Protein 6PCZ (pdb70)

Structure (mmCIF, N/CA/C/O backbone):
data_6PCZ
#
_entry.id   6PCZ
#
_cell.length_a   78.710
_cell.length_b   94.580
_cell.length_c   105.190
_cell.angle_alpha   90.00
_cell.angle_beta   90.00
_cell.angle_gamma   90.00
#
_symmetry.space_group_name_H-M   'P 21 21 21'
#
loop_
_entity.id
_entity.type
_entity.pdbx_description
1 polymer 'Cellulose biosynthesis protein BcsG'
2 non-polymer 'ZINC ION'
3 non-polymer 'MAGNESIUM ION'
4 water water
#
loop_
_atom_site.group_PDB
_atom_site.id
_atom_site.type_symbol
_atom_site.label_atom_id
_atom_site.label_alt_id
_atom_site.label_comp_id
_atom_site.label_asym_id
_atom_site.label_entity_id
_atom_site.label_seq_id
_atom_site.pdbx_PDB_ins_code
_atom_site.Cartn_x
_atom_site.Cartn_y
_atom_site.Cartn_z
_atom_site.occupancy
_atom_site.B_iso_or_equiv
_atom_site.auth_seq_id
_atom_site.auth_comp_id
_atom_site.auth_asym_id
_atom_site.auth_atom_id
_atom_site.pdbx_PDB_model_num
ATOM 1 N N . GLN A 1 55 ? 16.994 25.730 83.917 1.00 39.93 197 GLN A N 1
ATOM 2 C CA . GLN A 1 55 ? 16.234 26.978 83.846 1.00 34.65 197 GLN A CA 1
ATOM 3 C C . GLN A 1 55 ? 14.914 26.875 84.596 1.00 36.05 197 GLN A C 1
ATOM 4 O O . GLN A 1 55 ? 13.847 27.084 84.023 1.00 38.75 197 GLN A O 1
ATOM 10 N N . THR A 1 56 ? 14.992 26.544 85.886 1.00 38.39 198 THR A N 1
ATOM 11 C CA . THR A 1 56 ? 13.806 26.490 86.732 1.00 36.68 198 THR A CA 1
ATOM 12 C C . THR A 1 56 ? 13.613 27.743 87.577 1.00 35.22 198 THR A C 1
ATOM 13 O O . THR A 1 56 ? 12.468 28.122 87.851 1.00 38.90 198 THR A O 1
ATOM 17 N N . ALA A 1 57 ? 14.699 28.402 87.970 1.00 35.79 199 ALA A N 1
ATOM 18 C CA . ALA A 1 57 ? 14.608 29.572 88.825 1.00 33.66 199 ALA A CA 1
ATOM 19 C C . ALA A 1 57 ? 13.907 30.724 88.100 1.00 36.66 199 ALA A C 1
ATOM 20 O O . ALA A 1 57 ? 13.927 30.802 86.866 1.00 35.13 199 ALA A O 1
ATOM 22 N N . PRO A 1 58 ? 13.267 31.622 88.848 1.00 36.08 200 PRO A N 1
ATOM 23 C CA . PRO A 1 58 ? 12.586 32.752 88.222 1.00 36.42 200 PRO A CA 1
ATOM 24 C C . PRO A 1 58 ? 13.564 33.629 87.457 1.00 33.15 200 PRO A C 1
ATOM 25 O O . PRO A 1 58 ? 14.721 33.807 87.878 1.00 32.76 200 PRO A O 1
ATOM 29 N N . PRO A 1 59 ? 13.115 34.235 86.318 1.00 35.38 201 PRO A N 1
ATOM 30 C CA . PRO A 1 59 ? 14.004 35.005 85.435 1.00 33.52 201 PRO A CA 1
ATOM 31 C C . PRO A 1 59 ? 14.392 36.399 85.929 1.00 32.20 201 PRO A C 1
ATOM 32 O O . PRO A 1 59 ? 14.256 37.396 85.215 1.00 32.92 201 PRO A O 1
ATOM 36 N N . THR A 1 60 ? 14.907 36.469 87.151 1.00 30.50 202 THR A N 1
ATOM 37 C CA . THR A 1 60 ? 15.451 37.709 87.671 1.00 30.42 202 THR A CA 1
ATOM 38 C C . THR A 1 60 ? 16.844 37.956 87.097 1.00 27.30 202 THR A C 1
ATOM 39 O O . THR A 1 60 ? 17.490 37.049 86.561 1.00 26.13 202 THR A O 1
ATOM 43 N N . THR A 1 61 ? 17.307 39.203 87.220 1.00 25.32 203 THR A N 1
ATOM 44 C CA . THR A 1 61 ? 18.650 39.559 86.763 1.00 26.25 203 THR A CA 1
ATOM 45 C C . THR A 1 61 ? 19.721 38.696 87.426 1.00 27.25 203 THR A C 1
ATOM 46 O O . THR A 1 61 ? 20.652 38.225 86.760 1.00 23.47 203 THR A O 1
ATOM 50 N N . ALA A 1 62 ? 19.610 38.467 88.736 1.00 24.67 204 ALA A N 1
ATOM 51 C CA . ALA A 1 62 ? 20.610 37.643 89.406 1.00 25.16 204 ALA A CA 1
ATOM 52 C C . ALA A 1 62 ? 20.568 36.200 88.915 1.00 23.23 204 ALA A C 1
ATOM 53 O O . ALA A 1 62 ? 21.619 35.567 88.751 1.00 23.86 204 ALA A O 1
ATOM 55 N N . ASN A 1 63 ? 19.370 35.649 88.703 1.00 22.46 205 ASN A N 1
ATOM 56 C CA . ASN A 1 63 ? 19.267 34.268 88.239 1.00 24.56 205 ASN A CA 1
ATOM 57 C C . ASN A 1 63 ? 19.724 34.122 86.789 1.00 23.21 205 ASN A C 1
ATOM 58 O O . ASN A 1 63 ? 20.304 33.088 86.430 1.00 19.26 205 ASN A O 1
ATOM 63 N N . LEU A 1 64 ? 19.464 35.128 85.945 1.00 22.24 206 LEU A N 1
ATOM 64 C CA . LEU A 1 64 ? 19.924 35.054 84.557 1.00 21.18 206 LEU A CA 1
ATOM 65 C C . LEU A 1 64 ? 21.433 35.209 84.471 1.00 20.83 206 LEU A C 1
ATOM 66 O O . LEU A 1 64 ? 22.088 34.508 83.691 1.00 17.84 206 LEU A O 1
ATOM 71 N N . ASN A 1 65 ? 22.014 36.121 85.256 1.00 17.61 207 ASN A N 1
ATOM 72 C CA . ASN A 1 65 ? 23.467 36.213 85.304 1.00 17.05 207 ASN A CA 1
ATOM 73 C C . ASN A 1 65 ? 24.068 34.915 85.824 1.00 18.60 207 ASN A C 1
ATOM 74 O O . ASN A 1 65 ? 25.113 34.471 85.342 1.00 18.55 207 ASN A O 1
ATOM 79 N N . ALA A 1 66 ? 23.430 34.297 86.821 1.00 17.69 208 ALA A N 1
ATOM 80 C CA . ALA A 1 66 ? 23.940 33.026 87.321 1.00 18.66 208 ALA A CA 1
ATOM 81 C C . ALA A 1 66 ? 23.854 31.955 86.249 1.00 20.27 208 ALA A C 1
ATOM 82 O O . ALA A 1 66 ? 24.782 31.150 86.090 1.00 17.19 208 ALA A O 1
ATOM 84 N N . TRP A 1 67 ? 22.753 31.940 85.496 1.00 18.33 209 TRP A N 1
ATOM 85 C CA . TRP A 1 67 ? 22.604 30.963 84.421 1.00 17.81 209 TRP A CA 1
ATOM 86 C C . TRP A 1 67 ? 23.683 31.153 83.363 1.00 18.54 209 TRP A C 1
ATOM 87 O O . TRP A 1 67 ? 24.292 30.179 82.899 1.00 16.76 209 TRP A O 1
ATOM 98 N N . LEU A 1 68 ? 23.925 32.400 82.964 1.00 16.03 210 LEU A N 1
ATOM 99 C CA . LEU A 1 68 ? 24.936 32.673 81.942 1.00 15.70 210 LEU A CA 1
ATOM 100 C C . LEU A 1 68 ? 26.326 32.278 82.429 1.00 16.44 210 LEU A C 1
ATOM 101 O O . LEU A 1 68 ? 27.108 31.669 81.688 1.00 15.95 210 LEU A O 1
ATOM 106 N N . ASN A 1 69 ? 26.650 32.582 83.688 1.00 16.62 211 ASN A N 1
ATOM 107 C CA . ASN A 1 69 ? 27.970 32.214 84.189 1.00 17.24 211 ASN A CA 1
ATOM 108 C C . ASN A 1 69 ? 28.127 30.702 84.287 1.00 16.38 211 ASN A C 1
ATOM 109 O O . ASN A 1 69 ? 29.205 30.175 83.990 1.00 16.81 211 ASN A O 1
ATOM 114 N N . ASN A 1 70 ? 27.057 29.995 84.643 1.00 17.02 212 ASN A N 1
ATOM 115 C CA . ASN A 1 70 ? 27.074 28.537 84.627 1.00 17.67 212 ASN A CA 1
ATOM 116 C C . ASN A 1 70 ? 27.262 28.015 83.208 1.00 17.39 212 ASN A C 1
ATOM 117 O O . ASN A 1 70 ? 27.953 27.012 82.997 1.00 17.81 212 ASN A O 1
ATOM 122 N N . PHE A 1 71 ? 26.633 28.673 82.226 1.00 15.61 213 PHE A N 1
ATOM 123 C CA . PHE A 1 71 ? 26.820 28.286 80.828 1.00 16.79 213 PHE A CA 1
ATOM 124 C C . PHE A 1 71 ? 28.287 28.382 80.428 1.00 16.26 213 PHE A C 1
ATOM 125 O O . PHE A 1 71 ? 28.836 27.438 79.846 1.00 15.67 213 PHE A O 1
ATOM 133 N N . TYR A 1 72 ? 28.945 29.502 80.751 1.00 15.72 214 TYR A N 1
ATOM 134 C CA . TYR A 1 72 ? 30.370 29.632 80.448 1.00 15.25 214 TYR A CA 1
ATOM 135 C C . TYR A 1 72 ? 31.176 28.529 81.120 1.00 17.56 214 TYR A C 1
ATOM 136 O O . TYR A 1 72 ? 32.103 27.974 80.520 1.00 16.85 214 TYR A O 1
ATOM 145 N N . ASN A 1 73 ? 30.858 28.219 82.382 1.00 17.38 215 ASN A N 1
ATOM 146 C CA . ASN A 1 73 ? 31.645 27.224 83.101 1.00 19.44 215 ASN A CA 1
ATOM 147 C C . ASN A 1 73 ? 31.448 25.842 82.501 1.00 16.54 215 ASN A C 1
ATOM 148 O O . ASN A 1 73 ? 32.406 25.063 82.385 1.00 20.13 215 ASN A O 1
ATOM 153 N N . ALA A 1 74 ? 30.218 25.516 82.110 1.00 15.66 216 ALA A N 1
ATOM 154 C CA . ALA A 1 74 ? 29.980 24.227 81.480 1.00 16.73 216 ALA A CA 1
ATOM 155 C C . ALA A 1 74 ? 30.637 24.156 80.103 1.00 16.86 216 ALA A C 1
ATOM 156 O O . ALA A 1 74 ? 31.213 23.124 79.735 1.00 18.36 216 ALA A O 1
ATOM 158 N N . GLU A 1 75 ? 30.562 25.247 79.332 1.00 17.07 217 GLU A N 1
ATOM 159 C CA . GLU A 1 75 ? 31.165 25.272 78.000 1.00 16.18 217 GLU A CA 1
ATOM 160 C C . GLU A 1 75 ? 32.681 25.118 78.061 1.00 17.52 217 GLU A C 1
ATOM 161 O O . GLU A 1 75 ? 33.281 24.517 77.160 1.00 16.07 217 GLU A O 1
ATOM 167 N N . ALA A 1 76 ? 33.320 25.648 79.108 1.00 16.68 218 ALA A N 1
ATOM 168 C CA . ALA A 1 76 ? 34.776 25.571 79.221 1.00 18.17 218 ALA A CA 1
ATOM 169 C C . ALA A 1 76 ? 35.280 24.140 79.350 1.00 20.30 218 ALA A C 1
ATOM 170 O O . ALA A 1 76 ? 36.455 23.876 79.072 1.00 23.78 218 ALA A O 1
ATOM 172 N N . LYS A 1 77 ? 34.425 23.214 79.742 1.00 16.61 219 LYS A N 1
ATOM 173 C CA . LYS A 1 77 ? 34.803 21.816 79.862 1.00 20.27 219 LYS A CA 1
ATOM 174 C C . LYS A 1 77 ? 34.579 21.027 78.583 1.00 21.26 219 LYS A C 1
ATOM 175 O O . LYS A 1 77 ? 34.869 19.826 78.554 1.00 23.94 219 LYS A O 1
ATOM 181 N N . ARG A 1 78 ? 34.052 21.657 77.535 1.00 19.53 220 ARG A N 1
ATOM 182 C CA . ARG A 1 78 ? 33.703 20.941 76.318 1.00 18.56 220 ARG A CA 1
ATOM 183 C C . ARG A 1 78 ? 34.815 21.081 75.287 1.00 18.66 220 ARG A C 1
ATOM 184 O O . ARG A 1 78 ? 35.312 22.185 75.040 1.00 18.87 220 ARG A O 1
ATOM 192 N N . LYS A 1 79 ? 35.195 19.961 74.683 1.00 18.67 221 LYS A N 1
ATOM 193 C CA . LYS A 1 79 ? 36.206 19.965 73.639 1.00 20.46 221 LYS A CA 1
ATOM 194 C C . LYS A 1 79 ? 35.801 18.948 72.590 1.00 18.81 221 LYS A C 1
ATOM 195 O O . LYS A 1 79 ? 35.161 17.940 72.893 1.00 22.50 221 LYS A O 1
ATOM 201 N N . SER A 1 80 ? 36.169 19.234 71.355 1.00 19.18 222 SER A N 1
ATOM 202 C CA . SER A 1 80 ? 36.013 18.311 70.249 1.00 19.33 222 SER A CA 1
ATOM 203 C C . SER A 1 80 ? 37.385 17.673 70.087 1.00 21.55 222 SER A C 1
ATOM 204 O O . SER A 1 80 ? 38.344 18.357 69.707 1.00 21.39 222 SER A O 1
ATOM 207 N N . THR A 1 81 ? 37.486 16.376 70.405 1.00 20.34 223 THR A N 1
ATOM 208 C CA . THR A 1 81 ? 38.768 15.687 70.549 1.00 22.26 223 THR A CA 1
ATOM 209 C C . THR A 1 81 ? 39.238 15.093 69.224 1.00 21.47 223 THR A C 1
ATOM 210 O O . THR A 1 81 ? 38.545 14.265 68.625 1.00 22.89 223 THR A O 1
ATOM 214 N N . PHE A 1 82 ? 40.440 15.477 68.799 1.00 19.22 224 PHE A N 1
ATOM 215 C CA . PHE A 1 82 ? 41.038 14.945 67.583 1.00 20.53 224 PHE A CA 1
ATOM 216 C C . PHE A 1 82 ? 42.027 13.831 67.912 1.00 24.02 224 PHE A C 1
ATOM 217 O O . PHE A 1 82 ? 42.672 13.852 68.967 1.00 24.60 224 PHE A O 1
ATOM 225 N N . PRO A 1 83 ? 42.165 12.857 67.016 1.00 22.48 225 PRO A N 1
ATOM 226 C CA . PRO A 1 83 ? 43.133 11.776 67.238 1.00 25.40 225 PRO A CA 1
ATOM 227 C C . PRO A 1 83 ? 44.561 12.269 67.059 1.00 25.49 225 PRO A C 1
ATOM 228 O O . PRO A 1 83 ? 44.824 13.301 66.440 1.00 26.89 225 PRO A O 1
ATOM 232 N N . SER A 1 84 ? 45.504 11.490 67.608 1.00 29.26 226 SER A N 1
ATOM 233 C CA . SER A 1 84 ? 46.915 11.861 67.513 1.00 29.70 226 SER A CA 1
ATOM 234 C C . SER A 1 84 ? 47.465 11.678 66.101 1.00 28.19 226 SER A C 1
ATOM 235 O O . SER A 1 84 ? 48.405 12.378 65.707 1.00 33.34 226 SER A O 1
ATOM 238 N N . SER A 1 85 ? 46.882 10.768 65.324 1.00 28.98 227 SER A N 1
ATOM 239 C CA . SER A 1 85 ? 47.259 10.581 63.932 1.00 27.31 227 SER A CA 1
ATOM 240 C C . SER A 1 85 ? 46.067 9.997 63.191 1.00 24.92 227 SER A C 1
ATOM 241 O O . SER A 1 85 ? 45.157 9.429 63.794 1.00 24.61 227 SER A O 1
ATOM 244 N N . LEU A 1 86 ? 46.069 10.159 61.873 1.00 24.90 228 LEU A N 1
ATOM 245 C CA . LEU A 1 86 ? 45.060 9.498 61.065 1.00 24.13 228 LEU A CA 1
ATOM 246 C C . LEU A 1 86 ? 45.369 8.003 60.978 1.00 27.20 228 LEU A C 1
ATOM 247 O O . LEU A 1 86 ? 46.533 7.598 61.055 1.00 26.58 228 LEU A O 1
ATOM 252 N N . PRO A 1 87 ? 44.349 7.164 60.817 1.00 25.52 229 PRO A N 1
ATOM 253 C CA . PRO A 1 87 ? 44.592 5.723 60.663 1.00 26.23 229 PRO A CA 1
ATOM 254 C C . PRO A 1 87 ? 45.301 5.415 59.355 1.00 27.01 229 PRO A C 1
ATOM 255 O O . PRO A 1 87 ? 45.245 6.174 58.383 1.00 26.27 229 PRO A O 1
ATOM 259 N N . ALA A 1 88 ? 45.957 4.248 59.337 1.00 26.88 230 ALA A N 1
ATOM 260 C CA . ALA A 1 88 ? 46.785 3.865 58.195 1.00 29.27 230 ALA A CA 1
ATOM 261 C C . ALA A 1 88 ? 45.996 3.808 56.894 1.00 27.74 230 ALA A C 1
ATOM 262 O O . ALA A 1 88 ? 46.554 4.068 55.821 1.00 30.43 230 ALA A O 1
ATOM 264 N N . ASP A 1 89 ? 44.706 3.480 56.958 1.00 28.44 231 ASP A N 1
ATOM 265 C CA . ASP A 1 89 ? 43.875 3.354 55.769 1.00 27.62 231 ASP A CA 1
ATOM 266 C C . ASP A 1 89 ? 42.995 4.578 55.529 1.00 26.28 231 ASP A C 1
ATOM 267 O O . ASP A 1 89 ? 41.994 4.482 54.810 1.00 27.18 231 ASP A O 1
ATOM 272 N N . ALA A 1 90 ? 43.344 5.718 56.116 1.00 26.97 232 ALA A N 1
ATOM 273 C CA . ALA A 1 90 ? 42.558 6.929 55.910 1.00 22.21 232 A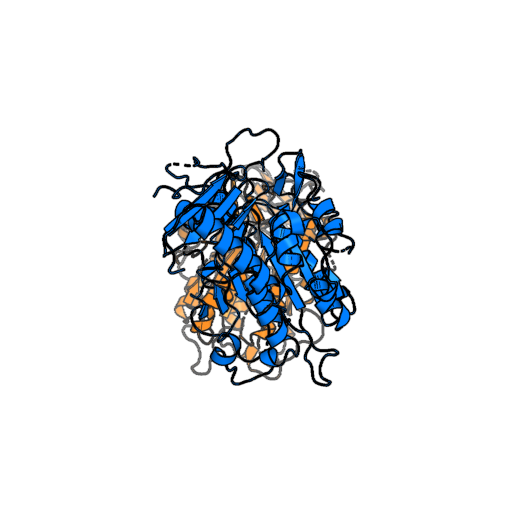LA A CA 1
ATOM 274 C C . ALA A 1 90 ? 42.531 7.306 54.434 1.00 24.45 232 ALA A C 1
ATOM 275 O O . ALA A 1 90 ? 43.516 7.131 53.711 1.00 26.21 232 ALA A O 1
ATOM 277 N N . GLN A 1 91 ? 41.388 7.810 53.987 1.00 21.74 233 GLN A N 1
ATOM 278 C CA . GLN A 1 91 ? 41.216 8.286 52.617 1.00 21.64 233 GLN A CA 1
ATOM 279 C C . GLN A 1 91 ? 41.281 9.803 52.598 1.00 21.47 233 GLN A C 1
ATOM 280 O O . GLN A 1 91 ? 40.518 10.455 53.331 1.00 20.52 233 GLN A O 1
ATOM 286 N N . PRO A 1 92 ? 42.153 10.396 51.787 1.00 18.56 234 PRO A N 1
ATOM 287 C CA . PRO A 1 92 ? 42.278 11.860 51.775 1.00 19.48 234 PRO A CA 1
ATOM 288 C C . PRO A 1 92 ? 41.059 12.545 51.173 1.00 19.62 234 PRO A C 1
ATOM 289 O O . PRO A 1 92 ? 40.362 11.998 50.315 1.00 19.70 234 PRO A O 1
ATOM 293 N N . PHE A 1 93 ? 40.811 13.767 51.638 1.00 18.65 235 PHE A N 1
ATOM 294 C CA . PHE A 1 93 ? 39.758 14.620 51.088 1.00 16.90 235 PHE A CA 1
ATOM 295 C C . PHE A 1 93 ? 40.100 16.077 51.392 1.00 17.25 235 PHE A C 1
ATOM 296 O O . PHE A 1 93 ? 40.972 16.370 52.217 1.00 16.61 235 PHE A O 1
ATOM 304 N N . GLU A 1 94 ? 39.399 16.994 50.712 1.00 17.08 236 GLU A N 1
ATOM 305 C CA . GLU A 1 94 ? 39.533 18.433 50.952 1.00 16.07 236 GLU A CA 1
ATOM 306 C C . GLU A 1 94 ? 38.369 18.922 51.812 1.00 15.35 236 GLU A C 1
ATOM 307 O O . GLU A 1 94 ? 37.216 18.567 51.556 1.00 16.52 236 GLU A O 1
ATOM 313 N N . LEU A 1 95 ? 38.663 19.751 52.813 1.00 14.05 237 LEU A N 1
ATOM 314 C CA . LEU A 1 95 ? 37.626 20.458 53.572 1.00 12.77 237 LEU A CA 1
ATOM 315 C C . LEU A 1 95 ? 37.608 21.910 53.119 1.00 12.61 237 LEU A C 1
ATOM 316 O O . LEU A 1 95 ? 38.655 22.558 53.076 1.00 12.43 237 LEU A O 1
ATOM 321 N N . LEU A 1 96 ? 36.423 22.431 52.799 1.00 12.14 238 LEU A N 1
ATOM 322 C CA . LEU A 1 96 ? 36.276 23.831 52.418 1.00 10.85 238 LEU A CA 1
ATOM 323 C C . LEU A 1 96 ? 35.181 24.445 53.276 1.00 11.32 238 LEU A C 1
ATOM 324 O O . LEU A 1 96 ? 34.027 24.006 53.205 1.00 11.70 238 LEU A O 1
ATOM 329 N N . VAL A 1 97 ? 35.538 25.442 54.084 1.00 11.17 239 VAL A N 1
ATOM 330 C CA . VAL A 1 97 ? 34.586 26.132 54.948 1.00 10.15 239 VAL A CA 1
ATOM 331 C C . VAL A 1 97 ? 34.314 27.490 54.323 1.00 11.85 239 VAL A C 1
ATOM 332 O O . VAL A 1 97 ? 35.236 28.299 54.160 1.00 13.67 239 VAL A O 1
ATOM 336 N N . ILE A 1 98 ? 33.058 27.730 53.937 1.00 11.36 240 ILE A N 1
ATOM 337 C CA . ILE A 1 98 ? 32.634 28.959 53.271 1.00 12.50 240 ILE A CA 1
ATOM 338 C C . ILE A 1 98 ? 31.894 29.811 54.295 1.00 14.13 240 ILE A C 1
ATOM 339 O O . ILE A 1 98 ? 30.756 29.508 54.668 1.00 13.98 240 ILE A O 1
ATOM 344 N N . ASN A 1 99 ? 32.539 30.886 54.731 1.00 13.21 241 ASN A N 1
ATOM 345 C CA . ASN A 1 99 ? 32.049 31.759 55.793 1.00 12.07 241 ASN A CA 1
ATOM 346 C C . ASN A 1 99 ? 31.534 33.036 55.122 1.00 13.63 241 ASN A C 1
ATOM 347 O O . ASN A 1 99 ? 32.301 33.751 54.469 1.00 14.90 241 ASN A O 1
ATOM 352 N N . ILE A 1 100 ? 30.229 33.303 55.247 1.00 13.98 242 ILE A N 1
ATOM 353 C CA . ILE A 1 100 ? 29.530 34.294 54.421 1.00 14.72 242 ILE A CA 1
ATOM 354 C C . ILE A 1 100 ? 28.974 35.416 55.293 1.00 14.86 242 ILE A C 1
ATOM 355 O O . ILE A 1 100 ? 28.198 35.161 56.214 1.00 15.26 242 ILE A O 1
ATOM 360 N N . CYS A 1 101 ? 29.303 36.659 54.963 1.00 14.92 243 CYS A N 1
ATOM 361 C CA . CYS A 1 101 ? 28.727 37.791 55.683 1.00 17.86 243 CYS A CA 1
ATOM 362 C C . CYS A 1 101 ? 27.245 38.028 55.332 1.00 20.65 243 CYS A C 1
ATOM 363 O O . CYS A 1 101 ? 26.816 37.865 54.189 1.00 19.41 243 CYS A O 1
ATOM 366 N N . SER A 1 102 ? 26.451 38.400 56.340 1.00 18.15 244 SER A N 1
ATOM 367 C CA . SER A 1 102 ? 25.106 38.954 56.144 1.00 19.07 244 SER A CA 1
ATOM 368 C C . SER A 1 102 ? 24.151 37.976 55.449 1.00 18.31 244 SER A C 1
ATOM 369 O O . SER A 1 102 ? 23.591 38.270 54.383 1.00 19.87 244 SER A O 1
ATOM 372 N N . LEU A 1 103 ? 23.932 36.825 56.089 1.00 14.93 245 LEU A N 1
ATOM 373 C CA . LEU A 1 103 ? 22.970 35.839 55.595 1.00 15.64 245 LEU A CA 1
ATOM 374 C C . LEU A 1 103 ? 22.360 35.066 56.767 1.00 16.92 245 LEU A C 1
ATOM 375 O O . LEU A 1 103 ? 23.048 34.279 57.415 1.00 20.38 245 LEU A O 1
ATOM 380 N N . SER A 1 104 ? 21.076 35.283 57.062 1.00 13.37 246 SER A N 1
ATOM 381 C CA . SER A 1 104 ? 20.342 34.493 58.054 1.00 13.67 246 SER A CA 1
ATOM 382 C C . SER A 1 104 ? 19.090 33.904 57.407 1.00 12.94 246 SER A C 1
ATOM 383 O O . SER A 1 104 ? 18.720 34.279 56.294 1.00 12.98 246 SER A O 1
ATOM 386 N N . TRP A 1 105 ? 18.434 32.965 58.111 1.00 12.54 247 TRP A N 1
ATOM 387 C CA . TRP A 1 105 ? 17.156 32.449 57.612 1.00 13.19 247 TRP A CA 1
ATOM 388 C C . TRP A 1 105 ? 16.183 33.588 57.369 1.00 14.06 247 TRP A C 1
ATOM 389 O O . TRP A 1 105 ? 15.483 33.608 56.346 1.00 14.48 247 TRP A O 1
ATOM 400 N N . SER A 1 106 ? 16.142 34.551 58.297 1.00 13.58 248 SER A N 1
ATOM 401 C CA . SER A 1 106 ? 15.235 35.684 58.171 1.00 15.54 248 SER A CA 1
ATOM 402 C C . SER A 1 106 ? 15.502 36.483 56.903 1.00 17.29 248 SER A C 1
ATOM 403 O O . SER A 1 106 ? 14.556 36.901 56.222 1.00 18.13 248 SER A O 1
ATOM 406 N N . ASP A 1 107 ? 16.776 36.706 56.565 1.00 14.08 249 ASP A N 1
ATOM 407 C CA . ASP A 1 107 ? 17.108 37.429 55.347 1.00 14.89 249 ASP A CA 1
ATOM 408 C C . ASP A 1 107 ? 16.642 36.672 54.108 1.00 15.36 249 ASP A C 1
ATOM 409 O O . ASP A 1 107 ? 16.144 37.282 53.155 1.00 16.62 249 ASP A O 1
ATOM 414 N N . ILE A 1 108 ? 16.858 35.354 54.076 1.00 14.13 250 ILE A N 1
ATOM 415 C CA . ILE A 1 108 ? 16.473 34.561 52.907 1.00 15.74 250 ILE A CA 1
ATOM 416 C C . ILE A 1 108 ? 14.972 34.633 52.694 1.00 17.41 250 ILE A C 1
ATOM 417 O O . ILE A 1 108 ? 14.502 34.776 51.557 1.00 20.52 250 ILE A O 1
ATOM 422 N N . GLU A 1 109 ? 14.196 34.562 53.775 1.00 17.10 251 GLU A N 1
ATOM 423 C CA . GLU A 1 109 ? 12.745 34.702 53.637 1.00 19.39 251 GLU A CA 1
ATOM 424 C C . GLU A 1 109 ? 12.375 36.105 53.161 1.00 24.10 251 GLU A C 1
ATOM 425 O O . GLU A 1 109 ? 11.537 36.265 52.266 1.00 24.58 251 GLU A O 1
ATOM 431 N N . ALA A 1 110 ? 13.012 37.138 53.726 1.00 20.59 252 ALA A N 1
ATOM 432 C CA . ALA A 1 110 ? 12.735 38.514 53.305 1.00 23.14 252 ALA A CA 1
ATOM 433 C C . ALA A 1 110 ? 13.021 38.734 51.822 1.00 26.72 252 ALA A C 1
ATOM 434 O O . ALA A 1 110 ? 12.303 39.492 51.150 1.00 26.53 252 ALA A O 1
ATOM 436 N N . ALA A 1 111 ? 14.054 38.081 51.292 1.00 22.65 253 ALA A N 1
ATOM 437 C CA . ALA A 1 111 ? 14.403 38.192 49.881 1.00 21.38 253 ALA A CA 1
ATOM 438 C C . ALA A 1 111 ? 13.582 37.267 48.990 1.00 21.98 253 ALA A C 1
ATOM 439 O O . ALA A 1 111 ? 13.759 37.310 47.767 1.00 25.36 253 ALA A O 1
ATOM 441 N N . GLY A 1 112 ? 12.710 36.437 49.562 1.00 20.78 254 GLY A N 1
ATOM 442 C CA . GLY A 1 112 ? 11.931 35.489 48.774 1.00 22.24 254 GLY A CA 1
ATOM 443 C C . GLY A 1 112 ? 12.732 34.384 48.111 1.00 22.72 254 GLY A C 1
ATOM 444 O O . GLY A 1 112 ? 12.346 33.902 47.037 1.00 22.53 254 GLY A O 1
ATOM 445 N N . LEU A 1 113 ? 13.826 33.943 48.735 1.00 18.29 255 LEU A N 1
ATOM 446 C CA . LEU A 1 113 ? 14.749 32.997 48.117 1.00 17.40 255 LEU A CA 1
ATOM 447 C C . LEU A 1 113 ? 14.815 31.664 48.851 1.00 17.17 255 LEU A C 1
ATOM 448 O O . LEU A 1 113 ? 15.753 30.894 48.640 1.00 16.95 255 LEU A O 1
ATOM 461 N N . SER A 1 115 ? 13.337 28.977 48.255 1.00 20.05 257 SER A N 1
ATOM 462 C CA . SER A 1 115 ? 13.278 27.850 47.335 1.00 20.33 257 SER A CA 1
ATOM 463 C C . SER A 1 115 ? 14.399 27.849 46.315 1.00 21.90 257 SER A C 1
ATOM 464 O O . SER A 1 115 ? 14.341 27.071 45.355 1.00 23.31 257 SER A O 1
ATOM 467 N N . HIS A 1 116 ? 15.404 28.699 46.476 1.00 19.19 258 HIS A N 1
ATOM 468 C CA . HIS A 1 116 ? 16.522 28.645 45.551 1.00 21.69 258 HIS A CA 1
ATOM 469 C C . HIS A 1 116 ? 17.125 27.243 45.580 1.00 20.81 258 HIS A C 1
ATOM 470 O O . HIS A 1 116 ? 17.211 26.625 46.649 1.00 22.00 258 HIS A O 1
ATOM 477 N N . PRO A 1 117 ? 17.523 26.696 44.429 1.00 21.33 259 PRO A N 1
ATOM 478 C CA . PRO A 1 117 ? 18.030 25.315 44.420 1.00 21.95 259 PRO A CA 1
ATOM 479 C C . PRO A 1 117 ? 19.205 25.070 45.355 1.00 22.51 259 PRO A C 1
ATOM 480 O O . PRO A 1 117 ? 19.378 23.931 45.809 1.00 24.37 259 PRO A O 1
ATOM 484 N N . LEU A 1 118 ? 20.003 26.098 45.658 1.00 20.53 260 LEU A N 1
ATOM 485 C CA . LEU A 1 118 ? 21.125 25.927 46.582 1.00 20.84 260 LEU A CA 1
ATOM 486 C C . LEU A 1 118 ? 20.697 25.257 47.886 1.00 24.28 260 LEU A C 1
ATOM 487 O O . LEU A 1 118 ? 21.410 24.395 48.412 1.00 23.70 260 LEU A O 1
ATOM 492 N N . TRP A 1 119 ? 19.527 25.624 48.420 1.00 23.48 261 TRP A N 1
ATOM 493 C CA . TRP A 1 119 ? 19.168 25.148 49.756 1.00 24.52 261 TRP A CA 1
ATOM 494 C C . TRP A 1 119 ? 18.807 23.673 49.799 1.00 27.90 261 TRP A C 1
ATOM 495 O O . TRP A 1 119 ? 18.919 23.056 50.864 1.00 32.00 261 TRP A O 1
ATOM 506 N N . SER A 1 120 ? 18.408 23.080 48.681 1.00 25.58 262 SER A N 1
ATOM 507 C CA . SER A 1 120 ? 18.206 21.641 48.652 1.00 27.57 262 SER A CA 1
ATOM 508 C C . SER A 1 120 ? 19.453 20.888 48.202 1.00 26.03 262 SER A C 1
ATOM 509 O O . SER A 1 120 ? 19.427 19.655 48.158 1.00 28.95 262 SER A O 1
ATOM 512 N N . HIS A 1 121 ? 20.541 21.610 47.899 1.00 25.74 263 HIS A N 1
ATOM 513 C CA . HIS A 1 121 ? 21.803 21.051 47.423 1.00 25.71 263 HIS A CA 1
ATOM 514 C C . HIS A 1 121 ? 22.772 20.752 48.559 1.00 24.70 263 HIS A C 1
ATOM 515 O O . HIS A 1 121 ? 23.996 20.910 48.403 1.00 27.36 263 HIS A O 1
ATOM 522 N N . PHE A 1 122 ? 22.263 20.377 49.715 1.00 16.83 264 PHE A N 1
ATOM 523 C CA . PHE A 1 122 ? 23.096 19.968 50.833 1.00 16.27 264 PHE A CA 1
ATOM 524 C C . PHE A 1 122 ? 22.716 18.556 51.252 1.00 18.46 264 PHE A C 1
ATOM 525 O O . PHE A 1 122 ? 21.610 18.079 50.975 1.00 20.50 264 PHE A O 1
ATOM 533 N N . ASP A 1 123 ? 23.657 17.880 51.909 1.00 15.59 265 ASP A N 1
ATOM 534 C CA . ASP A 1 123 ? 23.373 16.582 52.515 1.00 15.73 265 ASP A CA 1
ATOM 535 C C . ASP A 1 123 ? 22.883 16.690 53.955 1.00 15.53 265 ASP A C 1
ATOM 536 O O . ASP A 1 123 ? 22.083 15.850 54.402 1.00 16.75 265 ASP A O 1
ATOM 541 N N . ILE A 1 124 ? 23.360 17.700 54.697 1.00 13.66 266 ILE A N 1
ATOM 542 C CA . ILE A 1 124 ? 22.977 17.955 56.082 1.00 15.16 266 ILE A CA 1
ATOM 543 C C . ILE A 1 124 ? 22.688 19.445 56.212 1.00 15.58 266 ILE A C 1
ATOM 544 O O . ILE A 1 124 ? 23.420 20.281 55.669 1.00 13.38 266 ILE A O 1
ATOM 549 N N . GLU A 1 125 ? 21.605 19.781 56.915 1.00 14.93 267 GLU A N 1
ATOM 550 C CA . GLU A 1 125 ? 21.224 21.173 57.131 1.00 14.77 267 GLU A CA 1
ATOM 551 C C . GLU A 1 125 ? 20.900 21.354 58.603 1.00 14.67 267 GLU A C 1
ATOM 552 O O . GLU A 1 125 ? 20.073 20.618 59.149 1.00 17.40 267 GLU A O 1
ATOM 558 N N . PHE A 1 126 ? 21.559 22.319 59.251 1.00 15.12 268 PHE A N 1
ATOM 559 C CA . PHE A 1 126 ? 21.205 22.722 60.606 1.00 15.68 268 PHE A CA 1
ATOM 560 C C . PHE A 1 126 ? 20.144 23.806 60.517 1.00 14.19 268 PHE A C 1
ATOM 561 O O . PHE A 1 126 ? 20.368 24.843 59.882 1.00 16.52 268 PHE A O 1
ATOM 569 N N . LYS A 1 127 ? 19.003 23.585 61.177 1.00 13.60 269 LYS A N 1
ATOM 570 C CA . LYS A 1 127 ? 17.904 24.540 61.156 1.00 17.12 269 LYS A CA 1
ATOM 571 C C . LYS A 1 127 ? 17.848 25.434 62.382 1.00 15.82 269 LYS A C 1
ATOM 572 O O . LYS A 1 127 ? 17.085 26.407 62.375 1.00 17.80 269 LYS A O 1
ATOM 578 N N . ASN A 1 128 ? 18.612 25.134 63.431 1.00 12.99 270 ASN A N 1
ATOM 579 C CA . ASN A 1 128 ? 18.660 25.987 64.613 1.00 13.47 270 ASN A CA 1
ATOM 580 C C . ASN A 1 128 ? 20.102 26.163 65.061 1.00 13.38 270 ASN A C 1
ATOM 581 O O . ASN A 1 128 ? 20.470 25.880 66.201 1.00 14.16 270 ASN A O 1
ATOM 586 N N . PHE A 1 129 ? 20.926 26.625 64.131 1.00 11.85 271 PHE A N 1
ATOM 587 C CA . PHE A 1 129 ? 22.323 26.942 64.397 1.00 12.42 271 PHE A CA 1
ATOM 588 C C . PHE A 1 129 ? 22.423 28.406 64.796 1.00 12.01 271 PHE A C 1
ATOM 589 O O . PHE A 1 129 ? 21.881 29.278 64.110 1.00 13.44 271 PHE A O 1
ATOM 597 N N . ASN A 1 130 ? 23.139 28.667 65.885 1.00 11.25 272 ASN A N 1
ATOM 598 C CA . ASN A 1 130 ? 23.302 30.012 66.426 1.00 12.49 272 ASN A CA 1
ATOM 599 C C . ASN A 1 130 ? 24.719 30.515 66.164 1.00 11.86 272 ASN A C 1
ATOM 600 O O . ASN A 1 130 ? 25.691 29.864 66.561 1.00 11.60 272 ASN A O 1
ATOM 605 N N . SER A 1 131 ? 24.830 31.686 65.534 1.00 11.43 273 SER A N 1
ATOM 606 C CA . SER A 1 131 ? 26.132 32.284 65.231 1.00 11.05 273 SER A CA 1
ATOM 607 C C . SER A 1 131 ? 26.808 32.885 66.454 1.00 12.98 273 SER A C 1
ATOM 608 O O . SER A 1 131 ? 28.009 33.160 66.404 1.00 12.59 273 SER A O 1
ATOM 611 N N . ALA A 1 132 ? 26.070 33.114 67.536 1.00 11.17 274 ALA A N 1
ATOM 612 C CA . ALA A 1 132 ? 26.608 33.569 68.817 1.00 12.83 274 ALA A CA 1
ATOM 613 C C . ALA A 1 132 ? 27.113 35.014 68.807 1.00 12.25 274 ALA A C 1
ATOM 614 O O . ALA A 1 132 ? 27.686 35.460 69.817 1.00 13.33 274 ALA A O 1
ATOM 616 N N . THR A 1 133 ? 26.866 35.774 67.740 1.00 12.42 275 THR A N 1
ATOM 617 C CA . THR A 1 133 ? 27.313 37.159 67.605 1.00 13.52 275 THR A CA 1
ATOM 618 C C . THR A 1 133 ? 26.705 37.733 66.339 1.00 14.14 275 THR A C 1
ATOM 619 O O . THR A 1 133 ? 26.258 36.996 65.452 1.00 13.35 275 THR A O 1
ATOM 623 N N . SER A 1 134 ? 26.700 39.062 66.247 1.00 13.42 276 SER A N 1
ATOM 624 C CA . SER A 1 134 ? 26.227 39.697 65.020 1.00 13.44 276 SER A CA 1
ATOM 625 C C . SER A 1 134 ? 27.280 40.562 64.344 1.00 14.79 276 SER A C 1
ATOM 626 O O . SER A 1 134 ? 26.934 41.346 63.460 1.00 16.01 276 SER A O 1
ATOM 629 N N . TYR A 1 135 ? 28.557 40.404 64.704 1.00 14.95 277 TYR A N 1
ATOM 630 C CA . TYR A 1 135 ? 29.651 41.083 64.025 1.00 16.52 277 TYR A CA 1
ATOM 631 C C . TYR A 1 135 ? 30.632 40.092 63.397 1.00 16.60 277 TYR A C 1
ATOM 632 O O . TYR A 1 135 ? 30.812 38.965 63.881 1.00 15.51 277 TYR A O 1
ATOM 641 N N . SER A 1 136 ? 31.293 40.542 62.322 1.00 15.20 278 SER A N 1
ATOM 642 C CA . SER A 1 136 ? 32.071 39.650 61.456 1.00 16.09 278 SER A CA 1
ATOM 643 C C . SER A 1 136 ? 33.319 39.111 62.147 1.00 15.78 278 SER A C 1
ATOM 644 O O . SER A 1 136 ? 33.628 37.915 62.047 1.00 16.16 278 SER A O 1
ATOM 647 N N . GLY A 1 137 ? 34.094 39.985 62.778 1.00 15.04 279 GLY A N 1
ATOM 648 C CA . GLY A 1 137 ? 35.324 39.584 63.422 1.00 15.99 279 GLY A CA 1
ATOM 649 C C . GLY A 1 137 ? 35.095 38.520 64.479 1.00 14.84 279 GLY A C 1
ATOM 650 O O . GLY A 1 137 ? 35.693 37.435 64.441 1.00 15.46 279 GLY A O 1
ATOM 651 N N . PRO A 1 138 ? 34.231 38.818 65.453 1.00 15.92 280 PRO A N 1
ATOM 652 C CA . PRO A 1 138 ? 33.897 37.791 66.453 1.00 15.20 280 PRO A CA 1
ATOM 653 C C . PRO A 1 138 ? 33.352 36.511 65.842 1.00 12.98 280 PRO A C 1
ATOM 654 O O . PRO A 1 138 ? 33.675 35.417 66.322 1.00 13.83 280 PRO A O 1
ATOM 658 N N . ALA A 1 139 ? 32.537 36.605 64.785 1.00 13.59 281 ALA A N 1
ATOM 659 C CA . ALA A 1 139 ? 31.997 35.388 64.184 1.00 12.69 281 ALA A CA 1
ATOM 660 C C . ALA A 1 139 ? 33.108 34.518 63.609 1.00 12.51 281 ALA A C 1
ATOM 661 O O . ALA A 1 139 ? 33.078 33.287 63.750 1.00 13.32 281 ALA A O 1
ATOM 663 N N . ALA A 1 140 ? 34.088 35.141 62.943 1.00 13.21 282 ALA A N 1
ATOM 664 C CA . ALA A 1 140 ? 35.206 34.378 62.400 1.00 13.48 282 ALA A CA 1
ATOM 665 C C . ALA A 1 140 ? 36.067 33.784 63.507 1.00 12.62 282 ALA A C 1
ATOM 666 O O . ALA A 1 140 ? 36.498 32.629 63.396 1.00 13.48 282 ALA A O 1
ATOM 668 N N . ILE A 1 141 ? 36.340 34.544 64.582 1.00 13.60 283 ILE A N 1
ATOM 669 C CA . ILE A 1 141 ? 37.095 33.975 65.702 1.00 13.92 283 ILE A CA 1
ATOM 670 C C . ILE A 1 141 ? 36.379 32.756 66.270 1.00 12.78 283 ILE A C 1
ATOM 671 O O . ILE A 1 141 ? 37.006 31.721 66.531 1.00 13.34 283 ILE A O 1
ATOM 676 N N . ARG A 1 142 ? 35.052 32.846 66.456 1.00 12.02 284 ARG A N 1
ATOM 677 C CA . ARG A 1 142 ? 34.328 31.726 67.044 1.00 11.54 284 ARG A CA 1
ATOM 678 C C . ARG A 1 142 ? 34.403 30.494 66.155 1.00 12.24 284 ARG A C 1
ATOM 679 O O . ARG A 1 142 ? 34.570 29.379 66.653 1.00 12.00 284 ARG A O 1
ATOM 687 N N . LEU A 1 143 ? 34.290 30.678 64.835 1.00 12.08 285 LEU A N 1
ATOM 688 C CA . LEU A 1 143 ? 34.404 29.542 63.921 1.00 11.11 285 LEU A CA 1
ATOM 689 C C . LEU A 1 143 ? 35.813 28.949 63.939 1.00 13.30 285 LEU A C 1
ATOM 690 O O . LEU A 1 143 ? 35.984 27.721 63.949 1.00 12.11 285 LEU A O 1
ATOM 695 N N . LEU A 1 144 ? 36.828 29.809 63.958 1.00 12.12 286 LEU A N 1
ATOM 696 C CA . LEU A 1 144 ? 38.200 29.317 63.992 1.00 13.26 286 LEU A CA 1
ATOM 697 C C . LEU A 1 144 ? 38.502 28.617 65.314 1.00 12.89 286 LEU A C 1
ATOM 698 O O . LEU A 1 144 ? 39.358 27.722 65.363 1.00 13.50 286 LEU A O 1
ATOM 703 N N . ARG A 1 145 ? 37.796 28.984 66.388 1.00 11.63 287 ARG A N 1
ATOM 704 C CA . ARG A 1 145 ? 37.911 28.330 67.689 1.00 12.62 287 ARG A CA 1
ATOM 705 C C . ARG A 1 145 ? 36.820 27.276 67.898 1.00 13.13 287 ARG A C 1
ATOM 706 O O . ARG A 1 145 ? 36.416 26.997 69.039 1.00 12.87 287 ARG A O 1
ATOM 714 N N . ALA A 1 146 ? 36.369 26.645 66.815 1.00 12.15 288 ALA A N 1
ATOM 715 C CA . ALA A 1 146 ? 35.200 25.771 66.894 1.00 12.59 288 ALA A CA 1
ATOM 716 C C . ALA A 1 146 ? 35.406 24.534 67.754 1.00 11.93 288 ALA A C 1
ATOM 717 O O . ALA A 1 146 ? 34.417 23.910 68.158 1.00 14.15 288 ALA A O 1
ATOM 719 N N . SER A 1 147 ? 36.646 24.140 68.034 1.00 12.06 289 SER A N 1
ATOM 720 C CA . SER A 1 147 ? 36.883 22.865 68.698 1.00 12.93 289 SER A CA 1
ATOM 721 C C . SER A 1 147 ? 36.791 22.935 70.215 1.00 15.62 289 SER A C 1
ATOM 722 O O . SER A 1 147 ? 36.993 21.910 70.884 1.00 16.53 289 SER A O 1
ATOM 725 N N . CYS A 1 148 ? 36.480 24.096 70.776 1.00 14.29 290 CYS A N 1
ATOM 726 C CA . CYS A 1 148 ? 36.221 24.189 72.204 1.00 17.31 290 CYS A CA 1
ATOM 727 C C . CYS A 1 148 ? 34.899 24.895 72.427 1.00 15.52 290 CYS A C 1
ATOM 728 O O . CYS A 1 148 ? 34.385 25.579 71.544 1.00 15.53 290 CYS A O 1
ATOM 731 N N . GLY A 1 149 ? 34.356 24.703 73.631 1.00 16.33 291 GLY A N 1
ATOM 732 C CA . GLY A 1 149 ? 33.076 25.290 73.974 1.00 14.69 291 GLY A CA 1
ATOM 733 C C . GLY A 1 149 ? 33.062 26.801 73.843 1.00 16.38 291 GLY A C 1
ATOM 734 O O . GLY A 1 149 ? 34.085 27.476 73.825 1.00 15.43 291 GLY A O 1
ATOM 735 N N . GLN A 1 150 ? 31.845 27.330 73.766 1.00 15.19 292 GLN A N 1
ATOM 736 C CA . GLN A 1 150 ? 31.624 28.756 73.569 1.00 14.74 292 GLN A CA 1
ATOM 737 C C . GLN A 1 150 ? 32.130 29.587 74.748 1.00 14.51 292 GLN A C 1
ATOM 738 O O . GLN A 1 150 ? 31.805 29.304 75.905 1.00 14.69 292 GLN A O 1
ATOM 744 N N . THR A 1 151 ? 32.885 30.642 74.453 1.00 15.05 293 THR A N 1
ATOM 745 C CA . THR A 1 151 ? 33.323 31.574 75.491 1.00 14.96 293 THR A CA 1
ATOM 746 C C . THR A 1 151 ? 32.565 32.894 75.400 1.00 14.92 293 THR A C 1
ATOM 747 O O . THR A 1 151 ? 31.884 33.198 74.410 1.00 15.37 293 THR A O 1
ATOM 751 N N . SER A 1 152 ? 32.731 33.704 76.448 1.00 16.46 294 SER A N 1
ATOM 752 C CA . SER A 1 152 ? 32.252 35.073 76.420 1.00 16.11 294 SER A CA 1
ATOM 753 C C . SER A 1 152 ? 32.941 35.859 75.311 1.00 17.04 294 SER A C 1
ATOM 754 O O . SER A 1 152 ? 33.996 35.477 74.791 1.00 16.26 294 SER A O 1
ATOM 757 N N . HIS A 1 153 ? 32.328 36.989 74.961 1.00 17.26 295 HIS A N 1
ATOM 758 C CA . HIS A 1 153 ? 32.917 37.890 73.981 1.00 16.38 295 HIS A CA 1
ATOM 759 C C . HIS A 1 153 ? 34.309 38.343 74.406 1.00 17.54 295 HIS A C 1
ATOM 760 O O . HIS A 1 153 ? 35.244 38.347 73.599 1.00 18.05 295 HIS A O 1
ATOM 767 N N . THR A 1 154 ? 34.463 38.726 75.680 1.00 19.80 296 THR A N 1
ATOM 768 C CA . THR A 1 154 ? 35.759 39.201 76.161 1.00 20.36 296 THR A CA 1
ATOM 769 C C . THR A 1 154 ? 36.846 38.154 75.955 1.00 18.20 296 THR A C 1
ATOM 770 O O . THR A 1 154 ? 37.973 38.480 75.556 1.00 19.75 296 THR A O 1
ATOM 774 N N . ASN A 1 155 ? 36.515 36.886 76.185 1.00 17.58 297 ASN A N 1
ATOM 775 C CA . ASN A 1 155 ? 37.490 35.814 76.066 1.00 17.25 297 ASN A CA 1
ATOM 776 C C . ASN A 1 155 ? 37.830 35.442 74.625 1.00 17.54 297 ASN A C 1
ATOM 777 O O . ASN A 1 155 ? 38.781 34.679 74.420 1.00 17.53 297 ASN A O 1
ATOM 782 N N . LEU A 1 156 ? 37.113 35.976 73.627 1.00 18.27 298 LEU A N 1
ATOM 783 C CA . LEU A 1 156 ? 37.567 35.815 72.246 1.00 18.03 298 LEU A CA 1
ATOM 784 C C . LEU A 1 156 ? 38.883 36.530 71.996 1.00 19.09 298 LEU A C 1
ATOM 785 O O . LEU A 1 156 ? 39.603 36.183 71.052 1.00 18.35 298 LEU A O 1
ATOM 790 N N . TYR A 1 157 ? 39.195 37.536 72.809 1.00 18.16 299 TYR A N 1
ATOM 791 C CA . TYR A 1 157 ? 40.373 38.366 72.616 1.00 19.14 299 TYR A CA 1
ATOM 792 C C . TYR A 1 157 ? 41.468 38.037 73.617 1.00 22.28 299 TYR A C 1
ATOM 793 O O . TYR A 1 157 ? 42.460 38.768 73.710 1.00 24.33 299 TYR A O 1
ATOM 802 N N . GLN A 1 158 ? 41.305 36.952 74.355 1.00 20.63 300 GLN A N 1
ATOM 803 C CA . GLN A 1 158 ? 42.317 36.350 75.200 1.00 21.88 300 GLN A CA 1
ATOM 804 C C . GLN A 1 158 ? 42.738 35.019 74.598 1.00 24.95 300 GLN A C 1
ATOM 805 O O . GLN A 1 158 ? 41.991 34.415 73.822 1.00 20.03 300 GLN A O 1
ATOM 811 N N . PRO A 1 159 ? 43.927 34.525 74.932 1.00 25.43 301 PRO A N 1
ATOM 812 C CA . PRO A 1 159 ? 44.398 33.279 74.320 1.00 25.30 301 PRO A CA 1
ATOM 813 C C . PRO A 1 159 ? 43.502 32.106 74.686 1.00 22.89 301 PRO A C 1
ATOM 814 O O . PRO A 1 159 ? 42.845 32.092 75.728 1.00 24.24 301 PRO A O 1
ATOM 818 N N . ALA A 1 160 ? 43.440 31.139 73.777 1.00 24.75 302 ALA A N 1
ATOM 819 C CA . ALA A 1 160 ? 42.744 29.886 73.997 1.00 21.81 302 ALA A CA 1
ATOM 820 C C . ALA A 1 160 ? 43.754 28.756 73.871 1.00 20.66 302 ALA A C 1
ATOM 821 O O . ALA A 1 160 ? 44.836 28.937 73.306 1.00 23.89 302 ALA A O 1
ATOM 823 N N . ASN A 1 161 ? 43.392 27.589 74.404 1.00 20.74 303 ASN A N 1
ATOM 824 C CA . ASN A 1 161 ? 44.258 26.425 74.281 1.00 23.11 303 ASN A CA 1
ATOM 825 C C . ASN A 1 161 ? 44.485 26.102 72.810 1.00 22.95 303 ASN A C 1
ATOM 826 O O . ASN A 1 161 ? 43.614 26.314 71.964 1.00 19.53 303 ASN A O 1
ATOM 831 N N . ASN A 1 162 ? 45.684 25.604 72.501 1.00 22.00 304 ASN A N 1
ATOM 832 C CA . ASN A 1 162 ? 46.028 25.330 71.111 1.00 22.28 304 ASN A CA 1
ATOM 833 C C . ASN A 1 162 ? 45.062 24.347 70.455 1.00 20.54 304 ASN A C 1
ATOM 834 O O . ASN A 1 162 ? 44.814 24.443 69.246 1.00 20.63 304 ASN A O 1
ATOM 839 N N . ASP A 1 163 ? 44.487 23.420 71.223 1.00 18.96 305 ASP A N 1
ATOM 840 C CA . ASP A 1 163 ? 43.552 22.452 70.654 1.00 18.63 305 ASP A CA 1
ATOM 841 C C . ASP A 1 163 ? 42.137 23.015 70.419 1.00 16.59 305 ASP A C 1
ATOM 842 O O . ASP A 1 163 ? 41.260 22.262 69.986 1.00 16.20 305 ASP A O 1
ATOM 847 N N . CYS A 1 164 ? 41.913 24.311 70.644 1.00 15.17 306 CYS A N 1
ATOM 848 C CA . CYS A 1 164 ? 40.619 24.893 70.305 1.00 16.07 306 CYS A CA 1
ATOM 849 C C . CYS A 1 164 ? 40.530 25.273 68.843 1.00 16.68 306 CYS A C 1
ATOM 850 O O . CYS A 1 164 ? 39.423 25.488 68.332 1.00 13.80 306 CYS A O 1
ATOM 853 N N . TYR A 1 165 ? 41.661 25.358 68.158 1.00 14.72 307 TYR A N 1
ATOM 854 C CA . TYR A 1 165 ? 41.720 25.930 66.820 1.00 14.17 307 TYR A CA 1
ATOM 855 C C . TYR A 1 165 ? 41.519 24.823 65.790 1.00 15.12 307 TYR A C 1
ATOM 856 O O . TYR A 1 165 ? 42.429 24.018 65.538 1.00 15.51 307 TYR A O 1
ATOM 865 N N . LEU A 1 166 ? 40.320 24.795 65.197 1.00 14.01 308 LEU A N 1
ATOM 866 C CA . LEU A 1 166 ? 39.927 23.751 64.256 1.00 14.69 308 LEU A CA 1
ATOM 867 C C . LEU A 1 166 ? 40.965 23.520 63.157 1.00 13.30 308 LEU A C 1
ATOM 868 O O . LEU A 1 166 ? 41.309 22.374 62.840 1.00 13.54 308 LEU A O 1
ATOM 873 N N . PHE A 1 167 ? 41.435 24.593 62.530 1.00 13.13 309 PHE A N 1
ATOM 874 C CA . PHE A 1 167 ? 42.337 24.417 61.391 1.00 15.01 309 PHE A CA 1
ATOM 875 C C . PHE A 1 167 ? 43.728 23.971 61.826 1.00 16.49 309 PHE A C 1
ATOM 876 O O . PHE A 1 167 ? 44.398 23.254 61.075 1.00 17.34 309 PHE A O 1
ATOM 884 N N . ASP A 1 168 ? 44.172 24.366 63.023 1.00 15.94 310 ASP A N 1
ATOM 885 C CA . ASP A 1 168 ? 45.425 23.825 63.555 1.00 17.74 310 ASP A CA 1
ATOM 886 C C . ASP A 1 168 ? 45.279 22.352 63.888 1.00 17.75 310 ASP A C 1
ATOM 887 O O . ASP A 1 168 ? 46.212 21.558 63.698 1.00 17.05 310 ASP A O 1
ATOM 892 N N . ASN A 1 169 ? 44.119 21.955 64.403 1.00 15.18 311 ASN A N 1
ATOM 893 C CA . ASN A 1 169 ? 43.896 20.544 64.678 1.00 15.90 311 ASN A CA 1
ATOM 894 C C . ASN A 1 169 ? 43.994 19.723 63.392 1.00 14.58 311 ASN A C 1
ATOM 895 O O . ASN A 1 169 ? 44.540 18.611 63.392 1.00 15.48 311 ASN A O 1
ATOM 900 N N . LEU A 1 170 ? 43.481 20.267 62.283 1.00 13.78 312 LEU A N 1
ATOM 901 C CA . LEU A 1 170 ? 43.549 19.564 61.006 1.00 13.62 312 LEU A CA 1
ATOM 902 C C . LEU A 1 170 ? 44.961 19.592 60.436 1.00 14.25 312 LEU A C 1
ATOM 903 O O . LEU A 1 170 ? 45.428 18.582 59.905 1.00 15.92 312 LEU A O 1
ATOM 908 N N . SER A 1 171 ? 45.656 20.728 60.537 1.00 14.88 313 SER A N 1
ATOM 909 C CA . SER A 1 171 ? 47.009 20.786 59.986 1.00 16.48 313 SER A CA 1
ATOM 910 C C . SER A 1 171 ? 47.920 19.776 60.675 1.00 18.87 313 SER A C 1
ATOM 911 O O . SER A 1 171 ? 48.737 19.117 60.020 1.00 20.20 313 SER A O 1
ATOM 914 N N . LYS A 1 172 ? 47.762 19.603 61.989 1.00 17.62 314 LYS A N 1
ATOM 915 C CA . LYS A 1 172 ? 48.592 18.656 62.724 1.00 19.84 314 LYS A CA 1
ATOM 916 C C . LYS A 1 172 ? 48.389 17.214 62.264 1.00 20.09 314 LYS A C 1
ATOM 917 O O . LYS A 1 172 ? 49.271 16.375 62.478 1.00 23.25 314 LYS A O 1
ATOM 923 N N . LEU A 1 173 ? 47.266 16.912 61.619 1.00 17.19 315 LEU A N 1
ATOM 924 C CA . LEU A 1 173 ? 47.000 15.599 61.055 1.00 17.72 315 LEU A CA 1
ATOM 925 C C . LEU A 1 173 ? 47.417 15.476 59.595 1.00 17.03 315 LEU A C 1
ATOM 926 O O . LEU A 1 173 ? 47.150 14.446 58.973 1.00 20.14 315 LEU A O 1
ATOM 931 N N . GLY A 1 174 ? 48.051 16.493 59.028 1.00 15.20 316 GLY A N 1
ATOM 932 C CA . GLY A 1 174 ? 48.571 16.393 57.683 1.00 16.45 316 GLY A CA 1
ATOM 933 C C . GLY A 1 174 ? 47.768 17.093 56.617 1.00 17.41 316 GLY A C 1
ATOM 934 O O . GLY A 1 174 ? 48.104 16.956 55.433 1.00 17.10 316 GLY A O 1
ATOM 935 N N . PHE A 1 175 ? 46.719 17.830 56.984 1.00 15.27 317 PHE A N 1
ATOM 936 C CA . PHE A 1 175 ? 45.976 18.632 56.015 1.00 15.54 317 PHE A CA 1
ATOM 937 C C . PHE A 1 175 ? 46.755 19.922 55.751 1.00 16.61 317 PHE A C 1
ATOM 938 O O . PHE A 1 175 ? 47.169 20.602 56.694 1.00 20.67 317 PHE A O 1
ATOM 946 N N . THR A 1 176 ? 46.956 20.268 54.480 1.00 15.78 318 THR A N 1
ATOM 947 C CA . THR A 1 176 ? 47.507 21.580 54.162 1.00 15.47 318 THR A CA 1
ATOM 948 C C . THR A 1 176 ? 46.450 22.650 54.422 1.00 17.37 318 THR A C 1
ATOM 949 O O . THR A 1 176 ? 45.312 22.534 53.965 1.00 17.98 318 THR A O 1
ATOM 953 N N . GLN A 1 177 ? 46.826 23.699 55.135 1.00 15.34 319 GLN A N 1
ATOM 954 C CA . GLN A 1 177 ? 45.916 24.785 55.475 1.00 17.27 319 GLN A CA 1
ATOM 955 C C . GLN A 1 177 ? 45.985 25.865 54.406 1.00 18.55 319 GLN A C 1
ATOM 956 O O . GLN A 1 177 ? 47.078 26.260 53.977 1.00 18.25 319 GLN A O 1
ATOM 962 N N . HIS A 1 178 ? 44.811 26.373 53.998 1.00 15.67 320 HIS A N 1
ATOM 963 C CA . HIS A 1 178 ? 44.717 27.499 53.073 1.00 14.19 320 HIS A CA 1
ATOM 964 C C . HIS A 1 178 ? 43.800 28.567 53.653 1.00 14.83 320 HIS A C 1
ATOM 965 O O . HIS A 1 178 ? 42.772 28.252 54.264 1.00 15.01 320 HIS A O 1
ATOM 972 N N . LEU A 1 179 ? 44.159 29.832 53.439 1.00 14.80 321 LEU A N 1
ATOM 973 C CA . LEU A 1 179 ? 43.309 30.971 53.770 1.00 15.22 321 LEU A CA 1
ATOM 974 C C . LEU A 1 179 ? 42.942 31.677 52.474 1.00 17.36 321 LEU A C 1
ATOM 975 O O . LEU A 1 179 ? 43.823 31.996 51.672 1.00 16.53 321 LEU A O 1
ATOM 996 N N . GLY A 1 182 ? 37.353 36.749 49.661 1.00 14.00 324 GLY A N 1
ATOM 997 C CA . GLY A 1 182 ? 36.831 37.508 48.544 1.00 16.56 324 GLY A CA 1
ATOM 998 C C . GLY A 1 182 ? 37.012 39.007 48.675 1.00 16.61 324 GLY A C 1
ATOM 999 O O . GLY A 1 182 ? 36.290 39.776 48.034 1.00 15.83 324 GLY A O 1
ATOM 1000 N N . HIS A 1 183 ? 37.977 39.430 49.478 1.00 15.75 325 HIS A N 1
ATOM 1001 C CA . HIS A 1 183 ? 38.237 40.835 49.779 1.00 15.22 325 HIS A CA 1
ATOM 1002 C C . HIS A 1 183 ? 39.590 40.883 50.481 1.00 18.20 325 HIS A C 1
ATOM 1003 O O . HIS A 1 183 ? 40.226 39.847 50.689 1.00 16.16 325 HIS A O 1
ATOM 1010 N N . ASN A 1 184 ? 40.021 42.083 50.873 1.00 17.73 326 ASN A N 1
ATOM 1011 C CA . ASN A 1 184 ? 41.350 42.214 51.463 1.00 19.43 326 ASN A CA 1
ATOM 1012 C C . ASN A 1 184 ? 41.358 42.195 52.989 1.00 20.73 326 ASN A C 1
ATOM 1013 O O . ASN A 1 184 ? 42.443 42.171 53.585 1.00 19.64 326 ASN A O 1
ATOM 1018 N N . GLY A 1 185 ? 40.185 42.208 53.625 1.00 16.99 327 GLY A N 1
ATOM 1019 C CA . GLY A 1 185 ? 40.071 42.067 55.070 1.00 19.12 327 GLY A CA 1
ATOM 1020 C C . GLY A 1 185 ? 40.551 43.239 55.882 1.00 19.91 327 GLY A C 1
ATOM 1021 O O . GLY A 1 185 ? 40.714 43.106 57.100 1.00 19.81 327 GLY A O 1
ATOM 1022 N N . GLN A 1 186 ? 40.798 44.379 55.243 1.00 21.72 328 GLN A N 1
ATOM 1023 C CA . GLN A 1 186 ? 41.267 45.546 55.979 1.00 22.06 328 GLN A CA 1
ATOM 1024 C C . GLN A 1 186 ? 40.143 46.208 56.762 1.00 22.59 328 GLN A C 1
ATOM 1025 O O . GLN A 1 186 ? 40.345 46.612 57.916 1.00 23.50 328 GLN A O 1
ATOM 1031 N N . PHE A 1 187 ? 38.950 46.299 56.176 1.00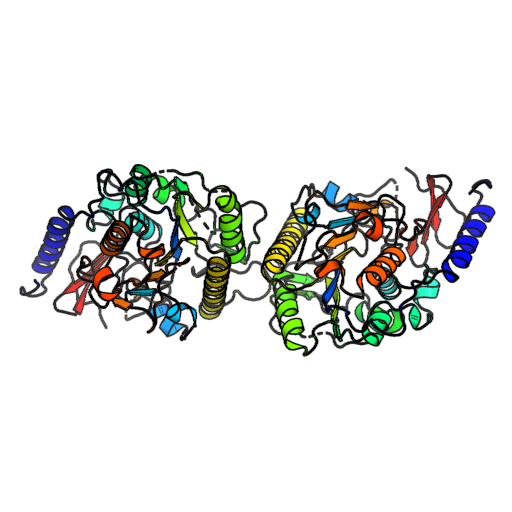 21.80 329 PHE A N 1
ATOM 1032 C CA . PHE A 1 187 ? 37.848 46.981 56.844 1.00 24.97 329 PHE A CA 1
ATOM 1033 C C . PHE A 1 187 ? 37.532 46.327 58.185 1.00 25.90 329 PHE A C 1
ATOM 1034 O O . PHE A 1 187 ? 37.450 45.100 58.293 1.00 23.23 329 PHE A O 1
ATOM 1042 N N . GLY A 1 188 ? 37.365 47.155 59.215 1.00 26.39 330 GLY A N 1
ATOM 1043 C CA . GLY A 1 188 ? 37.075 46.656 60.546 1.00 25.40 330 GLY A CA 1
ATOM 1044 C C . GLY A 1 188 ? 38.184 45.870 61.208 1.00 24.45 330 GLY A C 1
ATOM 1045 O O . GLY A 1 188 ? 37.947 45.262 62.257 1.00 25.68 330 GLY A O 1
ATOM 1046 N N . GLY A 1 189 ? 39.390 45.865 60.642 1.00 23.08 331 GLY A N 1
ATOM 1047 C CA . GLY A 1 189 ? 40.474 45.072 61.195 1.00 23.23 331 GLY A CA 1
ATOM 1048 C C . GLY A 1 189 ? 40.222 43.584 61.128 1.00 22.34 331 GLY A C 1
ATOM 1049 O O . GLY A 1 189 ? 40.730 42.833 61.969 1.00 21.84 331 GLY A O 1
ATOM 1050 N N . PHE A 1 190 ? 39.455 43.137 60.133 1.00 19.75 332 PHE A N 1
ATOM 1051 C CA . PHE A 1 190 ? 38.999 41.748 60.098 1.00 19.64 332 PHE A CA 1
ATOM 1052 C C . PHE A 1 190 ? 40.162 40.768 59.990 1.00 19.41 332 PHE A C 1
ATOM 1053 O O . PHE A 1 190 ? 40.277 39.834 60.795 1.00 18.67 332 PHE A O 1
ATOM 1061 N N . LEU A 1 191 ? 41.032 40.956 58.994 1.00 16.37 333 LEU A N 1
ATOM 1062 C CA . LEU A 1 191 ? 42.153 40.039 58.817 1.00 18.72 333 LEU A CA 1
ATOM 1063 C C . LEU A 1 191 ? 43.060 40.045 60.037 1.00 20.05 333 LEU A C 1
ATOM 1064 O O . LEU A 1 191 ? 43.549 38.995 60.462 1.00 20.36 333 LEU A O 1
ATOM 1069 N N . LYS A 1 192 ? 43.262 41.218 60.637 1.00 20.42 334 LYS A N 1
ATOM 1070 C CA . LYS A 1 192 ? 44.094 41.297 61.833 1.00 23.07 334 LYS A CA 1
ATOM 1071 C C . LYS A 1 192 ? 43.521 40.451 62.965 1.00 21.84 334 LYS A C 1
ATOM 1072 O O . LYS A 1 192 ? 44.267 39.771 63.680 1.00 21.19 334 LYS A O 1
ATOM 1078 N N . GLU A 1 193 ? 42.193 40.467 63.139 1.00 20.34 335 GLU A N 1
ATOM 1079 C CA . GLU A 1 193 ? 41.570 39.643 64.176 1.00 22.55 335 GLU A CA 1
ATOM 1080 C C . GLU A 1 193 ? 41.659 38.159 63.835 1.00 21.15 335 GLU A C 1
ATOM 1081 O O . GLU A 1 193 ? 41.877 37.328 64.727 1.00 21.94 335 GLU A O 1
ATOM 1087 N N . VAL A 1 194 ? 41.486 37.809 62.554 1.00 20.35 336 VAL A N 1
ATOM 1088 C CA . VAL A 1 194 ? 41.618 36.424 62.099 1.00 19.82 336 VAL A CA 1
ATOM 1089 C C . VAL A 1 194 ? 43.003 35.883 62.431 1.00 21.04 336 VAL A C 1
ATOM 1090 O O . VAL A 1 194 ? 43.161 34.723 62.838 1.00 20.83 336 VAL A O 1
ATOM 1094 N N . ARG A 1 195 ? 44.025 36.721 62.278 1.00 20.55 337 ARG A N 1
ATOM 1095 C CA . ARG A 1 195 ? 45.389 36.295 62.553 1.00 22.75 337 ARG A CA 1
ATOM 1096 C C . ARG A 1 195 ? 45.676 36.252 64.050 1.00 21.18 337 ARG A C 1
ATOM 1097 O O . ARG A 1 195 ? 46.201 35.253 64.555 1.00 23.42 337 ARG A O 1
ATOM 1105 N N . GLU A 1 196 ? 45.335 37.323 64.774 1.00 20.08 338 GLU A N 1
ATOM 1106 C CA . GLU A 1 196 ? 45.766 37.453 66.167 1.00 21.67 338 GLU A CA 1
ATOM 1107 C C . GLU A 1 196 ? 44.915 36.623 67.118 1.00 22.50 338 GLU A C 1
ATOM 1108 O O . GLU A 1 196 ? 45.442 36.011 68.054 1.00 25.29 338 GLU A O 1
ATOM 1114 N N . ASN A 1 197 ? 43.604 36.588 66.904 1.00 20.89 339 ASN A N 1
ATOM 1115 C CA . ASN A 1 197 ? 42.706 35.865 67.791 1.00 19.28 339 ASN A CA 1
ATOM 1116 C C . ASN A 1 197 ? 42.181 34.570 67.200 1.00 18.68 339 ASN A C 1
ATOM 1117 O O . ASN A 1 197 ? 41.860 33.651 67.950 1.00 17.65 339 ASN A O 1
ATOM 1122 N N . GLY A 1 198 ? 42.070 34.484 65.878 1.00 18.43 340 GLY A N 1
ATOM 1123 C CA . GLY A 1 198 ? 41.677 33.241 65.243 1.00 16.74 340 GLY A CA 1
ATOM 1124 C C . GLY A 1 198 ? 42.814 32.282 64.975 1.00 18.87 340 GLY A C 1
ATOM 1125 O O . GLY A 1 198 ? 42.573 31.162 64.518 1.00 20.09 340 GLY A O 1
ATOM 1126 N N . GLY A 1 199 ? 44.052 32.706 65.243 1.00 19.56 341 GLY A N 1
ATOM 1127 C CA . GLY A 1 199 ? 45.208 31.850 65.074 1.00 21.19 341 GLY A CA 1
ATOM 1128 C C . GLY A 1 199 ? 45.564 31.513 63.647 1.00 21.89 341 GLY A C 1
ATOM 1129 O O . GLY A 1 199 ? 46.396 30.632 63.425 1.00 22.45 341 GLY A O 1
ATOM 1138 N N . GLN A 1 201 ? 47.457 31.990 60.540 1.00 22.84 343 GLN A N 1
ATOM 1139 C CA . GLN A 1 201 ? 48.677 32.667 60.110 1.00 26.01 343 GLN A CA 1
ATOM 1140 C C . GLN A 1 201 ? 49.016 32.400 58.653 1.00 26.52 343 GLN A C 1
ATOM 1141 O O . GLN A 1 201 ? 50.024 32.912 58.163 1.00 27.13 343 GLN A O 1
ATOM 1147 N N . SER A 1 202 ? 48.291 31.627 57.892 1.00 22.06 344 SER A N 1
ATOM 1148 C CA . SER A 1 202 ? 48.532 31.304 56.496 1.00 24.00 344 SER A CA 1
ATOM 1149 C C . SER A 1 202 ? 48.527 32.572 55.653 1.00 24.01 344 SER A C 1
ATOM 1150 O O . SER A 1 202 ? 47.799 33.524 55.931 1.00 23.74 344 SER A O 1
ATOM 1153 N N . GLU A 1 203 ? 49.369 32.524 54.700 1.00 24.54 345 GLU A N 1
ATOM 1154 C CA . GLU A 1 203 ? 49.329 33.607 53.734 1.00 26.42 345 GLU A CA 1
ATOM 1155 C C . GLU A 1 203 ? 48.001 33.596 52.993 1.00 22.35 345 GLU A C 1
ATOM 1156 O O . GLU A 1 203 ? 47.437 32.540 52.731 1.00 21.38 345 GLU A O 1
ATOM 1162 N N . LEU A 1 204 ? 47.504 34.779 52.650 1.00 22.99 346 LEU A N 1
ATOM 1163 C CA . LEU A 1 204 ? 46.304 34.878 51.829 1.00 21.41 346 LEU A CA 1
ATOM 1164 C C . LEU A 1 204 ? 46.564 34.278 50.451 1.00 22.05 346 LEU A C 1
ATOM 1165 O O . LEU A 1 204 ? 47.551 34.625 49.792 1.00 22.74 346 LEU A O 1
ATOM 1178 N N . ASP A 1 206 ? 46.594 33.840 46.608 1.00 20.51 348 ASP A N 1
ATOM 1179 C CA . ASP A 1 206 ? 46.799 34.935 45.665 1.00 22.56 348 ASP A CA 1
ATOM 1180 C C . ASP A 1 206 ? 45.477 35.423 45.090 1.00 20.03 348 ASP A C 1
ATOM 1181 O O . ASP A 1 206 ? 44.650 34.622 44.645 1.00 20.37 348 ASP A O 1
ATOM 1186 N N . GLN A 1 207 ? 45.301 36.747 45.080 1.00 20.09 349 GLN A N 1
ATOM 1187 C CA . GLN A 1 207 ? 44.117 37.379 44.520 1.00 21.71 349 GLN A CA 1
ATOM 1188 C C . GLN A 1 207 ? 44.405 38.138 43.234 1.00 21.94 349 GLN A C 1
ATOM 1189 O O . GLN A 1 207 ? 43.475 38.689 42.635 1.00 23.72 349 GLN A O 1
ATOM 1195 N N . THR A 1 208 ? 45.658 38.157 42.784 1.00 23.13 350 THR A N 1
ATOM 1196 C CA . THR A 1 208 ? 46.025 38.873 41.569 1.00 23.28 350 THR A CA 1
ATOM 1197 C C . THR A 1 208 ? 45.219 38.378 40.378 1.00 22.97 350 THR A C 1
ATOM 1198 O O . THR A 1 208 ? 45.034 37.174 40.186 1.00 23.92 350 THR A O 1
ATOM 1202 N N . ASN A 1 209 ? 44.741 39.324 39.572 1.00 24.97 351 ASN A N 1
ATOM 1203 C CA . ASN A 1 209 ? 44.015 39.084 38.326 1.00 25.79 351 ASN A CA 1
ATOM 1204 C C . ASN A 1 209 ? 42.619 38.501 38.515 1.00 24.74 351 ASN A C 1
ATOM 1205 O O . ASN A 1 209 ? 41.988 38.098 37.531 1.00 29.26 351 ASN A O 1
ATOM 1210 N N . LEU A 1 210 ? 42.109 38.459 39.735 1.00 23.50 352 LEU A N 1
ATOM 1211 C CA . LEU A 1 210 ? 40.738 37.998 39.881 1.00 21.77 352 LEU A CA 1
ATOM 1212 C C . LEU A 1 210 ? 39.776 39.110 39.474 1.00 20.19 352 LEU A C 1
ATOM 1213 O O . LEU A 1 210 ? 39.995 40.275 39.826 1.00 20.91 352 LEU A O 1
ATOM 1218 N N . PRO A 1 211 ? 38.708 38.780 38.746 1.00 17.61 353 PRO A N 1
ATOM 1219 C CA . PRO A 1 211 ? 37.675 39.784 38.455 1.00 20.06 353 PRO A CA 1
ATOM 1220 C C . PRO A 1 211 ? 37.065 40.348 39.729 1.00 19.27 353 PRO A C 1
ATOM 1221 O O . PRO A 1 211 ? 36.915 39.653 40.738 1.00 17.40 353 PRO A O 1
ATOM 1225 N N . VAL A 1 212 ? 36.704 41.626 39.658 1.00 18.65 354 VAL A N 1
ATOM 1226 C CA . VAL A 1 212 ? 36.150 42.381 40.779 1.00 17.53 354 VAL A CA 1
ATOM 1227 C C . VAL A 1 212 ? 34.697 42.691 40.444 1.00 18.53 354 VAL A C 1
ATOM 1228 O O . VAL A 1 212 ? 34.420 43.365 39.441 1.00 18.07 354 VAL A O 1
ATOM 1232 N N . ILE A 1 213 ? 33.767 42.216 41.273 1.00 19.17 355 ILE A N 1
ATOM 1233 C CA . ILE A 1 213 ? 32.343 42.415 40.996 1.00 19.31 355 ILE A CA 1
ATOM 1234 C C . ILE A 1 213 ? 31.847 43.753 41.516 1.00 20.06 355 ILE A C 1
ATOM 1235 O O . ILE A 1 213 ? 31.002 44.389 40.882 1.00 21.12 355 ILE A O 1
ATOM 1240 N N . LEU A 1 214 ? 32.324 44.163 42.689 1.00 18.43 356 LEU A N 1
ATOM 1241 C CA . LEU A 1 214 ? 31.878 45.383 43.347 1.00 18.82 356 LEU A CA 1
ATOM 1242 C C . LEU A 1 214 ? 33.056 45.939 44.127 1.00 18.04 356 LEU A C 1
ATOM 1243 O O . LEU A 1 214 ? 34.095 45.292 44.263 1.00 16.31 356 LEU A O 1
ATOM 1248 N N . LEU A 1 215 ? 32.885 47.150 44.644 1.00 17.14 357 LEU A N 1
ATOM 1249 C CA . LEU A 1 215 ? 33.808 47.690 45.625 1.00 18.16 357 LEU A CA 1
ATOM 1250 C C . LEU A 1 215 ? 33.156 47.635 46.997 1.00 19.32 357 LEU A C 1
ATOM 1251 O O . LEU A 1 215 ? 31.942 47.785 47.136 1.00 17.70 357 LEU A O 1
ATOM 1256 N N . GLY A 1 216 ? 33.977 47.407 48.016 1.00 17.81 358 GLY A N 1
ATOM 1257 C CA . GLY A 1 216 ? 33.489 47.462 49.374 1.00 18.70 358 GLY A CA 1
ATOM 1258 C C . GLY A 1 216 ? 33.300 48.891 49.842 1.00 20.55 358 GLY A C 1
ATOM 1259 O O . GLY A 1 216 ? 33.661 49.856 49.168 1.00 20.74 358 GLY A O 1
ATOM 1260 N N . PHE A 1 217 ? 32.743 49.021 51.046 1.00 21.95 359 PHE A N 1
ATOM 1261 C CA . PHE A 1 217 ? 32.489 50.349 51.587 1.00 25.25 359 PHE A CA 1
ATOM 1262 C C . PHE A 1 217 ? 33.753 51.206 51.605 1.00 26.29 359 PHE A C 1
ATOM 1263 O O . PHE A 1 217 ? 33.703 52.403 51.300 1.00 26.70 359 PHE A O 1
ATOM 1271 N N . ASP A 1 218 ? 34.897 50.608 51.933 1.00 22.93 360 ASP A N 1
ATOM 1272 C CA . ASP A 1 218 ? 36.153 51.351 51.989 1.00 24.33 360 ASP A CA 1
ATOM 1273 C C . ASP A 1 218 ? 36.816 51.529 50.627 1.00 25.15 360 ASP A C 1
ATOM 1274 O O . ASP A 1 218 ? 37.937 52.047 50.569 1.00 24.52 360 ASP A O 1
ATOM 1279 N N . GLY A 1 219 ? 36.171 51.090 49.547 1.00 24.05 361 GLY A N 1
ATOM 1280 C CA . GLY A 1 219 ? 36.696 51.247 48.206 1.00 25.66 361 GLY A CA 1
ATOM 1281 C C . GLY A 1 219 ? 37.611 50.142 47.717 1.00 24.74 361 GLY A C 1
ATOM 1282 O O . GLY A 1 219 ? 38.095 50.220 46.578 1.00 26.29 361 GLY A O 1
ATOM 1283 N N . SER A 1 220 ? 37.852 49.117 48.528 1.00 21.32 362 SER A N 1
ATOM 1284 C CA . SER A 1 220 ? 38.678 47.977 48.155 1.00 23.46 362 SER A CA 1
ATOM 1285 C C . SER A 1 220 ? 37.852 46.948 47.373 1.00 19.61 362 SER A C 1
ATOM 1286 O O . SER A 1 220 ? 36.622 47.011 47.360 1.00 21.47 362 SER A O 1
ATOM 1289 N N . PRO A 1 221 ? 38.499 45.998 46.694 1.00 18.85 363 PRO A N 1
ATOM 1290 C CA . PRO A 1 221 ? 37.753 45.107 45.800 1.00 17.42 363 PRO A CA 1
ATOM 1291 C C . PRO A 1 221 ? 36.965 44.033 46.533 1.00 16.16 363 PRO A C 1
ATOM 1292 O O . PRO A 1 221 ? 37.385 43.512 47.571 1.00 18.86 363 PRO A O 1
ATOM 1296 N N . VAL A 1 222 ? 35.806 43.715 45.957 1.00 15.63 364 VAL A N 1
ATOM 1297 C CA . VAL A 1 222 ? 35.026 42.521 46.290 1.00 16.24 364 VAL A CA 1
ATOM 1298 C C . VAL A 1 222 ? 35.165 41.589 45.092 1.00 16.39 364 VAL A C 1
ATOM 1299 O O . VAL A 1 222 ? 34.689 41.902 43.993 1.00 16.54 364 VAL A O 1
ATOM 1303 N N . TYR A 1 223 ? 35.836 40.454 45.285 1.00 16.23 365 TYR A N 1
ATOM 1304 C CA . TYR A 1 223 ? 36.172 39.593 44.157 1.00 15.32 365 TYR A CA 1
ATOM 1305 C C . TYR A 1 223 ? 35.005 38.694 43.769 1.00 16.68 365 TYR A C 1
ATOM 1306 O O . TYR A 1 223 ? 34.174 38.326 44.600 1.00 18.46 365 TYR A O 1
ATOM 1315 N N . ASP A 1 224 ? 34.935 38.353 42.480 1.00 15.81 366 ASP A N 1
ATOM 1316 C CA . ASP A 1 224 ? 33.864 37.486 42.004 1.00 17.86 366 ASP A CA 1
ATOM 1317 C C . ASP A 1 224 ? 34.007 36.087 42.595 1.00 18.10 366 ASP A C 1
ATOM 1318 O O . ASP A 1 224 ? 35.041 35.435 42.416 1.00 17.98 366 ASP A O 1
ATOM 1323 N N . ASP A 1 225 ? 32.951 35.607 43.258 1.00 17.48 367 ASP A N 1
ATOM 1324 C CA . ASP A 1 225 ? 33.021 34.312 43.932 1.00 17.05 367 ASP A CA 1
ATOM 1325 C C . ASP A 1 225 ? 33.271 33.156 42.967 1.00 16.64 367 ASP A C 1
ATOM 1326 O O . ASP A 1 225 ? 33.978 32.200 43.314 1.00 15.34 367 ASP A O 1
ATOM 1331 N N . THR A 1 226 ? 32.698 33.209 41.759 1.00 17.81 368 THR A N 1
ATOM 1332 C CA . THR A 1 226 ? 32.958 32.144 40.794 1.00 17.59 368 THR A CA 1
ATOM 1333 C C . THR A 1 226 ? 34.450 32.039 40.499 1.00 17.10 368 THR A C 1
ATOM 1334 O O . THR A 1 226 ? 35.012 30.937 40.492 1.00 16.53 368 THR A O 1
ATOM 1338 N N . ALA A 1 227 ? 35.112 33.178 40.296 1.00 15.80 369 ALA A N 1
ATOM 1339 C CA . ALA A 1 227 ? 36.537 33.156 39.993 1.00 16.97 369 ALA A CA 1
ATOM 1340 C C . ALA A 1 227 ? 37.354 32.707 41.197 1.00 16.64 369 ALA A C 1
ATOM 1341 O O . ALA A 1 227 ? 38.318 31.949 41.044 1.00 15.99 369 ALA A O 1
ATOM 1343 N N . VAL A 1 228 ? 36.982 33.155 42.400 1.00 16.78 370 VAL A N 1
ATOM 1344 C CA . VAL A 1 228 ? 37.678 32.724 43.613 1.00 14.97 370 VAL A CA 1
ATOM 1345 C C . VAL A 1 228 ? 37.590 31.213 43.775 1.00 16.12 370 VAL A C 1
ATOM 1346 O O . VAL A 1 228 ? 38.593 30.540 44.040 1.00 15.04 370 VAL A O 1
ATOM 1350 N N . LEU A 1 229 ? 36.387 30.652 43.611 1.00 14.28 371 LEU A N 1
ATOM 1351 C CA . LEU A 1 229 ? 36.199 29.219 43.819 1.00 14.82 371 LEU A CA 1
ATOM 1352 C C . LEU A 1 229 ? 36.887 28.388 42.740 1.00 17.20 371 LEU A C 1
ATOM 1353 O O . LEU A 1 229 ? 37.413 27.305 43.032 1.00 15.72 371 LEU A O 1
ATOM 1358 N N . ASN A 1 230 ? 36.903 28.873 41.490 1.00 16.33 372 ASN A N 1
ATOM 1359 C CA . ASN A 1 230 ? 37.621 28.159 40.437 1.00 17.83 372 ASN A CA 1
ATOM 1360 C C . ASN A 1 230 ? 39.122 28.187 40.686 1.00 18.00 372 ASN A C 1
ATOM 1361 O O . ASN A 1 230 ? 39.817 27.194 40.431 1.00 17.09 372 ASN A O 1
ATOM 1366 N N . ARG A 1 231 ? 39.640 29.298 41.209 1.00 16.53 373 ARG A N 1
ATOM 1367 C CA . ARG A 1 231 ? 41.048 29.332 41.592 1.00 16.90 373 ARG A CA 1
ATOM 1368 C C . ARG A 1 231 ? 41.332 28.357 42.730 1.00 17.10 373 ARG A C 1
ATOM 1369 O O . ARG A 1 231 ? 42.392 27.714 42.753 1.00 16.69 373 ARG A O 1
ATOM 1377 N N . TRP A 1 232 ? 40.389 28.209 43.673 1.00 15.59 374 TRP A N 1
ATOM 1378 C CA . TRP A 1 232 ? 40.562 27.234 44.749 1.00 15.46 374 TRP A CA 1
ATOM 1379 C C . TRP A 1 232 ? 40.749 25.823 44.200 1.00 14.16 374 TRP A C 1
ATOM 1380 O O . TRP A 1 232 ? 41.590 25.057 44.699 1.00 15.03 374 TRP A O 1
ATOM 1391 N N . LEU A 1 233 ? 39.964 25.450 43.185 1.00 14.47 375 LEU A N 1
ATOM 1392 C CA . LEU A 1 233 ? 40.121 24.138 42.573 1.00 16.35 375 LEU A CA 1
ATOM 1393 C C . LEU A 1 233 ? 41.546 23.942 42.079 1.00 16.24 375 LEU A C 1
ATOM 1394 O O . LEU A 1 233 ? 42.127 22.859 42.247 1.00 17.77 375 LEU A O 1
ATOM 1399 N N . ASP A 1 234 ? 42.116 24.977 41.458 1.00 15.96 376 ASP A N 1
ATOM 1400 C CA . ASP A 1 234 ? 43.452 24.876 40.873 1.00 19.59 376 ASP A CA 1
ATOM 1401 C C . ASP A 1 234 ? 44.529 24.865 41.950 1.00 17.14 376 ASP A C 1
ATOM 1402 O O . ASP A 1 234 ? 45.474 24.068 41.879 1.00 19.17 376 ASP A O 1
ATOM 1407 N N . VAL A 1 235 ? 44.411 25.744 42.949 1.00 16.65 377 VAL A N 1
ATOM 1408 C CA . VAL A 1 235 ? 45.419 25.825 44.006 1.00 16.11 377 VAL A CA 1
ATOM 1409 C C . VAL A 1 235 ? 45.469 24.530 44.810 1.00 18.28 377 VAL A C 1
ATOM 1410 O O . VAL A 1 235 ? 46.549 24.035 45.158 1.00 17.38 377 VAL A O 1
ATOM 1414 N N . THR A 1 236 ? 44.312 23.939 45.097 1.00 15.09 378 THR A N 1
ATOM 1415 C CA . THR A 1 236 ? 44.331 22.676 45.820 1.00 16.11 378 THR A CA 1
ATOM 1416 C C . THR A 1 236 ? 44.857 21.540 44.956 1.00 17.71 378 THR A C 1
ATOM 1417 O O . THR A 1 236 ? 45.530 20.647 45.472 1.00 15.19 378 THR A O 1
ATOM 1421 N N . GLU A 1 237 ? 44.598 21.559 43.646 1.00 17.91 379 GLU A N 1
ATOM 1422 C CA . GLU A 1 237 ? 45.190 20.539 42.787 1.00 19.71 379 GLU A CA 1
ATOM 1423 C C . GLU A 1 237 ? 46.714 20.630 42.800 1.00 19.27 379 GLU A C 1
ATOM 1424 O O . GLU A 1 237 ? 47.401 19.602 42.787 1.00 20.38 379 GLU A O 1
ATOM 1430 N N . LYS A 1 238 ? 47.254 21.841 42.878 1.00 16.67 380 LYS A N 1
ATOM 1431 C CA . LYS A 1 238 ? 48.683 22.081 42.730 1.00 18.33 380 LYS A CA 1
ATOM 1432 C C . LYS A 1 238 ? 49.442 22.122 44.051 1.00 19.15 380 LYS A C 1
ATOM 1433 O O . LYS A 1 238 ? 50.649 22.383 44.036 1.00 20.79 380 LYS A O 1
ATOM 1439 N N . ASP A 1 239 ? 48.789 21.877 45.187 1.00 16.80 381 ASP A N 1
ATOM 1440 C CA . ASP A 1 239 ? 49.442 22.078 46.483 1.00 17.60 381 ASP A CA 1
ATOM 1441 C C . ASP A 1 239 ? 50.259 20.880 46.961 1.00 19.37 381 ASP A C 1
ATOM 1442 O O . ASP A 1 239 ? 50.770 20.918 48.090 1.00 18.59 381 ASP A O 1
ATOM 1447 N N . LYS A 1 240 ? 50.410 19.841 46.142 1.00 17.45 382 LYS A N 1
ATOM 1448 C CA . LYS A 1 240 ? 51.211 18.654 46.436 1.00 17.75 382 LYS A CA 1
ATOM 1449 C C . LYS A 1 240 ? 50.618 17.774 47.530 1.00 20.26 382 LYS A C 1
ATOM 1450 O O . LYS A 1 240 ? 51.236 16.772 47.913 1.00 23.48 382 LYS A O 1
ATOM 1456 N N . ASN A 1 241 ? 49.426 18.083 48.029 1.00 16.98 383 ASN A N 1
ATOM 1457 C CA . ASN A 1 241 ? 48.807 17.290 49.080 1.00 17.63 383 ASN A CA 1
ATOM 1458 C C . ASN A 1 241 ? 47.449 16.786 48.620 1.00 17.63 383 ASN A C 1
ATOM 1459 O O . ASN A 1 241 ? 46.698 17.512 47.964 1.00 16.36 383 ASN A O 1
ATOM 1464 N N . SER A 1 242 ? 47.132 15.553 48.977 1.00 18.45 384 SER A N 1
ATOM 1465 C CA . SER A 1 242 ? 45.823 14.983 48.705 1.00 18.34 384 SER A CA 1
ATOM 1466 C C . SER A 1 242 ? 44.757 15.461 49.686 1.00 20.09 384 SER A C 1
ATOM 1467 O O . SER A 1 242 ? 43.565 15.243 49.436 1.00 20.12 384 SER A O 1
ATOM 1470 N N . ARG A 1 243 ? 45.145 16.090 50.790 1.00 16.92 385 ARG A N 1
ATOM 1471 C CA . ARG A 1 243 ? 44.190 16.591 51.769 1.00 17.39 385 ARG A CA 1
ATOM 1472 C C . ARG A 1 243 ? 44.518 18.033 52.124 1.00 17.09 385 ARG A C 1
ATOM 1473 O O . ARG A 1 243 ? 45.686 18.429 52.188 1.00 17.08 385 ARG A O 1
ATOM 1481 N N . SER A 1 244 ? 43.478 18.832 52.345 1.00 15.81 386 SER A N 1
ATOM 1482 C CA . SER A 1 244 ? 43.669 20.236 52.673 1.00 14.42 386 SER A CA 1
ATOM 1483 C C . SER A 1 244 ? 42.441 20.736 53.412 1.00 14.68 386 SER A C 1
ATOM 1484 O O . SER A 1 244 ? 41.385 20.103 53.389 1.00 14.67 386 SER A O 1
ATOM 1487 N N . ALA A 1 245 ? 42.599 21.887 54.056 1.00 12.22 387 ALA A N 1
ATOM 1488 C CA . ALA A 1 245 ? 41.516 22.518 54.805 1.00 12.21 387 ALA A CA 1
ATOM 1489 C C . ALA A 1 245 ? 41.597 24.009 54.544 1.00 13.39 387 ALA A C 1
ATOM 1490 O O . ALA A 1 245 ? 42.622 24.638 54.835 1.00 13.49 387 ALA A O 1
ATOM 1492 N N . THR A 1 246 ? 40.525 24.573 53.993 1.00 12.65 388 THR A N 1
ATOM 1493 C CA . THR A 1 246 ? 40.505 25.967 53.585 1.00 11.47 388 THR A CA 1
ATOM 1494 C C . THR A 1 246 ? 39.452 26.734 54.368 1.00 12.00 388 THR A C 1
ATOM 1495 O O . THR A 1 246 ? 38.304 26.276 54.487 1.00 12.91 388 THR A O 1
ATOM 1499 N N . PHE A 1 247 ? 39.840 27.899 54.868 1.00 12.82 389 PHE A N 1
ATOM 1500 C CA . PHE A 1 247 ? 38.919 28.876 55.435 1.00 13.33 389 PHE A CA 1
ATOM 1501 C C . PHE A 1 247 ? 38.723 29.967 54.388 1.00 15.34 389 PHE A C 1
ATOM 1502 O O . PHE A 1 247 ? 39.688 30.626 53.989 1.00 14.51 389 PHE A O 1
ATOM 1510 N N . TYR A 1 248 ? 37.488 30.133 53.911 1.00 12.82 390 TYR A N 1
ATOM 1511 C CA . TYR A 1 248 ? 37.145 31.124 52.893 1.00 12.51 390 TYR A CA 1
ATOM 1512 C C . TYR A 1 248 ? 36.137 32.102 53.483 1.00 11.80 390 TYR A C 1
ATOM 1513 O O . TYR A 1 248 ? 35.042 31.692 53.877 1.00 13.51 390 TYR A O 1
ATOM 1522 N N . ASN A 1 249 ? 36.483 33.383 53.528 1.00 13.14 391 ASN A N 1
ATOM 1523 C CA . ASN A 1 249 ? 35.557 34.412 53.980 1.00 13.52 391 ASN A CA 1
ATOM 1524 C C . ASN A 1 249 ? 35.169 35.314 52.818 1.00 14.61 391 ASN A C 1
ATOM 1525 O O . ASN A 1 249 ? 36.035 35.843 52.110 1.00 14.26 391 ASN A O 1
ATOM 1530 N N . THR A 1 250 ? 33.869 35.480 52.617 1.00 13.63 392 THR A N 1
ATOM 1531 C CA . THR A 1 250 ? 33.356 36.225 51.478 1.00 13.11 392 THR A CA 1
ATOM 1532 C C . THR A 1 250 ? 32.219 37.119 51.950 1.00 12.90 392 THR A C 1
ATOM 1533 O O . THR A 1 250 ? 31.451 36.741 52.842 1.00 14.94 392 THR A O 1
ATOM 1537 N N . LEU A 1 251 ? 32.122 38.322 51.364 1.00 14.62 393 LEU A N 1
ATOM 1538 C CA . LEU A 1 251 ? 31.110 39.263 51.823 1.00 14.87 393 LEU A CA 1
ATOM 1539 C C . LEU A 1 251 ? 30.334 39.930 50.690 1.00 15.82 393 LEU A C 1
ATOM 1540 O O . LEU A 1 251 ? 30.089 41.145 50.762 1.00 16.32 393 LEU A O 1
ATOM 1545 N N . PRO A 1 252 ? 29.858 39.210 49.670 1.00 17.49 394 PRO A N 1
ATOM 1546 C CA . PRO A 1 252 ? 29.182 39.922 48.572 1.00 18.91 394 PRO A CA 1
ATOM 1547 C C . PRO A 1 252 ? 27.844 40.523 48.960 1.00 19.46 394 PRO A C 1
ATOM 1548 O O . PRO A 1 252 ? 27.372 41.429 48.262 1.00 21.29 394 PRO A O 1
ATOM 1552 N N . LEU A 1 253 ? 27.231 40.088 50.056 1.00 18.45 395 LEU A N 1
ATOM 1553 C CA . LEU A 1 253 ? 25.945 40.648 50.458 1.00 17.94 395 LEU A CA 1
ATOM 1554 C C . LEU A 1 253 ? 26.072 41.797 51.441 1.00 19.01 395 LEU A C 1
ATOM 1555 O O . LEU A 1 253 ? 25.045 42.317 51.897 1.00 21.38 395 LEU A O 1
ATOM 1560 N N . HIS A 1 254 ? 27.289 42.231 51.761 1.00 17.86 396 HIS A N 1
ATOM 1561 C CA . HIS A 1 254 ? 27.441 43.335 52.697 1.00 19.41 396 HIS A CA 1
ATOM 1562 C C . HIS A 1 254 ? 26.797 44.602 52.148 1.00 21.49 396 HIS A C 1
ATOM 1563 O O . HIS A 1 254 ? 26.975 44.962 50.984 1.00 19.56 396 HIS A O 1
ATOM 1570 N N . ASP A 1 255 ? 26.058 45.296 53.016 1.00 23.80 397 ASP A N 1
ATOM 1571 C CA . ASP A 1 255 ? 25.243 46.410 52.553 1.00 25.84 397 ASP A CA 1
ATOM 1572 C C . ASP A 1 255 ? 26.066 47.593 52.042 1.00 27.76 397 ASP A C 1
ATOM 1573 O O . ASP A 1 255 ? 25.536 48.424 51.297 1.00 29.19 397 ASP A O 1
ATOM 1578 N N . GLY A 1 256 ? 27.338 47.690 52.404 1.00 24.87 398 GLY A N 1
ATOM 1579 C CA . GLY A 1 256 ? 28.133 48.782 51.884 1.00 24.03 398 GLY A CA 1
ATOM 1580 C C . GLY A 1 256 ? 28.798 48.556 50.542 1.00 23.54 398 GLY A C 1
ATOM 1581 O O . GLY A 1 256 ? 29.467 49.464 50.039 1.00 24.63 398 GLY A O 1
ATOM 1582 N N . ASN A 1 257 ? 28.661 47.372 49.941 1.00 19.94 399 ASN A N 1
ATOM 1583 C CA . ASN A 1 257 ? 29.245 47.137 48.629 1.00 19.91 399 ASN A CA 1
ATOM 1584 C C . ASN A 1 257 ? 28.508 47.966 47.580 1.00 20.82 399 ASN A C 1
ATOM 1585 O O . ASN A 1 257 ? 27.287 48.143 47.653 1.00 21.48 399 ASN A O 1
ATOM 1590 N N . HIS A 1 258 ? 29.253 48.467 46.599 1.00 20.95 400 HIS A N 1
ATOM 1591 C CA . HIS A 1 258 ? 28.673 49.386 45.628 1.00 21.56 400 HIS A CA 1
ATOM 1592 C C . HIS A 1 258 ? 29.424 49.303 44.308 1.00 22.63 400 HIS A C 1
ATOM 1593 O O . HIS A 1 258 ? 30.521 48.743 44.213 1.00 21.29 400 HIS A O 1
ATOM 1600 N N . TYR A 1 259 ? 28.815 49.893 43.273 1.00 23.09 401 TYR A N 1
ATOM 1601 C CA . TYR A 1 259 ? 29.494 50.043 41.997 1.00 21.82 401 TYR A CA 1
ATOM 1602 C C . TYR A 1 259 ? 29.933 51.492 41.856 1.00 22.98 401 TYR A C 1
ATOM 1603 O O . TYR A 1 259 ? 29.097 52.392 42.007 1.00 23.78 401 TYR A O 1
ATOM 1612 N N . PRO A 1 260 ? 31.209 51.755 41.571 1.00 22.26 402 PRO A N 1
ATOM 1613 C CA . PRO A 1 260 ? 31.712 53.138 41.603 1.00 24.54 402 PRO A CA 1
ATOM 1614 C C . PRO A 1 260 ? 30.974 54.034 40.620 1.00 24.97 402 PRO A C 1
ATOM 1615 O O . PRO A 1 260 ? 30.792 53.685 39.450 1.00 26.14 402 PRO A O 1
ATOM 1619 N N . GLY A 1 261 ? 30.528 55.186 41.120 1.00 25.00 403 GLY A N 1
ATOM 1620 C CA . GLY A 1 261 ? 29.857 56.183 40.309 1.00 27.31 403 GLY A CA 1
ATOM 1621 C C . GLY A 1 261 ? 28.363 56.018 40.127 1.00 30.03 403 GLY A C 1
ATOM 1622 O O . GLY A 1 261 ? 27.775 56.773 39.343 1.00 31.84 403 GLY A O 1
ATOM 1623 N N . VAL A 1 262 ? 27.714 55.084 40.819 1.00 29.28 404 VAL A N 1
ATOM 1624 C CA . VAL A 1 262 ? 26.336 54.743 40.485 1.00 28.75 404 VAL A CA 1
ATOM 1625 C C . VAL A 1 262 ? 25.314 55.293 41.485 1.00 36.52 404 VAL A C 1
ATOM 1626 O O . VAL A 1 262 ? 24.269 55.794 41.070 1.00 41.98 404 VAL A O 1
ATOM 1630 N N . SER A 1 263 ? 25.571 55.212 42.792 1.00 38.08 405 SER A N 1
ATOM 1631 C CA . SER A 1 263 ? 24.678 55.754 43.830 1.00 35.32 405 SER A CA 1
ATOM 1632 C C . SER A 1 263 ? 23.340 55.026 43.992 1.00 37.42 405 SER A C 1
ATOM 1633 O O . SER A 1 263 ? 22.567 55.344 44.906 1.00 37.94 405 SER A O 1
ATOM 1636 N N . LYS A 1 264 ? 23.058 54.043 43.135 1.00 37.64 406 LYS A N 1
ATOM 1637 C CA . LYS A 1 264 ? 21.855 53.231 43.292 1.00 36.31 406 LYS A CA 1
ATOM 1638 C C . LYS A 1 264 ? 21.922 52.442 44.593 1.00 35.51 406 LYS A C 1
ATOM 1639 O O . LYS A 1 264 ? 22.986 51.958 44.994 1.00 39.11 406 LYS A O 1
ATOM 1645 N N . THR A 1 265 ? 20.800 52.352 45.294 1.00 35.19 407 THR A N 1
ATOM 1646 C CA . THR A 1 265 ? 20.766 51.510 46.479 1.00 31.64 407 THR A CA 1
ATOM 1647 C C . THR A 1 265 ? 20.916 50.048 46.064 1.00 31.94 407 THR A C 1
ATOM 1648 O O . THR A 1 265 ? 20.395 49.628 45.030 1.00 34.06 407 THR A O 1
ATOM 1652 N N . ALA A 1 266 ? 21.648 49.280 46.869 1.00 32.66 408 ALA A N 1
ATOM 1653 C CA . ALA A 1 266 ? 21.872 47.867 46.582 1.00 31.96 408 ALA A CA 1
ATOM 1654 C C . ALA A 1 266 ? 20.552 47.096 46.548 1.00 29.44 408 ALA A C 1
ATOM 1655 O O . ALA A 1 266 ? 19.614 47.395 47.288 1.00 28.15 408 ALA A O 1
ATOM 1657 N N . ASP A 1 267 ? 20.491 46.084 45.682 1.00 27.71 409 ASP A N 1
ATOM 1658 C CA . ASP A 1 267 ? 19.332 45.199 45.544 1.00 25.90 409 ASP A CA 1
ATOM 1659 C C . ASP A 1 267 ? 19.746 43.875 46.193 1.00 26.99 409 ASP A C 1
ATOM 1660 O O . ASP A 1 267 ? 20.365 43.027 45.546 1.00 24.41 409 ASP A O 1
ATOM 1665 N N . TYR A 1 268 ? 19.425 43.710 47.488 1.00 22.61 410 TYR A N 1
ATOM 1666 C CA . TYR A 1 268 ? 19.843 42.509 48.213 1.00 22.82 410 TYR A CA 1
ATOM 1667 C C . TYR A 1 268 ? 19.371 41.254 47.499 1.00 20.33 410 TYR A C 1
ATOM 1668 O O . TYR A 1 268 ? 20.126 40.287 47.381 1.00 21.62 410 TYR A O 1
ATOM 1677 N N . LYS A 1 269 ? 18.115 41.242 47.043 1.00 21.65 411 LYS A N 1
ATOM 1678 C CA . LYS A 1 269 ? 17.584 40.043 46.397 1.00 20.38 411 LYS A CA 1
ATOM 1679 C C . LYS A 1 269 ? 18.390 39.686 45.156 1.00 20.58 411 LYS A C 1
ATOM 1680 O O . LYS A 1 269 ? 18.758 38.523 44.964 1.00 18.84 411 LYS A O 1
ATOM 1686 N N . ALA A 1 270 ? 18.669 40.673 44.301 1.00 20.84 412 ALA A N 1
ATOM 1687 C CA . ALA A 1 270 ? 19.455 40.398 43.098 1.00 21.30 412 ALA A CA 1
ATOM 1688 C C . ALA A 1 270 ? 20.865 39.945 43.449 1.00 21.47 412 ALA A C 1
ATOM 1689 O O . ALA A 1 270 ? 21.404 39.028 42.814 1.00 22.31 412 ALA A O 1
ATOM 1691 N N . ARG A 1 271 ? 21.483 40.559 44.464 1.00 20.17 413 ARG A N 1
ATOM 1692 C CA . ARG A 1 271 ? 22.833 40.138 44.839 1.00 20.39 413 ARG A CA 1
ATOM 1693 C C . ARG A 1 271 ? 22.833 38.739 45.433 1.00 19.09 413 ARG A C 1
ATOM 1694 O O . ARG A 1 271 ? 23.742 37.942 45.165 1.00 20.82 413 ARG A O 1
ATOM 1702 N N . ALA A 1 272 ? 21.827 38.420 46.251 1.00 18.08 414 ALA A N 1
ATOM 1703 C CA . ALA A 1 272 ? 21.754 37.094 46.847 1.00 19.25 414 ALA A CA 1
ATOM 1704 C C . ALA A 1 272 ? 21.443 36.040 45.792 1.00 19.05 414 ALA A C 1
ATOM 1705 O O . ALA A 1 272 ? 21.995 34.935 45.831 1.00 19.15 414 ALA A O 1
ATOM 1707 N N . GLN A 1 273 ? 20.547 36.365 44.858 1.00 18.20 415 GLN A N 1
ATOM 1708 C CA . GLN A 1 273 ? 20.246 35.454 43.759 1.00 19.29 415 GLN A CA 1
ATOM 1709 C C . GLN A 1 273 ? 21.515 35.117 42.988 1.00 17.93 415 GLN A C 1
ATOM 1710 O O . GLN A 1 273 ? 21.783 33.947 42.696 1.00 18.96 415 GLN A O 1
ATOM 1716 N N . LYS A 1 274 ? 22.324 36.127 42.678 1.00 18.53 416 LYS A N 1
ATOM 1717 C CA . LYS A 1 274 ? 23.540 35.877 41.905 1.00 19.92 416 LYS A CA 1
ATOM 1718 C C . LYS A 1 274 ? 24.520 35.021 42.693 1.00 22.11 416 LYS A C 1
ATOM 1719 O O . LYS A 1 274 ? 25.106 34.073 42.157 1.00 19.34 416 LYS A O 1
ATOM 1725 N N . PHE A 1 275 ? 24.715 35.333 43.977 1.00 19.04 417 PHE A N 1
ATOM 1726 C CA . PHE A 1 275 ? 25.629 34.539 44.791 1.00 19.23 417 PHE A CA 1
ATOM 1727 C C . PHE A 1 275 ? 25.147 33.096 44.918 1.00 17.83 417 PHE A C 1
ATOM 1728 O O . PHE A 1 275 ? 25.938 32.149 44.782 1.00 18.43 417 PHE A O 1
ATOM 1736 N N . PHE A 1 276 ? 23.851 32.894 45.183 1.00 17.44 418 PHE A N 1
ATOM 1737 C CA . PHE A 1 276 ? 23.341 31.532 45.285 1.00 16.67 418 PHE A CA 1
ATOM 1738 C C . PHE A 1 276 ? 23.488 30.790 43.954 1.00 15.29 418 PHE A C 1
ATOM 1739 O O . PHE A 1 276 ? 23.805 29.595 43.936 1.00 16.82 418 PHE A O 1
ATOM 1747 N N . ASP A 1 277 ? 23.243 31.483 42.832 1.00 16.86 419 ASP A N 1
ATOM 1748 C CA . ASP A 1 277 ? 23.426 30.863 41.520 1.00 19.40 419 ASP A CA 1
ATOM 1749 C C . ASP A 1 277 ? 24.872 30.420 41.333 1.00 17.92 419 ASP A C 1
ATOM 1750 O O . ASP A 1 277 ? 25.133 29.332 40.806 1.00 17.39 419 ASP A O 1
ATOM 1755 N N . GLU A 1 278 ? 25.827 31.270 41.721 1.00 17.96 420 GLU A N 1
ATOM 1756 C CA . GLU A 1 278 ? 27.240 30.935 41.544 1.00 18.12 420 GLU A CA 1
ATOM 1757 C C . GLU A 1 278 ? 27.650 29.778 42.446 1.00 18.49 420 GLU A C 1
ATOM 1758 O O . GLU A 1 278 ? 28.357 28.859 42.011 1.00 16.43 420 GLU A O 1
ATOM 1764 N N . LEU A 1 279 ? 27.205 29.791 43.705 1.00 16.10 421 LEU A N 1
ATOM 1765 C CA . LEU A 1 279 ? 27.566 28.702 44.604 1.00 16.90 421 LEU A CA 1
ATOM 1766 C C . LEU A 1 279 ? 26.960 27.381 44.143 1.00 16.72 421 LEU A C 1
ATOM 1767 O O . LEU A 1 279 ? 27.631 26.343 44.149 1.00 16.44 421 LEU A O 1
ATOM 1772 N N . ASP A 1 280 ? 25.697 27.398 43.710 1.00 15.58 422 ASP A N 1
ATOM 1773 C CA . ASP A 1 280 ? 25.071 26.162 43.268 1.00 17.45 422 ASP A CA 1
ATOM 1774 C C . ASP A 1 280 ? 25.753 25.618 42.021 1.00 16.72 422 ASP A C 1
ATOM 1775 O O . ASP A 1 280 ? 25.920 24.404 41.885 1.00 16.85 422 ASP A O 1
ATOM 1780 N N . ALA A 1 281 ? 26.179 26.504 41.120 1.00 16.93 423 ALA A N 1
ATOM 1781 C CA . ALA A 1 281 ? 26.880 26.053 39.919 1.00 18.25 423 ALA A CA 1
ATOM 1782 C C . ALA A 1 281 ? 28.236 25.458 40.270 1.00 17.78 423 ALA A C 1
ATOM 1783 O O . ALA A 1 281 ? 28.648 24.446 39.686 1.00 19.52 423 ALA A O 1
ATOM 1785 N N . PHE A 1 282 ? 28.937 26.072 41.224 1.00 16.32 424 PHE A N 1
ATOM 1786 C CA . PHE A 1 282 ? 30.189 25.500 41.714 1.00 17.23 424 PHE A CA 1
ATOM 1787 C C . PHE A 1 282 ? 29.968 24.102 42.287 1.00 18.51 424 PHE A C 1
ATOM 1788 O O . PHE A 1 282 ? 30.752 23.180 42.022 1.00 16.67 424 PHE A O 1
ATOM 1796 N N . PHE A 1 283 ? 28.904 23.919 43.076 1.00 15.56 425 PHE A N 1
ATOM 1797 C CA . PHE A 1 283 ? 28.608 22.596 43.624 1.00 16.92 425 PHE A CA 1
ATOM 1798 C C . PHE A 1 283 ? 28.385 21.577 42.510 1.00 18.43 425 PHE A C 1
ATOM 1799 O O . PHE A 1 283 ? 28.880 20.443 42.579 1.00 17.42 425 PHE A O 1
ATOM 1807 N N . THR A 1 284 ? 27.608 21.951 41.490 1.00 17.81 426 THR A N 1
ATOM 1808 C CA . THR A 1 284 ? 27.333 21.025 40.401 1.00 20.39 426 THR A CA 1
ATOM 1809 C C . THR A 1 284 ? 28.620 20.621 39.689 1.00 20.58 426 THR A C 1
ATOM 1810 O O . THR A 1 284 ? 28.834 19.434 39.402 1.00 21.17 426 THR A O 1
ATOM 1814 N N . GLU A 1 285 ? 29.504 21.587 39.424 1.00 19.99 427 GLU A N 1
ATOM 1815 C CA . GLU A 1 285 ? 30.775 21.266 38.779 1.00 22.49 427 GLU A CA 1
ATOM 1816 C C . GLU A 1 285 ? 31.657 20.410 39.680 1.00 22.11 427 GLU A C 1
ATOM 1817 O O . GLU A 1 285 ? 32.325 19.478 39.205 1.00 23.20 427 GLU A O 1
ATOM 1823 N N . LEU A 1 286 ? 31.665 20.693 40.983 1.00 19.43 428 LEU A N 1
ATOM 1824 C CA . LEU A 1 286 ? 32.482 19.900 41.898 1.00 19.28 428 LEU A CA 1
ATOM 1825 C C . LEU A 1 286 ? 32.005 18.450 41.946 1.00 19.18 428 LEU A C 1
ATOM 1826 O O . LEU A 1 286 ? 32.820 17.521 42.033 1.00 19.39 428 LEU A O 1
ATOM 1831 N N . GLU A 1 287 ? 30.686 18.233 41.876 1.00 19.19 429 GLU A N 1
ATOM 1832 C CA . GLU A 1 287 ? 30.160 16.871 41.832 1.00 21.65 429 GLU A CA 1
ATOM 1833 C C . GLU A 1 287 ? 30.694 16.113 40.620 1.00 23.97 429 GLU A C 1
ATOM 1834 O O . GLU A 1 287 ? 31.075 14.942 40.730 1.00 25.39 429 GLU A O 1
ATOM 1840 N N . LYS A 1 288 ? 30.739 16.766 39.457 1.00 22.55 430 LYS A N 1
ATOM 1841 C CA . LYS A 1 288 ? 31.199 16.096 38.243 1.00 24.10 430 LYS A CA 1
ATOM 1842 C C . LYS A 1 288 ? 32.710 15.888 38.211 1.00 26.63 430 LYS A C 1
ATOM 1843 O O . LYS A 1 288 ? 33.193 15.081 37.407 1.00 28.21 430 LYS A O 1
ATOM 1849 N N . SER A 1 289 ? 33.464 16.559 39.081 1.00 23.15 431 SER A N 1
ATOM 1850 C CA . SER A 1 289 ? 34.918 16.466 39.069 1.00 25.28 431 SER A CA 1
ATOM 1851 C C . SER A 1 289 ? 35.437 15.162 39.657 1.00 26.41 431 SER A C 1
ATOM 1852 O O . SER A 1 289 ? 36.591 14.799 39.397 1.00 28.18 431 SER A O 1
ATOM 1855 N N . GLY A 1 290 ? 34.630 14.462 40.455 1.00 23.85 432 GLY A N 1
ATOM 1856 C CA . GLY A 1 290 ? 35.082 13.269 41.142 1.00 23.49 432 GLY A CA 1
ATOM 1857 C C . GLY A 1 290 ? 35.938 13.515 42.367 1.00 24.41 432 GLY A C 1
ATOM 1858 O O . GLY A 1 290 ? 36.257 12.557 43.085 1.00 25.58 432 GLY A O 1
ATOM 1859 N N . ARG A 1 291 ? 36.315 14.759 42.643 1.00 21.41 433 ARG A N 1
ATOM 1860 C CA . ARG A 1 291 ? 37.155 15.040 43.797 1.00 20.82 433 ARG A CA 1
ATOM 1861 C C . ARG A 1 291 ? 36.388 14.816 45.096 1.00 19.46 433 ARG A C 1
ATOM 1862 O O . ARG A 1 291 ? 35.175 15.030 45.174 1.00 18.56 433 ARG A O 1
ATOM 1870 N N . LYS A 1 292 ? 37.108 14.364 46.123 1.00 17.93 434 LYS A N 1
ATOM 1871 C CA . LYS A 1 292 ? 36.511 14.088 47.429 1.00 16.73 434 LYS A CA 1
ATOM 1872 C C . LYS A 1 292 ? 36.607 15.348 48.276 1.00 17.31 434 LYS A C 1
ATOM 1873 O O . LYS A 1 292 ? 37.707 15.799 48.616 1.00 17.72 434 LYS A O 1
ATOM 1879 N N . VAL A 1 293 ? 35.455 15.946 48.582 1.00 14.43 435 VAL A N 1
ATOM 1880 C CA . VAL A 1 293 ? 35.411 17.239 49.260 1.00 15.30 435 VAL A CA 1
ATOM 1881 C C . VAL A 1 293 ? 34.259 17.249 50.254 1.00 14.54 435 VAL A C 1
ATOM 1882 O O . VAL A 1 293 ? 33.178 16.715 49.976 1.00 16.05 435 VAL A O 1
ATOM 1894 N N . VAL A 1 295 ? 32.210 20.291 51.994 1.00 11.94 437 VAL A N 1
ATOM 1895 C CA . VAL A 1 295 ? 31.971 21.736 52.043 1.00 12.86 437 VAL A CA 1
ATOM 1896 C C . VAL A 1 295 ? 31.033 22.038 53.201 1.00 12.28 437 VAL A C 1
ATOM 1897 O O . VAL A 1 295 ? 29.982 21.402 53.337 1.00 13.74 437 VAL A O 1
ATOM 1901 N N . VAL A 1 296 ? 31.413 23.001 54.036 1.00 12.05 438 VAL A N 1
ATOM 1902 C CA . VAL A 1 296 ? 30.560 23.508 55.102 1.00 12.71 438 VAL A CA 1
ATOM 1903 C C . VAL A 1 296 ? 30.281 24.975 54.822 1.00 13.15 438 VAL A C 1
ATOM 1904 O O . VAL A 1 296 ? 31.216 25.774 54.714 1.00 13.50 438 VAL A O 1
ATOM 1908 N N . VAL A 1 297 ? 29.005 25.327 54.687 1.00 10.37 439 VAL A N 1
ATOM 1909 C CA . VAL A 1 297 ? 28.590 26.704 54.445 1.00 12.52 439 VAL A CA 1
ATOM 1910 C C . VAL A 1 297 ? 28.092 27.267 55.773 1.00 12.45 439 VAL A C 1
ATOM 1911 O O . VAL A 1 297 ? 27.126 26.744 56.352 1.00 12.76 439 VAL A O 1
ATOM 1915 N N . VAL A 1 298 ? 28.771 28.303 56.272 1.00 12.80 440 VAL A N 1
ATOM 1916 C CA . VAL A 1 298 ? 28.520 28.851 57.611 1.00 13.04 440 VAL A CA 1
ATOM 1917 C C . VAL A 1 298 ? 28.429 30.370 57.531 1.00 12.98 440 VAL A C 1
ATOM 1918 O O . VAL A 1 298 ? 29.465 31.057 57.513 1.00 14.03 440 VAL A O 1
ATOM 1922 N N . PRO A 1 299 ? 27.243 30.952 57.470 1.00 12.41 441 PRO A N 1
ATOM 1923 C CA . PRO A 1 299 ? 27.151 32.414 57.515 1.00 13.57 441 PRO A CA 1
ATOM 1924 C C . PRO A 1 299 ? 27.655 32.940 58.851 1.00 12.85 441 PRO A C 1
ATOM 1925 O O . PRO A 1 299 ? 27.460 32.317 59.898 1.00 13.78 441 PRO A O 1
ATOM 1929 N N . GLU A 1 300 ? 28.278 34.127 58.805 1.00 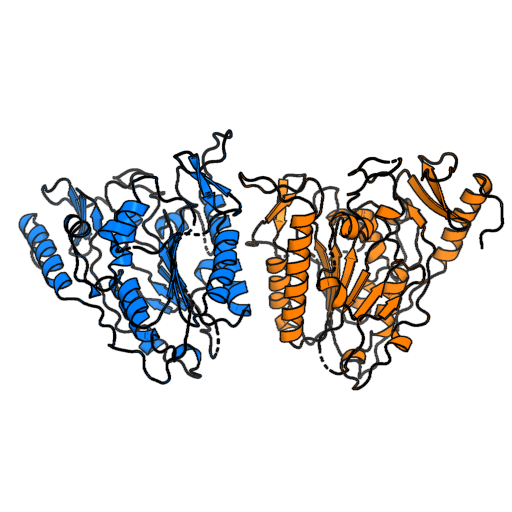12.85 442 GLU A N 1
ATOM 1930 C CA . GLU A 1 300 ? 28.781 34.761 60.026 1.00 13.37 442 GLU A CA 1
ATOM 1931 C C . GLU A 1 300 ? 27.638 35.188 60.938 1.00 10.89 442 GLU A C 1
ATOM 1932 O O . GLU A 1 300 ? 27.733 35.072 62.171 1.00 12.85 442 GLU A O 1
ATOM 1938 N N . HIS A 1 301 ? 26.583 35.741 60.343 1.00 13.16 443 HIS A N 1
ATOM 1939 C CA . HIS A 1 301 ? 25.476 36.406 61.023 1.00 12.92 443 HIS A CA 1
ATOM 1940 C C . HIS A 1 301 ? 24.590 36.969 59.919 1.00 13.53 443 HIS A C 1
ATOM 1941 O O . HIS A 1 301 ? 25.018 37.074 58.757 1.00 13.39 443 HIS A O 1
ATOM 1948 N N . GLY A 1 302 ? 23.376 37.378 60.270 1.00 12.33 444 GLY A N 1
ATOM 1949 C CA . GLY A 1 302 ? 22.469 37.968 59.301 1.00 13.60 444 GLY A CA 1
ATOM 1950 C C . GLY A 1 302 ? 22.784 39.421 58.965 1.00 13.76 444 GLY A C 1
ATOM 1951 O O . GLY A 1 302 ? 23.564 40.099 59.638 1.00 15.89 444 GLY A O 1
ATOM 1952 N N . GLY A 1 303 ? 22.149 39.891 57.883 1.00 15.34 445 GLY A N 1
ATOM 1953 C CA . GLY A 1 303 ? 22.244 41.271 57.462 1.00 16.82 445 GLY A CA 1
ATOM 1954 C C . GLY A 1 303 ? 21.212 42.195 58.077 1.00 16.75 445 GLY A C 1
ATOM 1955 O O . GLY A 1 303 ? 21.214 43.396 57.779 1.00 17.59 445 GLY A O 1
ATOM 1956 N N . ALA A 1 304 ? 20.330 41.663 58.925 1.00 15.62 446 ALA A N 1
ATOM 1957 C CA . ALA A 1 304 ? 19.327 42.452 59.652 1.00 15.44 446 ALA A CA 1
ATOM 1958 C C . ALA A 1 304 ? 18.321 43.110 58.713 1.00 17.35 446 ALA A C 1
ATOM 1959 O O . ALA A 1 304 ? 17.906 44.251 58.921 1.00 16.40 446 ALA A O 1
ATOM 1961 N N . LEU A 1 305 ? 17.903 42.382 57.676 1.00 15.17 447 LEU A N 1
ATOM 1962 C CA . LEU A 1 305 ? 16.949 42.959 56.728 1.00 18.34 447 LEU A CA 1
ATOM 1963 C C . LEU A 1 305 ? 15.615 43.262 57.398 1.00 18.46 447 LEU A C 1
ATOM 1964 O O . LEU A 1 305 ? 14.992 44.299 57.120 1.00 21.45 447 LEU A O 1
ATOM 1969 N N . LYS A 1 306 ? 15.157 42.386 58.277 1.00 18.00 448 LYS A N 1
ATOM 1970 C CA . LYS A 1 306 ? 13.913 42.614 58.999 1.00 19.73 448 LYS A CA 1
ATOM 1971 C C . LYS A 1 306 ? 14.215 42.971 60.443 1.00 21.38 448 LYS A C 1
ATOM 1972 O O . LYS A 1 306 ? 14.850 42.194 61.164 1.00 22.53 448 LYS A O 1
ATOM 1978 N N . GLY A 1 307 ? 13.754 44.147 60.854 1.00 20.04 449 GLY A N 1
ATOM 1979 C CA . GLY A 1 307 ? 13.926 44.612 62.209 1.00 20.28 449 GLY A CA 1
ATOM 1980 C C . GLY A 1 307 ? 12.799 44.152 63.105 1.00 22.09 449 GLY A C 1
ATOM 1981 O O . GLY A 1 307 ? 11.965 43.318 62.745 1.00 22.98 449 GLY A O 1
ATOM 1982 N N . ASP A 1 308 ? 12.788 44.710 64.306 1.00 20.68 450 ASP A N 1
ATOM 1983 C CA . ASP A 1 308 ? 11.780 44.363 65.295 1.00 22.79 450 ASP A CA 1
ATOM 1984 C C . ASP A 1 308 ? 11.516 45.595 66.155 1.00 24.03 450 ASP A C 1
ATOM 1985 O O . ASP A 1 308 ? 12.032 46.682 65.883 1.00 23.83 450 ASP A O 1
ATOM 1990 N N . ARG A 1 309 ? 10.735 45.407 67.223 1.00 26.51 451 ARG A N 1
ATOM 1991 C CA . ARG A 1 309 ? 10.276 46.541 68.020 1.00 31.41 451 ARG A CA 1
ATOM 1992 C C . ARG A 1 309 ? 11.433 47.274 68.682 1.00 29.38 451 ARG A C 1
ATOM 1993 O O . ARG A 1 309 ? 11.396 48.502 68.829 1.00 34.57 451 ARG A O 1
ATOM 2009 N N . GLN A 1 311 ? 14.951 46.902 67.765 1.00 22.14 453 GLN A N 1
ATOM 2010 C CA . GLN A 1 311 ? 16.090 47.191 66.902 1.00 19.53 453 GLN A CA 1
ATOM 2011 C C . GLN A 1 311 ? 15.592 47.234 65.464 1.00 18.73 453 GLN A C 1
ATOM 2012 O O . GLN A 1 311 ? 15.168 46.208 64.919 1.00 18.33 453 GLN A O 1
ATOM 2018 N N . VAL A 1 312 ? 15.634 48.418 64.854 1.00 18.60 454 VAL A N 1
ATOM 2019 C CA . VAL A 1 312 ? 15.115 48.576 63.493 1.00 16.63 454 VAL A CA 1
ATOM 2020 C C . VAL A 1 312 ? 16.014 47.872 62.477 1.00 16.39 454 VAL A C 1
ATOM 2021 O O . VAL A 1 312 ? 17.181 47.547 62.741 1.00 17.79 454 VAL A O 1
ATOM 2025 N N . SER A 1 313 ? 15.450 47.656 61.284 1.00 15.27 455 SER A N 1
ATOM 2026 C CA . SER A 1 313 ? 16.153 47.008 60.178 1.00 16.12 455 SER A CA 1
ATOM 2027 C C . SER A 1 313 ? 17.511 47.649 59.913 1.00 17.31 455 SER A C 1
ATOM 2028 O O . SER A 1 313 ? 17.656 48.878 59.920 1.00 17.32 455 SER A O 1
ATOM 2031 N N . GLY A 1 314 ? 18.509 46.800 59.656 1.00 17.17 456 GLY A N 1
ATOM 2032 C CA . GLY A 1 314 ? 19.848 47.237 59.339 1.00 18.52 456 GLY A CA 1
ATOM 2033 C C . GLY A 1 314 ? 20.803 47.306 60.516 1.00 18.40 456 GLY A C 1
ATOM 2034 O O . GLY A 1 314 ? 22.018 47.189 60.319 1.00 24.13 456 GLY A O 1
ATOM 2035 N N . LEU A 1 315 ? 20.298 47.481 61.725 1.00 17.91 457 LEU A N 1
ATOM 2036 C CA . LEU A 1 315 ? 21.147 47.621 62.901 1.00 19.65 457 LEU A CA 1
ATOM 2037 C C . LEU A 1 315 ? 21.504 46.248 63.459 1.00 18.89 457 LEU A C 1
ATOM 2038 O O . LEU A 1 315 ? 20.656 45.358 63.529 1.00 19.38 457 LEU A O 1
ATOM 2043 N N . ARG A 1 316 ? 22.758 46.096 63.899 1.00 18.32 458 ARG A N 1
ATOM 2044 C CA . ARG A 1 316 ? 23.245 44.817 64.414 1.00 18.36 458 ARG A CA 1
ATOM 2045 C C . ARG A 1 316 ? 23.879 44.916 65.798 1.00 19.95 458 ARG A C 1
ATOM 2046 O O . ARG A 1 316 ? 24.490 43.943 66.246 1.00 19.53 458 ARG A O 1
ATOM 2054 N N . ASP A 1 317 ? 23.728 46.045 66.492 1.00 18.91 459 ASP A N 1
ATOM 2055 C CA . ASP A 1 317 ? 24.352 46.214 67.807 1.00 20.47 459 ASP A CA 1
ATOM 2056 C C . ASP A 1 317 ? 23.911 45.134 68.785 1.00 18.50 459 ASP A C 1
ATOM 2057 O O . ASP A 1 317 ? 24.704 44.691 69.629 1.00 19.99 459 ASP A O 1
ATOM 2062 N N . ILE A 1 318 ? 22.651 44.732 68.719 1.00 17.05 460 ILE A N 1
ATOM 2063 C CA . ILE A 1 318 ? 22.102 43.686 69.578 1.00 16.46 460 ILE A CA 1
ATOM 2064 C C . ILE A 1 318 ? 22.051 42.391 68.777 1.00 16.49 460 ILE A C 1
ATOM 2065 O O . ILE A 1 318 ? 21.495 42.386 67.668 1.00 16.09 460 ILE A O 1
ATOM 2070 N N . PRO A 1 319 ? 22.636 41.295 69.271 1.00 14.11 461 PRO A N 1
ATOM 2071 C CA . PRO A 1 319 ? 22.656 40.036 68.499 1.00 15.16 461 PRO A CA 1
ATOM 2072 C C . PRO A 1 319 ? 21.346 39.281 68.702 1.00 14.52 461 PRO A C 1
ATOM 2073 O O . PRO A 1 319 ? 21.259 38.282 69.406 1.00 14.51 461 PRO A O 1
ATOM 2077 N N . SER A 1 320 ? 20.308 39.779 68.025 1.00 15.18 462 SER A N 1
ATOM 2078 C CA . SER A 1 320 ? 18.959 39.284 68.201 1.00 16.28 462 SER A CA 1
ATOM 2079 C C . SER A 1 320 ? 18.806 37.894 67.596 1.00 16.17 462 SER A C 1
ATOM 2080 O O . SER A 1 320 ? 19.578 37.500 66.716 1.00 14.69 462 SER A O 1
ATOM 2083 N N . PRO A 1 321 ? 17.786 37.147 68.023 1.00 16.54 463 PRO A N 1
ATOM 2084 C CA . PRO A 1 321 ? 17.593 35.798 67.479 1.00 17.18 463 PRO A CA 1
ATOM 2085 C C . PRO A 1 321 ? 17.495 35.755 65.966 1.00 14.19 463 PRO A C 1
ATOM 2086 O O . PRO A 1 321 ? 18.078 34.859 65.342 1.00 21.60 463 PRO A O 1
ATOM 2090 N N . SER A 1 322 ? 16.804 36.714 65.340 1.00 15.24 464 SER A N 1
ATOM 2091 C CA . SER A 1 322 ? 16.677 36.667 63.882 1.00 15.48 464 SER A CA 1
ATOM 2092 C C . SER A 1 322 ? 18.009 36.901 63.176 1.00 16.13 464 SER A C 1
ATOM 2093 O O . SER A 1 322 ? 18.204 36.425 62.051 1.00 18.18 464 SER A O 1
ATOM 2096 N N . ILE A 1 323 ? 18.917 37.659 63.794 1.00 13.69 465 ILE A N 1
ATOM 2097 C CA . ILE A 1 323 ? 20.210 37.924 63.177 1.00 13.59 465 ILE A CA 1
ATOM 2098 C C . ILE A 1 323 ? 21.154 36.740 63.348 1.00 13.71 465 ILE A C 1
ATOM 2099 O O . ILE A 1 323 ? 21.979 36.471 62.468 1.00 13.46 465 ILE A O 1
ATOM 2104 N N . THR A 1 324 ? 21.062 36.014 64.452 1.00 12.27 466 THR A N 1
ATOM 2105 C CA . THR A 1 324 ? 22.028 34.959 64.732 1.00 11.70 466 THR A CA 1
ATOM 2106 C C . THR A 1 324 ? 21.574 33.563 64.303 1.00 12.92 466 THR A C 1
ATOM 2107 O O . THR A 1 324 ? 22.377 32.625 64.375 1.00 11.92 466 THR A O 1
ATOM 2111 N N . ASP A 1 325 ? 20.324 33.388 63.852 1.00 12.19 467 ASP A N 1
ATOM 2112 C CA . ASP A 1 325 ? 19.805 32.078 63.447 1.00 13.22 467 ASP A CA 1
ATOM 2113 C C . ASP A 1 325 ? 20.134 31.915 61.963 1.00 14.15 467 ASP A C 1
ATOM 2114 O O . ASP A 1 325 ? 19.451 32.468 61.092 1.00 13.14 467 ASP A O 1
ATOM 2119 N N . VAL A 1 326 ? 21.215 31.190 61.676 1.00 12.79 468 VAL A N 1
ATOM 2120 C CA . VAL A 1 326 ? 21.795 31.164 60.328 1.00 12.33 468 VAL A CA 1
ATOM 2121 C C . VAL A 1 326 ? 21.716 29.755 59.750 1.00 12.69 468 VAL A C 1
ATOM 2122 O O . VAL A 1 326 ? 21.904 28.775 60.483 1.00 11.83 468 VAL A O 1
ATOM 2126 N N . PRO A 1 327 ? 21.486 29.616 58.444 1.00 12.86 469 PRO A N 1
ATOM 2127 C CA . PRO A 1 327 ? 21.490 28.280 57.829 1.00 12.82 469 PRO A CA 1
ATOM 2128 C C . PRO A 1 327 ? 22.915 27.765 57.722 1.00 13.53 469 PRO A C 1
ATOM 2129 O O . PRO A 1 327 ? 23.781 28.450 57.182 1.00 18.23 469 PRO A O 1
ATOM 2133 N N . VAL A 1 328 ? 23.166 26.567 58.243 1.00 11.73 470 VAL A N 1
ATOM 2134 C CA . VAL A 1 328 ? 24.453 25.893 58.060 1.00 13.98 470 VAL A CA 1
ATOM 2135 C C . VAL A 1 328 ? 24.215 24.622 57.257 1.00 12.81 470 VAL A C 1
ATOM 2136 O O . VAL A 1 328 ? 23.363 23.801 57.618 1.00 13.71 470 VAL A O 1
ATOM 2140 N N . GLY A 1 329 ? 24.940 24.468 56.155 1.00 12.31 471 GLY A N 1
ATOM 2141 C CA . GLY A 1 329 ? 24.794 23.310 55.294 1.00 13.68 471 GLY A CA 1
ATOM 2142 C C . GLY A 1 329 ? 26.113 22.593 55.095 1.00 12.57 471 GLY A C 1
ATOM 2143 O O . GLY A 1 329 ? 27.174 23.216 55.050 1.00 13.31 471 GLY A O 1
ATOM 2144 N N . VAL A 1 330 ? 26.041 21.270 54.979 1.00 12.13 472 VAL A N 1
ATOM 2145 C CA . VAL A 1 330 ? 27.206 20.435 54.697 1.00 12.70 472 VAL A CA 1
ATOM 2146 C C . VAL A 1 330 ? 26.906 19.617 53.452 1.00 12.40 472 VAL A C 1
ATOM 2147 O O . VAL A 1 330 ? 25.827 19.025 53.349 1.00 14.04 472 VAL A O 1
ATOM 2151 N N . LYS A 1 331 ? 27.858 19.560 52.520 1.00 11.93 473 LYS A N 1
ATOM 2152 C CA . LYS A 1 331 ? 27.696 18.733 51.332 1.00 14.06 473 LYS A CA 1
ATOM 2153 C C . LYS A 1 331 ? 28.974 17.948 51.103 1.00 13.99 473 LYS A C 1
ATOM 2154 O O . LYS A 1 331 ? 30.073 18.506 51.203 1.00 13.46 473 LYS A O 1
ATOM 2160 N N . PHE A 1 332 ? 28.818 16.656 50.808 1.00 14.83 474 PHE A N 1
ATOM 2161 C CA . PHE A 1 332 ? 29.929 15.765 50.487 1.00 14.59 474 PHE A CA 1
ATOM 2162 C C . PHE A 1 332 ? 29.958 15.497 48.988 1.00 17.64 474 PHE A C 1
ATOM 2163 O O . PHE A 1 332 ? 28.916 15.305 48.350 1.00 20.64 474 PHE A O 1
ATOM 2171 N N . PHE A 1 333 ? 31.154 15.534 48.426 1.00 15.12 475 PHE A N 1
ATOM 2172 C CA . PHE A 1 333 ? 31.380 15.363 47.003 1.00 15.45 475 PHE A CA 1
ATOM 2173 C C . PHE A 1 333 ? 32.336 14.198 46.807 1.00 16.64 475 PHE A C 1
ATOM 2174 O O . PHE A 1 333 ? 33.228 13.961 47.631 1.00 16.64 475 PHE A O 1
ATOM 2182 N N . GLY A 1 334 ? 32.131 13.461 45.717 1.00 18.69 476 GLY A N 1
ATOM 2183 C CA . GLY A 1 334 ? 33.014 12.358 45.391 1.00 18.61 476 GLY A CA 1
ATOM 2184 C C . GLY A 1 334 ? 32.758 11.076 46.142 1.00 19.75 476 GLY A C 1
ATOM 2185 O O . GLY A 1 334 ? 33.629 10.195 46.157 1.00 20.97 476 GLY A O 1
ATOM 2194 N N . LYS A 1 336 ? 31.322 7.360 47.012 1.00 20.78 478 LYS A N 1
ATOM 2195 C CA . LYS A 1 336 ? 30.907 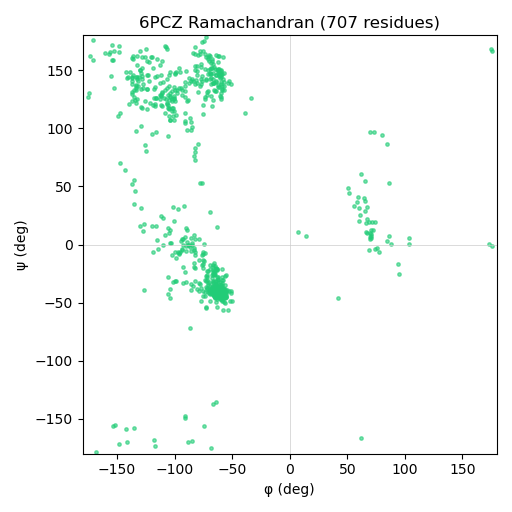6.174 46.269 1.00 23.81 478 LYS A CA 1
ATOM 2196 C C . LYS A 1 336 ? 29.390 6.062 46.247 1.00 23.39 478 LYS A C 1
ATOM 2197 O O . LYS A 1 336 ? 28.796 5.688 45.227 1.00 24.41 478 LYS A O 1
ATOM 2203 N N . ALA A 1 337 ? 28.747 6.399 47.363 1.00 22.40 479 ALA A N 1
ATOM 2204 C CA . ALA A 1 337 ? 27.294 6.343 47.506 1.00 21.54 479 ALA A CA 1
ATOM 2205 C C . ALA A 1 337 ? 26.815 7.715 47.954 1.00 21.27 479 ALA A C 1
ATOM 2206 O O . ALA A 1 337 ? 26.547 7.926 49.147 1.00 22.12 479 ALA A O 1
ATOM 2208 N N . PRO A 1 338 ? 26.679 8.663 47.024 1.00 20.78 480 PRO A N 1
ATOM 2209 C CA . PRO A 1 338 ? 26.231 10.012 47.404 1.00 22.05 480 PRO A CA 1
ATOM 2210 C C . PRO A 1 338 ? 24.857 9.979 48.056 1.00 24.22 480 PRO A C 1
ATOM 2211 O O . PRO A 1 338 ? 24.028 9.115 47.766 1.00 26.05 480 PRO A O 1
ATOM 2215 N N . HIS A 1 339 ? 24.625 10.941 48.950 1.00 23.08 481 HIS A N 1
ATOM 2216 C CA . HIS A 1 339 ? 23.342 11.039 49.632 1.00 24.09 481 HIS A CA 1
ATOM 2217 C C . HIS A 1 339 ? 22.242 11.336 48.621 1.00 26.12 481 HIS A C 1
ATOM 2218 O O . HIS A 1 339 ? 22.430 12.123 47.692 1.00 28.28 481 HIS A O 1
ATOM 2225 N N . GLN A 1 340 ? 21.081 10.709 48.805 1.00 31.54 482 GLN A N 1
ATOM 2226 C CA . GLN A 1 340 ? 20.058 10.752 47.763 1.00 31.58 482 GLN A CA 1
ATOM 2227 C C . GLN A 1 340 ? 18.890 11.692 48.048 1.00 35.54 482 GLN A C 1
ATOM 2228 O O . GLN A 1 340 ? 18.499 12.464 47.166 1.00 41.34 482 GLN A O 1
ATOM 2234 N N . GLY A 1 341 ? 18.322 11.665 49.241 1.00 33.37 483 GLY A N 1
ATOM 2235 C CA . GLY A 1 341 ? 17.089 12.389 49.494 1.00 34.79 483 GLY A CA 1
ATOM 2236 C C . GLY A 1 341 ? 17.235 13.896 49.624 1.00 32.14 483 GLY A C 1
ATOM 2237 O O . GLY A 1 341 ? 18.155 14.527 49.093 1.00 32.21 483 GLY A O 1
ATOM 2238 N N . ALA A 1 342 ? 16.269 14.484 50.328 1.00 31.23 484 ALA A N 1
ATOM 2239 C CA . ALA A 1 342 ? 16.388 15.855 50.776 1.00 30.62 484 ALA A CA 1
ATOM 2240 C C . ALA A 1 342 ? 17.470 15.898 51.848 1.00 25.03 484 ALA A C 1
ATOM 2241 O O . ALA A 1 342 ? 17.828 14.859 52.406 1.00 25.43 484 ALA A O 1
ATOM 2243 N N . PRO A 1 343 ? 18.013 17.081 52.155 1.00 25.00 485 PRO A N 1
ATOM 2244 C CA . PRO A 1 343 ? 19.001 17.175 53.241 1.00 22.76 485 PRO A CA 1
ATOM 2245 C C . PRO A 1 343 ? 18.482 16.564 54.538 1.00 23.28 485 PRO A C 1
ATOM 2246 O O . PRO A 1 343 ? 17.306 16.713 54.890 1.00 25.24 485 PRO A O 1
ATOM 2250 N N . ILE A 1 344 ? 19.370 15.863 55.251 1.00 17.00 486 ILE A N 1
ATOM 2251 C CA . ILE A 1 344 ? 19.094 15.456 56.625 1.00 18.11 486 ILE A CA 1
ATOM 2252 C C . ILE A 1 344 ? 19.076 16.700 57.498 1.00 19.31 486 ILE A C 1
ATOM 2253 O O . ILE A 1 344 ? 20.027 17.491 57.494 1.00 18.07 486 ILE A O 1
ATOM 2258 N N . VAL A 1 345 ? 18.012 16.881 58.265 1.00 19.41 487 VAL A N 1
ATOM 2259 C CA . VAL A 1 345 ? 17.840 18.091 59.058 1.00 18.07 487 VAL A CA 1
ATOM 2260 C C . VAL A 1 345 ? 18.280 17.834 60.492 1.00 19.97 487 VAL A C 1
ATOM 2261 O O . VAL A 1 345 ? 17.860 16.854 61.120 1.00 21.36 487 VAL A O 1
ATOM 2265 N N . ILE A 1 346 ? 19.107 18.725 61.016 1.00 16.95 488 ILE A N 1
ATOM 2266 C CA . ILE A 1 346 ? 19.461 18.681 62.452 1.00 15.91 488 ILE A CA 1
ATOM 2267 C C . ILE A 1 346 ? 18.665 19.822 63.088 1.00 17.12 488 ILE A C 1
ATOM 2268 O O . ILE A 1 346 ? 18.919 20.957 62.821 1.00 16.97 488 ILE A O 1
ATOM 2273 N N . GLU A 1 347 ? 17.682 19.462 63.884 1.00 16.00 489 GLU A N 1
ATOM 2274 C CA . GLU A 1 347 ? 16.784 20.486 64.462 1.00 18.91 489 GLU A CA 1
ATOM 2275 C C . GLU A 1 347 ? 17.266 20.998 65.822 1.00 18.06 489 GLU A C 1
ATOM 2276 O O . GLU A 1 347 ? 16.913 22.070 66.169 1.00 18.78 489 GLU A O 1
ATOM 2282 N N . GLN A 1 348 ? 18.049 20.225 66.538 1.00 16.56 490 GLN A N 1
ATOM 2283 C CA . GLN A 1 348 ? 18.451 20.602 67.905 1.00 17.34 490 GLN A CA 1
ATOM 2284 C C . GLN A 1 348 ? 19.319 21.863 67.907 1.00 17.08 490 GLN A C 1
ATOM 2285 O O . GLN A 1 348 ? 20.023 22.133 66.951 1.00 13.55 490 GLN A O 1
ATOM 2291 N N . PRO A 1 349 ? 19.274 22.638 68.992 1.00 14.36 491 PRO A N 1
ATOM 2292 C CA . PRO A 1 349 ? 20.094 23.857 69.074 1.00 15.75 491 PRO A CA 1
ATOM 2293 C C . PRO A 1 349 ? 21.572 23.521 68.944 1.00 14.46 491 PRO A C 1
ATOM 2294 O O . PRO A 1 349 ? 22.100 22.676 69.669 1.00 15.57 491 PRO A O 1
ATOM 2298 N N . SER A 1 350 ? 22.232 24.195 68.002 1.00 13.08 492 SER A N 1
ATOM 2299 C CA . SER A 1 350 ? 23.592 23.848 67.616 1.00 13.96 492 SER A CA 1
ATOM 2300 C C . SER A 1 350 ? 24.419 25.112 67.458 1.00 13.21 492 SER A C 1
ATOM 2301 O O . SER A 1 350 ? 23.887 26.216 67.261 1.00 12.46 492 SER A O 1
ATOM 2304 N N . SER A 1 351 ? 25.736 24.927 67.517 1.00 12.92 493 SER A N 1
ATOM 2305 C CA . SER A 1 351 ? 26.663 26.005 67.156 1.00 13.37 493 SER A CA 1
ATOM 2306 C C . SER A 1 351 ? 27.976 25.388 66.672 1.00 12.38 493 SER A C 1
ATOM 2307 O O . SER A 1 351 ? 28.011 24.238 66.225 1.00 12.43 493 SER A O 1
ATOM 2310 N N . PHE A 1 352 ? 29.070 26.154 66.764 1.00 11.77 494 PHE A N 1
ATOM 2311 C CA . PHE A 1 352 ? 30.300 25.761 66.080 1.00 10.81 494 PHE A CA 1
ATOM 2312 C C . PHE A 1 352 ? 30.859 24.435 66.568 1.00 12.11 494 PHE A C 1
ATOM 2313 O O . PHE A 1 352 ? 31.483 23.716 65.776 1.00 11.18 494 PHE A O 1
ATOM 2321 N N . LEU A 1 353 ? 30.643 24.076 67.837 1.00 12.24 495 LEU A N 1
ATOM 2322 C CA . LEU A 1 353 ? 31.181 22.809 68.330 1.00 13.81 495 LEU A CA 1
ATOM 2323 C C . LEU A 1 353 ? 30.652 21.627 67.523 1.00 12.39 495 LEU A C 1
ATOM 2324 O O . LEU A 1 353 ? 31.373 20.640 67.306 1.00 12.65 495 LEU A O 1
ATOM 2329 N N . ALA A 1 354 ? 29.411 21.714 67.036 1.00 11.70 496 ALA A N 1
ATOM 2330 C CA . ALA A 1 354 ? 28.867 20.633 66.214 1.00 13.14 496 ALA A CA 1
ATOM 2331 C C . ALA A 1 354 ? 29.581 20.508 64.875 1.00 12.60 496 ALA A C 1
ATOM 2332 O O . ALA A 1 354 ? 29.715 19.395 64.352 1.00 14.00 496 ALA A O 1
ATOM 2334 N N . ILE A 1 355 ? 30.045 21.619 64.300 1.00 11.73 497 ILE A N 1
ATOM 2335 C CA . ILE A 1 355 ? 30.823 21.531 63.062 1.00 13.21 497 ILE A CA 1
ATOM 2336 C C . ILE A 1 355 ? 32.126 20.797 63.324 1.00 12.60 497 ILE A C 1
ATOM 2337 O O . ILE A 1 355 ? 32.524 19.911 62.554 1.00 13.39 497 ILE A O 1
ATOM 2342 N N . SER A 1 356 ? 32.813 21.159 64.413 1.00 11.36 498 SER A N 1
ATOM 2343 C CA . SER A 1 356 ? 34.066 20.481 64.736 1.00 12.27 498 SER A CA 1
ATOM 2344 C C . SER A 1 356 ? 33.849 18.993 64.965 1.00 12.89 498 SER A C 1
ATOM 2345 O O . SER A 1 356 ? 34.609 18.164 64.451 1.00 13.16 498 SER A O 1
ATOM 2348 N N . ASP A 1 357 ? 32.815 18.627 65.723 1.00 13.14 499 ASP A N 1
ATOM 2349 C CA . ASP A 1 357 ? 32.576 17.207 65.968 1.00 16.48 499 ASP A CA 1
ATOM 2350 C C . ASP A 1 357 ? 32.206 16.456 64.688 1.00 15.24 499 ASP A C 1
ATOM 2351 O O . ASP A 1 357 ? 32.621 15.299 64.504 1.00 15.79 499 ASP A O 1
ATOM 2356 N N . LEU A 1 358 ? 31.464 17.082 63.774 1.00 13.67 500 LEU A N 1
ATOM 2357 C CA . LEU A 1 358 ? 31.191 16.428 62.498 1.00 13.87 500 LEU A CA 1
ATOM 2358 C C . LEU A 1 358 ? 32.473 16.211 61.702 1.00 14.99 500 LEU A C 1
ATOM 2359 O O . LEU A 1 358 ? 32.667 15.145 61.093 1.00 16.55 500 LEU A O 1
ATOM 2364 N N . VAL A 1 359 ? 33.367 17.203 61.702 1.00 14.62 501 VAL A N 1
ATOM 2365 C CA . VAL A 1 359 ? 34.653 17.049 61.021 1.00 13.25 501 VAL A CA 1
ATOM 2366 C C . VAL A 1 359 ? 35.434 15.877 61.613 1.00 14.06 501 VAL A C 1
ATOM 2367 O O . VAL A 1 359 ? 35.968 15.040 60.874 1.00 15.18 501 VAL A O 1
ATOM 2371 N N . VAL A 1 360 ? 35.469 15.765 62.945 1.00 13.14 502 VAL A N 1
ATOM 2372 C CA . VAL A 1 360 ? 36.167 14.645 63.581 1.00 15.44 502 VAL A CA 1
ATOM 2373 C C . VAL A 1 360 ? 35.599 13.318 63.091 1.00 17.42 502 VAL A C 1
ATOM 2374 O O . VAL A 1 360 ? 36.346 12.374 62.792 1.00 16.62 502 VAL A O 1
ATOM 2378 N N . ARG A 1 361 ? 34.277 13.238 62.934 1.00 16.10 503 ARG A N 1
ATOM 2379 C CA . ARG A 1 361 ? 33.665 11.977 62.530 1.00 16.51 503 ARG A CA 1
ATOM 2380 C C . ARG A 1 361 ? 34.046 11.572 61.114 1.00 15.95 503 ARG A C 1
ATOM 2381 O O . ARG A 1 361 ? 34.000 10.378 60.794 1.00 20.43 503 ARG A O 1
ATOM 2389 N N . VAL A 1 362 ? 34.423 12.530 60.267 1.00 17.78 504 VAL A N 1
ATOM 2390 C CA . VAL A 1 362 ? 34.714 12.277 58.856 1.00 19.84 504 VAL A CA 1
ATOM 2391 C C . VAL A 1 362 ? 36.217 12.173 58.585 1.00 19.00 504 VAL A C 1
ATOM 2392 O O . VAL A 1 362 ? 36.605 11.796 57.470 1.00 19.42 504 VAL A O 1
ATOM 2396 N N . LEU A 1 363 ? 37.063 12.441 59.590 1.00 18.40 505 LEU A N 1
ATOM 2397 C CA . LEU A 1 363 ? 38.509 12.585 59.406 1.00 20.20 505 LEU A CA 1
ATOM 2398 C C . LEU A 1 363 ? 39.138 11.432 58.642 1.00 19.57 505 LEU A C 1
ATOM 2399 O O . LEU A 1 363 ? 40.028 11.650 57.813 1.00 21.01 505 LEU A O 1
ATOM 2404 N N . ASP A 1 364 ? 38.731 10.197 58.939 1.00 20.26 506 ASP A N 1
ATOM 2405 C CA . ASP A 1 364 ? 39.362 9.052 58.287 1.00 20.41 506 ASP A CA 1
ATOM 2406 C C . ASP A 1 364 ? 38.955 8.890 56.828 1.00 23.71 506 ASP A C 1
ATOM 2407 O O . ASP A 1 364 ? 39.513 8.030 56.140 1.00 21.99 506 ASP A O 1
ATOM 2412 N N . GLY A 1 365 ? 37.997 9.677 56.348 1.00 19.71 507 GLY A N 1
ATOM 2413 C CA . GLY A 1 365 ? 37.614 9.610 54.955 1.00 21.31 507 GLY A CA 1
ATOM 2414 C C . GLY A 1 365 ? 36.880 8.357 54.537 1.00 20.04 507 GLY A C 1
ATOM 2415 O O . GLY A 1 365 ? 36.602 8.205 53.343 1.00 21.55 507 GLY A O 1
ATOM 2416 N N . LYS A 1 366 ? 36.528 7.469 55.473 1.00 21.12 508 LYS A N 1
ATOM 2417 C CA . LYS A 1 366 ? 35.868 6.220 55.090 1.00 23.37 508 LYS A CA 1
ATOM 2418 C C . LYS A 1 366 ? 34.513 6.459 54.445 1.00 23.42 508 LYS A C 1
ATOM 2419 O O . LYS A 1 366 ? 34.060 5.637 53.641 1.00 22.48 508 LYS A O 1
ATOM 2425 N N . ILE A 1 367 ? 33.849 7.566 54.788 1.00 21.39 509 ILE A N 1
ATOM 2426 C CA . ILE A 1 367 ? 32.533 7.853 54.228 1.00 22.32 509 ILE A CA 1
ATOM 2427 C C . ILE A 1 367 ? 32.582 7.933 52.704 1.00 21.16 509 ILE A C 1
ATOM 2428 O O . ILE A 1 367 ? 31.591 7.627 52.026 1.00 21.38 509 ILE A O 1
ATOM 2433 N N . PHE A 1 368 ? 33.730 8.318 52.135 1.00 20.12 510 PHE A N 1
ATOM 2434 C CA . PHE A 1 368 ? 33.812 8.493 50.691 1.00 18.39 510 PHE A CA 1
ATOM 2435 C C . PHE A 1 368 ? 33.897 7.178 49.926 1.00 19.72 510 PHE A C 1
ATOM 2436 O O . PHE A 1 368 ? 33.637 7.179 48.719 1.00 20.48 510 PHE A O 1
ATOM 2444 N N . THR A 1 369 ? 34.249 6.069 50.587 1.00 21.05 511 THR A N 1
ATOM 2445 C CA . THR A 1 369 ? 34.379 4.777 49.917 1.00 21.94 511 THR A CA 1
ATOM 2446 C C . THR A 1 369 ? 33.352 3.749 50.371 1.00 23.39 511 THR A C 1
ATOM 2447 O O . THR A 1 369 ? 33.316 2.643 49.816 1.00 23.57 511 THR A O 1
ATOM 2451 N N . GLU A 1 370 ? 32.515 4.079 51.354 1.00 22.79 512 GLU A N 1
ATOM 2452 C CA . GLU A 1 370 ? 31.552 3.139 51.914 1.00 24.74 512 GLU A CA 1
ATOM 2453 C C . GLU A 1 370 ? 30.349 2.981 50.988 1.00 26.57 512 GLU A C 1
ATOM 2454 O O . GLU A 1 370 ? 29.831 3.958 50.441 1.00 24.34 512 GLU A O 1
ATOM 2460 N N . ASP A 1 371 ? 29.909 1.730 50.805 1.00 27.11 513 ASP A N 1
ATOM 2461 C CA . ASP A 1 371 ? 28.757 1.453 49.952 1.00 29.08 513 ASP A CA 1
ATOM 2462 C C . ASP A 1 371 ? 27.428 1.667 50.664 1.00 28.21 513 ASP A C 1
ATOM 2463 O O . ASP A 1 371 ? 26.437 2.009 50.008 1.00 30.30 513 ASP A O 1
ATOM 2468 N N . ASN A 1 372 ? 27.371 1.433 51.974 1.00 27.59 514 ASN A N 1
ATOM 2469 C CA . ASN A 1 372 ? 26.145 1.613 52.754 1.00 28.60 514 ASN A CA 1
ATOM 2470 C C . ASN A 1 372 ? 26.450 2.549 53.923 1.00 28.07 514 ASN A C 1
ATOM 2471 O O . ASN A 1 372 ? 26.726 2.111 55.042 1.00 28.88 514 ASN A O 1
ATOM 2476 N N . VAL A 1 373 ? 26.363 3.850 53.650 1.00 26.97 515 VAL A N 1
ATOM 2477 C CA . VAL A 1 373 ? 26.685 4.859 54.651 1.00 24.04 515 VAL A CA 1
ATOM 2478 C C . VAL A 1 373 ? 25.597 4.890 55.712 1.00 23.16 515 VAL A C 1
ATOM 2479 O O . VAL A 1 373 ? 24.403 4.963 55.398 1.00 25.53 515 VAL A O 1
ATOM 2483 N N . ASP A 1 374 ? 26.012 4.806 56.975 1.00 23.74 516 ASP A N 1
ATOM 2484 C CA . ASP A 1 374 ? 25.119 4.956 58.126 1.00 23.15 516 ASP A CA 1
ATOM 2485 C C . ASP A 1 374 ? 24.965 6.457 58.361 1.00 23.69 516 ASP A C 1
ATOM 2486 O O . ASP A 1 374 ? 25.656 7.071 59.182 1.00 22.58 516 ASP A O 1
ATOM 2491 N N . TRP A 1 375 ? 24.052 7.058 57.593 1.00 22.26 517 TRP A N 1
ATOM 2492 C CA . TRP A 1 375 ? 23.832 8.500 57.695 1.00 22.64 517 TRP A CA 1
ATOM 2493 C C . TRP A 1 375 ? 23.301 8.890 59.062 1.00 24.47 517 TRP A C 1
ATOM 2494 O O . TRP A 1 375 ? 23.608 9.975 59.570 1.00 20.37 517 TRP A O 1
ATOM 2505 N N . LYS A 1 376 ? 22.489 8.026 59.660 1.00 23.57 518 LYS A N 1
ATOM 2506 C CA . LYS A 1 376 ? 21.972 8.325 60.982 1.00 24.11 518 LYS A CA 1
ATOM 2507 C C . LYS A 1 376 ? 23.110 8.367 61.998 1.00 24.18 518 LYS A C 1
ATOM 2508 O O . LYS A 1 376 ? 23.170 9.268 62.850 1.00 25.40 518 LYS A O 1
ATOM 2514 N N . LYS A 1 377 ? 24.024 7.393 61.942 1.00 22.74 519 LYS A N 1
ATOM 2515 C CA . LYS A 1 377 ? 25.169 7.418 62.848 1.00 24.21 519 LYS A CA 1
ATOM 2516 C C . LYS A 1 377 ? 25.952 8.715 62.697 1.00 25.96 519 LYS A C 1
ATOM 2517 O O . LYS A 1 377 ? 26.373 9.316 63.691 1.00 25.47 519 LYS A O 1
ATOM 2523 N N . LEU A 1 378 ? 26.130 9.169 61.457 1.00 21.46 520 LEU A N 1
ATOM 2524 C CA . LEU A 1 378 ? 26.931 10.362 61.196 1.00 22.32 520 LEU A CA 1
ATOM 2525 C C . LEU A 1 378 ? 26.281 11.614 61.776 1.00 24.00 520 LEU A C 1
ATOM 2526 O O . LEU A 1 378 ? 26.977 12.505 62.285 1.00 23.91 520 LEU A O 1
ATOM 2531 N N . THR A 1 379 ? 24.954 11.703 61.713 1.00 21.26 521 THR A N 1
ATOM 2532 C CA . THR A 1 379 ? 24.239 12.934 62.030 1.00 23.79 521 THR A CA 1
ATOM 2533 C C . THR A 1 379 ? 23.570 12.921 63.394 1.00 26.50 521 THR A C 1
ATOM 2534 O O . THR A 1 379 ? 22.919 13.908 63.755 1.00 30.96 521 THR A O 1
ATOM 2538 N N . SER A 1 380 ? 23.707 11.847 64.158 1.00 22.49 522 SER A N 1
ATOM 2539 C CA . SER A 1 380 ? 23.032 11.740 65.440 1.00 24.81 522 SER A CA 1
ATOM 2540 C C . SER A 1 380 ? 23.992 11.964 66.591 1.00 23.53 522 SER A C 1
ATOM 2541 O O . SER A 1 380 ? 25.178 11.637 66.517 1.00 23.13 522 SER A O 1
ATOM 2544 N N . GLY A 1 381 ? 23.456 12.520 67.674 1.00 22.72 523 GLY A N 1
ATOM 2545 C CA . GLY A 1 381 ? 24.266 12.694 68.856 1.00 22.43 523 GLY A CA 1
ATOM 2546 C C . GLY A 1 381 ? 25.324 13.765 68.750 1.00 20.78 523 GLY A C 1
ATOM 2547 O O . GLY A 1 381 ? 26.275 13.752 69.530 1.00 21.57 523 GLY A O 1
ATOM 2548 N N . LEU A 1 382 ? 25.193 14.692 67.803 1.00 20.96 524 LEU A N 1
ATOM 2549 C CA . LEU A 1 382 ? 26.123 15.804 67.742 1.00 19.93 524 LEU A CA 1
ATOM 2550 C C . LEU A 1 382 ? 25.907 16.705 68.955 1.00 18.80 524 LEU A C 1
ATOM 2551 O O . LEU A 1 382 ? 24.828 16.709 69.553 1.00 18.17 524 LEU A O 1
ATOM 2556 N N . PRO A 1 383 ? 26.923 17.470 69.349 1.00 16.17 525 PRO A N 1
ATOM 2557 C CA . PRO A 1 383 ? 26.774 18.320 70.540 1.00 16.51 525 PRO A CA 1
ATOM 2558 C C . PRO A 1 383 ? 25.746 19.418 70.327 1.00 16.68 525 PRO A C 1
ATOM 2559 O O . PRO A 1 383 ? 25.663 20.028 69.255 1.00 15.37 525 PRO A O 1
ATOM 2563 N N . GLN A 1 384 ? 24.947 19.648 71.361 1.00 15.36 526 GLN A N 1
ATOM 2564 C CA . GLN A 1 384 ? 23.970 20.728 71.404 1.00 15.72 526 GLN A CA 1
ATOM 2565 C C . GLN A 1 384 ? 24.540 21.883 72.210 1.00 16.62 526 GLN A C 1
ATOM 2566 O O . GLN A 1 384 ? 25.275 21.684 73.179 1.00 17.82 526 GLN A O 1
ATOM 2572 N N . THR A 1 385 ? 24.180 23.104 71.810 1.00 13.86 527 THR A N 1
ATOM 2573 C CA . THR A 1 385 ? 24.635 24.314 72.482 1.00 15.07 527 THR A CA 1
ATOM 2574 C C . THR A 1 385 ? 23.455 25.269 72.603 1.00 13.88 527 THR A C 1
ATOM 2575 O O . THR A 1 385 ? 22.755 25.505 71.615 1.00 15.56 527 THR A O 1
ATOM 2579 N N . ALA A 1 386 ? 23.240 25.808 73.809 1.00 15.43 528 ALA A N 1
ATOM 2580 C CA . ALA A 1 386 ? 22.172 26.781 74.008 1.00 15.94 528 ALA A CA 1
ATOM 2581 C C . ALA A 1 386 ? 22.436 28.015 73.148 1.00 16.49 528 ALA A C 1
ATOM 2582 O O . ALA A 1 386 ? 23.589 28.373 72.904 1.00 16.10 528 ALA A O 1
ATOM 2584 N N . PRO A 1 387 ? 21.381 28.690 72.662 1.00 14.89 529 PRO A N 1
ATOM 2585 C CA . PRO A 1 387 ? 21.573 29.852 71.779 1.00 15.28 529 PRO A CA 1
ATOM 2586 C C . PRO A 1 387 ? 21.861 31.127 72.562 1.00 16.50 529 PRO A C 1
ATOM 2587 O O . PRO A 1 387 ? 21.002 31.986 72.783 1.00 21.06 529 PRO A O 1
ATOM 2591 N N . VAL A 1 388 ? 23.110 31.261 72.980 1.00 13.34 530 VAL A N 1
ATOM 2592 C CA . VAL A 1 388 ? 23.606 32.439 73.688 1.00 13.04 530 VAL A CA 1
ATOM 2593 C C . VAL A 1 388 ? 24.385 33.257 72.675 1.00 13.43 530 VAL A C 1
ATOM 2594 O O . VAL A 1 388 ? 25.216 32.703 71.952 1.00 13.23 530 VAL A O 1
ATOM 2598 N N . SER A 1 389 ? 24.130 34.569 72.597 1.00 13.74 531 SER A N 1
ATOM 2599 C CA . SER A 1 389 ? 24.835 35.400 71.626 1.00 13.71 531 SER A CA 1
ATOM 2600 C C . SER A 1 389 ? 25.345 36.661 72.297 1.00 13.73 531 SER A C 1
ATOM 2601 O O . SER A 1 389 ? 24.671 37.213 73.174 1.00 14.86 531 SER A O 1
ATOM 2604 N N . GLU A 1 390 ? 26.525 37.117 71.877 1.00 13.69 532 GLU A N 1
ATOM 2605 C CA . GLU A 1 390 ? 27.146 38.292 72.474 1.00 15.56 532 GLU A CA 1
ATOM 2606 C C . GLU A 1 390 ? 27.827 39.159 71.433 1.00 14.77 532 GLU A C 1
ATOM 2607 O O . GLU A 1 390 ? 28.428 38.654 70.476 1.00 15.31 532 GLU A O 1
ATOM 2613 N N . ASN A 1 391 ? 27.733 40.470 71.645 1.00 15.83 533 ASN A N 1
ATOM 2614 C CA . ASN A 1 391 ? 28.680 41.442 71.128 1.00 15.08 533 ASN A CA 1
ATOM 2615 C C . ASN A 1 391 ? 29.326 42.092 72.350 1.00 16.99 533 ASN A C 1
ATOM 2616 O O . ASN A 1 391 ? 29.069 41.682 73.480 1.00 18.98 533 ASN A O 1
ATOM 2621 N N . SER A 1 392 ? 30.146 43.121 72.118 1.00 20.02 534 SER A N 1
ATOM 2622 C CA . SER A 1 392 ? 30.943 43.683 73.214 1.00 23.18 534 SER A CA 1
ATOM 2623 C C . SER A 1 392 ? 30.090 44.112 74.410 1.00 27.41 534 SER A C 1
ATOM 2624 O O . SER A 1 392 ? 30.474 43.884 75.565 1.00 29.54 534 SER A O 1
ATOM 2627 N N . ASN A 1 393 ? 28.936 44.728 74.172 1.00 24.09 535 ASN A N 1
ATOM 2628 C CA . ASN A 1 393 ? 28.142 45.222 75.297 1.00 24.47 535 ASN A CA 1
ATOM 2629 C C . ASN A 1 393 ? 26.692 44.766 75.232 1.00 24.23 535 ASN A C 1
ATOM 2630 O O . ASN A 1 393 ? 25.789 45.470 75.690 1.00 20.81 535 ASN A O 1
ATOM 2635 N N . ALA A 1 394 ? 26.442 43.584 74.680 1.00 18.82 536 ALA A N 1
ATOM 2636 C CA . ALA A 1 394 ? 25.075 43.105 74.593 1.00 16.59 536 ALA A CA 1
ATOM 2637 C C . ALA A 1 394 ? 25.106 41.589 74.592 1.00 16.12 536 ALA A C 1
ATOM 2638 O O . ALA A 1 394 ? 25.911 40.990 73.870 1.00 18.41 536 ALA A O 1
ATOM 2640 N N . VAL A 1 395 ? 24.235 40.986 75.386 1.00 15.79 537 VAL A N 1
ATOM 2641 C CA . VAL A 1 395 ? 24.065 39.539 75.421 1.00 15.43 537 VAL A CA 1
ATOM 2642 C C . VAL A 1 395 ? 22.591 39.211 75.220 1.00 16.42 537 VAL A C 1
ATOM 2643 O O . VAL A 1 395 ? 21.715 39.869 75.794 1.00 16.53 537 VAL A O 1
ATOM 2647 N N . VAL A 1 396 ? 22.311 38.185 74.414 1.00 15.29 538 VAL A N 1
ATOM 2648 C CA . VAL A 1 396 ? 20.955 37.682 74.218 1.00 13.00 538 VAL A CA 1
ATOM 2649 C C . VAL A 1 396 ? 20.948 36.201 74.559 1.00 15.16 538 VAL A C 1
ATOM 2650 O O . VAL A 1 396 ? 21.849 35.460 74.146 1.00 15.18 538 VAL A O 1
ATOM 2654 N N . ILE A 1 397 ? 19.947 35.767 75.332 1.00 15.02 539 ILE A N 1
ATOM 2655 C CA . ILE A 1 397 ? 19.783 34.361 75.686 1.00 16.50 539 ILE A CA 1
ATOM 2656 C C . ILE A 1 397 ? 18.316 33.982 75.538 1.00 17.88 539 ILE A C 1
ATOM 2657 O O . ILE A 1 397 ? 17.437 34.842 75.452 1.00 18.78 539 ILE A O 1
ATOM 2662 N N . GLN A 1 398 ? 18.064 32.679 75.465 1.00 18.31 540 GLN A N 1
ATOM 2663 C CA . GLN A 1 398 ? 16.718 32.128 75.582 1.00 20.74 540 GLN A CA 1
ATOM 2664 C C . GLN A 1 398 ? 16.614 31.503 76.962 1.00 21.65 540 GLN A C 1
ATOM 2665 O O . GLN A 1 398 ? 17.435 30.658 77.329 1.00 22.52 540 GLN A O 1
ATOM 2671 N N . TYR A 1 399 ? 15.624 31.933 77.735 1.00 23.34 541 TYR A N 1
ATOM 2672 C CA . TYR A 1 399 ? 15.410 31.427 79.083 1.00 25.09 541 TYR A CA 1
ATOM 2673 C C . TYR A 1 399 ? 13.932 31.113 79.223 1.00 28.48 541 TYR A C 1
ATOM 2674 O O . TYR A 1 399 ? 13.091 31.998 79.034 1.00 29.87 541 TYR A O 1
ATOM 2683 N N . GLN A 1 400 ? 13.622 29.858 79.534 1.00 29.95 542 GLN A N 1
ATOM 2684 C CA . GLN A 1 400 ? 12.246 29.367 79.536 1.00 33.11 542 GLN A CA 1
ATOM 2685 C C . GLN A 1 400 ? 11.538 29.725 78.230 1.00 33.80 542 GLN A C 1
ATOM 2686 O O . GLN A 1 400 ? 10.437 30.280 78.212 1.00 36.71 542 GLN A O 1
ATOM 2692 N N . ASP A 1 401 ? 12.221 29.429 77.124 1.00 34.35 543 ASP A N 1
ATOM 2693 C CA . ASP A 1 401 ? 11.720 29.611 75.761 1.00 33.31 543 ASP A CA 1
ATOM 2694 C C . ASP A 1 401 ? 11.375 31.061 75.419 1.00 34.10 543 ASP A C 1
ATOM 2695 O O . ASP A 1 401 ? 10.616 31.313 74.479 1.00 37.14 543 ASP A O 1
ATOM 2700 N N . LYS A 1 402 ? 11.917 32.031 76.151 1.00 31.58 544 LYS A N 1
ATOM 2701 C CA . LYS A 1 402 ? 11.714 33.420 75.778 1.00 30.16 544 LYS A CA 1
ATOM 2702 C C . LYS A 1 402 ? 13.054 34.134 75.695 1.00 26.85 544 LYS A C 1
ATOM 2703 O O . LYS A 1 402 ? 13.966 33.843 76.481 1.00 25.78 544 LYS A O 1
ATOM 2709 N N . PRO A 1 403 ? 13.211 35.070 74.763 1.00 24.50 545 PRO A N 1
ATOM 2710 C CA . PRO A 1 403 ? 14.480 35.793 74.668 1.00 22.86 545 PRO A CA 1
ATOM 2711 C C . PRO A 1 403 ? 14.581 36.912 75.692 1.00 24.04 545 PRO A C 1
ATOM 2712 O O . PRO A 1 403 ? 13.622 37.645 75.959 1.00 23.40 545 PRO A O 1
ATOM 2716 N N . TYR A 1 404 ? 15.770 37.035 76.265 1.00 21.07 546 TYR A N 1
ATOM 2717 C CA . TYR A 1 404 ? 16.104 38.115 77.171 1.00 20.01 546 TYR A CA 1
ATOM 2718 C C . TYR A 1 404 ? 17.394 38.749 76.691 1.00 20.21 546 TYR A C 1
ATOM 2719 O O . TYR A 1 404 ? 18.226 38.090 76.057 1.00 18.59 546 TYR A O 1
ATOM 2728 N N . VAL A 1 405 ? 17.556 40.026 76.996 1.00 18.15 547 VAL A N 1
ATOM 2729 C CA . VAL A 1 405 ? 18.709 40.792 76.562 1.00 18.21 547 VAL A CA 1
ATOM 2730 C C . VAL A 1 405 ? 19.280 41.574 77.738 1.00 20.21 547 VAL A C 1
ATOM 2731 O O . VAL A 1 405 ? 18.535 42.065 78.597 1.00 20.93 547 VAL A O 1
ATOM 2735 N N . ARG A 1 406 ? 20.607 41.665 77.785 1.00 18.13 548 ARG A N 1
ATOM 2736 C CA . ARG A 1 406 ? 21.326 42.453 78.778 1.00 18.27 548 ARG A CA 1
ATOM 2737 C C . ARG A 1 406 ? 22.223 43.424 78.032 1.00 19.14 548 ARG A C 1
ATOM 2738 O O . ARG A 1 406 ? 23.134 43.005 77.309 1.00 17.08 548 ARG A O 1
ATOM 2746 N N . LEU A 1 407 ? 21.968 44.718 78.199 1.00 19.96 549 LEU A N 1
ATOM 2747 C CA . LEU A 1 407 ? 22.695 45.759 77.488 1.00 20.88 549 LEU A CA 1
ATOM 2748 C C . LEU A 1 407 ? 23.565 46.515 78.480 1.00 25.06 549 LEU A C 1
ATOM 2749 O O . LEU A 1 407 ? 23.085 46.924 79.546 1.00 27.73 549 LEU A O 1
ATOM 2754 N N . ASN A 1 408 ? 24.840 46.674 78.136 1.00 23.35 550 ASN A N 1
ATOM 2755 C CA . ASN A 1 408 ? 25.784 47.448 78.938 1.00 27.20 550 ASN A CA 1
ATOM 2756 C C . ASN A 1 408 ? 25.908 46.903 80.359 1.00 28.61 550 ASN A C 1
ATOM 2757 O O . ASN A 1 408 ? 26.052 47.659 81.322 1.00 32.27 550 ASN A O 1
ATOM 2762 N N . GLY A 1 409 ? 25.844 45.580 80.494 1.00 27.79 551 GLY A N 1
ATOM 2763 C CA . GLY A 1 409 ? 26.020 44.956 81.796 1.00 30.05 551 GLY A CA 1
ATOM 2764 C C . GLY A 1 409 ? 25.007 45.363 82.838 1.00 32.58 551 GLY A C 1
ATOM 2765 O O . GLY A 1 409 ? 25.302 45.294 84.037 1.00 35.01 551 GLY A O 1
ATOM 2766 N N . GLY A 1 410 ? 23.821 45.792 82.424 1.00 31.09 552 GLY A N 1
ATOM 2767 C CA . GLY A 1 410 ? 22.766 46.183 83.344 1.00 33.26 552 GLY A CA 1
ATOM 2768 C C . GLY A 1 410 ? 21.846 45.036 83.700 1.00 30.25 552 GLY A C 1
ATOM 2769 O O . GLY A 1 410 ? 22.253 43.871 83.750 1.00 30.63 552 GLY A O 1
ATOM 2770 N N . ASP A 1 411 ? 20.584 45.370 83.961 1.00 28.52 553 ASP A N 1
ATOM 2771 C CA . ASP A 1 411 ? 19.583 44.360 84.253 1.00 26.12 553 ASP A CA 1
ATOM 2772 C C . ASP A 1 411 ? 19.138 43.671 82.967 1.00 27.17 553 ASP A C 1
ATOM 2773 O O . ASP A 1 411 ? 19.184 44.249 81.876 1.00 30.61 553 ASP A O 1
ATOM 2778 N N . TRP A 1 412 ? 18.707 42.423 83.105 1.00 24.17 554 TRP A N 1
ATOM 2779 C CA . TRP A 1 412 ? 18.122 41.703 81.985 1.00 25.45 554 TRP A CA 1
ATOM 2780 C C . TRP A 1 412 ? 16.706 42.199 81.739 1.00 29.53 554 TRP A C 1
ATOM 2781 O O . TRP A 1 412 ? 15.955 42.468 82.681 1.00 29.46 554 TRP A O 1
ATOM 2792 N N . VAL A 1 413 ? 16.341 42.322 80.466 1.00 26.33 555 VAL A N 1
ATOM 2793 C CA . VAL A 1 413 ? 14.974 42.685 80.095 1.00 28.59 555 VAL A CA 1
ATOM 2794 C C . VAL A 1 413 ? 14.468 41.708 79.041 1.00 28.17 555 VAL A C 1
ATOM 2795 O O . VAL A 1 413 ? 15.271 41.159 78.271 1.00 25.27 555 VAL A O 1
ATOM 2799 N N . PRO A 1 414 ? 13.164 41.442 78.974 1.00 26.90 556 PRO A N 1
ATOM 2800 C CA . PRO A 1 414 ? 12.647 40.603 77.888 1.00 28.01 556 PRO A CA 1
ATOM 2801 C C . PRO A 1 414 ? 12.900 41.262 76.540 1.00 27.12 556 PRO A C 1
ATOM 2802 O O . PRO A 1 414 ? 12.742 42.474 76.381 1.00 28.10 556 PRO A O 1
ATOM 2806 N N . TYR A 1 415 ? 13.338 40.448 75.572 1.00 24.77 557 TYR A N 1
ATOM 2807 C CA . TYR A 1 415 ? 13.478 40.926 74.206 1.00 27.15 557 TYR A CA 1
ATOM 2808 C C . TYR A 1 415 ? 12.063 41.002 73.656 1.00 29.95 557 TYR A C 1
ATOM 2809 O O . TYR A 1 415 ? 11.410 39.962 73.504 1.00 29.56 557 TYR A O 1
ATOM 2818 N N . PRO A 1 416 ? 11.546 42.203 73.386 1.00 32.80 558 PRO A N 1
ATOM 2819 C CA . PRO A 1 416 ? 10.116 42.343 73.089 1.00 33.67 558 PRO A CA 1
ATOM 2820 C C . PRO A 1 416 ? 9.760 41.668 71.778 1.00 34.28 558 PRO A C 1
ATOM 2821 O O . PRO A 1 416 ? 10.489 41.764 70.787 1.00 34.22 558 PRO A O 1
ATOM 2825 N N . GLN A 1 417 ? 8.619 40.988 71.782 1.00 35.92 559 GLN A N 1
ATOM 2826 C CA . GLN A 1 417 ? 8.188 40.211 70.633 1.00 36.68 559 GLN A CA 1
ATOM 2827 C C . GLN A 1 417 ? 6.789 40.625 70.197 1.00 37.92 559 GLN A C 1
ATOM 2828 O O . GLN A 1 417 ? 6.343 40.268 69.107 1.00 40.27 559 GLN A O 1
ATOM 2834 N N . ALA B 1 54 ? 31.578 26.773 -13.597 1.00 37.04 196 ALA B N 1
ATOM 2835 C CA . ALA B 1 54 ? 32.847 27.258 -14.131 1.00 36.02 196 ALA B CA 1
ATOM 2836 C C . ALA B 1 54 ? 32.851 28.779 -14.157 1.00 34.56 196 ALA B C 1
ATOM 2837 O O . ALA B 1 54 ? 31.800 29.405 -13.987 1.00 36.39 196 ALA B O 1
ATOM 2839 N N . GLN B 1 55 ? 34.030 29.373 -14.380 1.00 37.36 197 GLN B N 1
ATOM 2840 C CA . GLN B 1 55 ? 34.208 30.824 -14.292 1.00 34.60 197 GLN B CA 1
ATOM 2841 C C . GLN B 1 55 ? 35.185 31.326 -15.361 1.00 33.88 197 GLN B C 1
ATOM 2842 O O . GLN B 1 55 ? 36.253 31.861 -15.071 1.00 36.12 197 GLN B O 1
ATOM 2848 N N . THR B 1 56 ? 34.810 31.181 -16.639 1.00 35.07 198 THR B N 1
ATOM 2849 C CA . THR B 1 56 ? 35.696 31.594 -17.726 1.00 33.27 198 THR B CA 1
ATOM 2850 C C . THR B 1 56 ? 35.463 33.024 -18.200 1.00 33.61 198 THR B C 1
ATOM 2851 O O . THR B 1 56 ? 36.422 33.696 -18.605 1.00 35.34 198 THR B O 1
ATOM 2855 N N . ALA B 1 57 ? 34.221 33.506 -18.155 1.00 34.85 199 ALA B N 1
ATOM 2856 C CA . ALA B 1 57 ? 33.909 34.839 -18.652 1.00 32.73 199 ALA B CA 1
ATOM 2857 C C . ALA B 1 57 ? 34.656 35.905 -17.848 1.00 34.24 199 ALA B C 1
ATOM 2858 O O . ALA B 1 57 ? 34.942 35.712 -16.661 1.00 33.25 199 ALA B O 1
ATOM 2860 N N . PRO B 1 58 ? 34.989 37.035 -18.472 1.00 32.39 200 PRO B N 1
ATOM 2861 C CA . PRO B 1 58 ? 35.660 38.101 -17.734 1.00 33.18 200 PRO B CA 1
ATOM 2862 C C . PRO B 1 58 ? 34.779 38.602 -16.601 1.00 31.14 200 PRO B C 1
ATOM 2863 O O . PRO B 1 58 ? 33.540 38.553 -16.693 1.00 29.98 200 PRO B O 1
ATOM 2867 N N . PRO B 1 59 ? 35.396 39.108 -15.501 1.00 31.39 201 PRO B N 1
ATOM 2868 C CA . PRO B 1 59 ? 34.653 39.499 -14.294 1.00 29.30 201 PRO B CA 1
ATOM 2869 C C . PRO B 1 59 ? 33.934 40.849 -14.369 1.00 28.81 201 PRO B C 1
ATOM 2870 O O . PRO B 1 59 ? 34.087 41.706 -13.497 1.00 30.16 201 PRO B O 1
ATOM 2874 N N . THR B 1 60 ? 33.126 41.033 -15.404 1.00 28.46 202 THR B N 1
ATOM 2875 C CA . THR B 1 60 ? 32.329 42.245 -15.508 1.00 25.68 202 THR B CA 1
ATOM 2876 C C . THR B 1 60 ? 31.087 42.141 -14.625 1.00 25.35 202 THR B C 1
ATOM 2877 O O . THR B 1 60 ? 30.687 41.053 -14.201 1.00 23.60 202 THR B O 1
ATOM 2881 N N . THR B 1 61 ? 30.476 43.301 -14.353 1.00 24.68 203 THR B N 1
ATOM 2882 C CA . THR B 1 61 ? 29.259 43.326 -13.545 1.00 23.68 203 THR B CA 1
ATOM 2883 C C . THR B 1 61 ? 28.184 42.425 -14.139 1.00 23.51 203 THR B C 1
ATOM 2884 O O . THR B 1 61 ? 27.552 41.641 -13.421 1.00 22.41 203 THR B O 1
ATOM 2888 N N . ALA B 1 62 ? 27.980 42.501 -15.459 1.00 24.07 204 ALA B N 1
ATOM 2889 C CA . ALA B 1 62 ? 26.987 41.646 -16.097 1.00 22.14 204 ALA B CA 1
ATOM 2890 C C . ALA B 1 62 ? 27.324 40.172 -15.912 1.00 19.50 204 ALA B C 1
ATOM 2891 O O . ALA B 1 62 ? 26.439 39.362 -15.617 1.00 22.03 204 ALA B O 1
ATOM 2893 N N . ASN B 1 63 ? 28.599 39.811 -16.068 1.00 21.35 205 ASN B N 1
ATOM 2894 C CA . ASN B 1 63 ? 28.983 38.402 -15.972 1.00 22.43 205 ASN B CA 1
ATOM 2895 C C . ASN B 1 63 ? 28.933 37.885 -14.535 1.00 22.33 205 ASN B C 1
ATOM 2896 O O . ASN B 1 63 ? 28.654 36.699 -14.319 1.00 20.89 205 ASN B O 1
ATOM 2901 N N . LEU B 1 64 ? 29.196 38.746 -13.549 1.00 21.55 206 LEU B N 1
ATOM 2902 C CA . LEU B 1 64 ? 29.098 38.301 -12.160 1.00 20.47 206 LEU B CA 1
ATOM 2903 C C . LEU B 1 64 ? 27.647 38.227 -11.709 1.00 20.80 206 LEU B C 1
ATOM 2904 O O . LEU B 1 64 ? 27.269 37.302 -10.979 1.00 19.27 206 LEU B O 1
ATOM 2909 N N . ASN B 1 65 ? 26.810 39.175 -12.148 1.00 20.96 207 ASN B N 1
ATOM 2910 C CA . ASN B 1 65 ? 25.381 39.060 -11.887 1.00 19.70 207 ASN B CA 1
ATOM 2911 C C . ASN B 1 65 ? 24.831 37.774 -12.484 1.00 20.72 207 ASN B C 1
ATOM 2912 O O . ASN B 1 65 ? 24.014 37.087 -11.858 1.00 22.77 207 ASN B O 1
ATOM 2917 N N . ALA B 1 66 ? 25.269 37.440 -13.707 1.00 22.71 208 ALA B N 1
ATOM 2918 C CA . ALA B 1 66 ? 24.833 36.205 -14.346 1.00 23.98 208 ALA B CA 1
ATOM 2919 C C . ALA B 1 66 ? 25.338 34.980 -13.593 1.00 21.80 208 ALA B C 1
ATOM 2920 O O . ALA B 1 66 ? 24.582 34.021 -13.392 1.00 23.71 208 ALA B O 1
ATOM 2922 N N . TRP B 1 67 ? 26.616 34.989 -13.195 1.00 21.43 209 TRP B N 1
ATOM 2923 C CA . TRP B 1 67 ? 27.170 33.874 -12.430 1.00 21.91 209 TRP B CA 1
ATOM 2924 C C . TRP B 1 67 ? 26.405 33.658 -11.129 1.00 22.01 209 TRP B C 1
ATOM 2925 O O . TRP B 1 67 ? 26.090 32.519 -10.765 1.00 21.22 209 TRP B O 1
ATOM 2936 N N . LEU B 1 68 ? 26.097 34.741 -10.415 1.00 21.22 210 LEU B N 1
ATOM 2937 C CA . LEU B 1 68 ? 25.382 34.603 -9.151 1.00 20.44 210 LEU B CA 1
ATOM 2938 C C . LEU B 1 68 ? 23.975 34.067 -9.374 1.00 22.57 210 LEU B C 1
ATOM 2939 O O . LEU B 1 68 ? 23.520 33.174 -8.648 1.00 21.84 210 LEU B O 1
ATOM 2944 N N . ASN B 1 69 ? 23.310 34.583 -10.413 1.00 24.14 211 ASN B N 1
ATOM 2945 C CA . ASN B 1 69 ? 21.940 34.127 -10.771 1.00 26.28 211 ASN B CA 1
ATOM 2946 C C . ASN B 1 69 ? 21.998 32.635 -11.119 1.00 24.20 211 ASN B C 1
ATOM 2947 O O . ASN B 1 69 ? 21.069 31.900 -10.730 1.00 26.99 211 ASN B O 1
ATOM 2952 N N . ASN B 1 70 ? 23.055 32.216 -11.825 1.00 23.62 212 ASN B N 1
ATOM 2953 C CA . ASN B 1 70 ? 23.236 30.818 -12.203 1.00 24.13 212 ASN B CA 1
ATOM 2954 C C . ASN B 1 70 ? 23.486 29.948 -10.976 1.00 25.28 212 ASN B C 1
ATOM 2955 O O . ASN B 1 70 ? 22.962 28.831 -10.877 1.00 26.08 212 ASN B O 1
ATOM 2960 N N . PHE B 1 71 ? 24.275 30.455 -10.026 1.00 21.52 213 PHE B N 1
ATOM 2961 C CA . PHE B 1 71 ? 24.537 29.725 -8.787 1.00 21.48 213 PHE B CA 1
ATOM 2962 C C . PHE B 1 71 ? 23.241 29.442 -8.035 1.00 20.18 213 PHE B C 1
ATOM 2963 O O . PHE B 1 71 ? 22.985 28.301 -7.628 1.00 20.79 213 PHE B O 1
ATOM 2971 N N . TYR B 1 72 ? 22.393 30.462 -7.867 1.00 20.05 214 TYR B N 1
ATOM 2972 C CA . TYR B 1 72 ? 21.121 30.252 -7.185 1.00 22.72 214 TYR B CA 1
ATOM 2973 C C . TYR B 1 72 ? 20.245 29.262 -7.948 1.00 25.59 214 TYR B C 1
ATOM 2974 O O . TYR B 1 72 ? 19.601 28.400 -7.340 1.00 24.13 214 TYR B O 1
ATOM 2983 N N . ASN B 1 73 ? 20.237 29.348 -9.284 1.00 25.46 215 ASN B N 1
ATOM 2984 C CA . ASN B 1 73 ? 19.414 28.435 -10.075 1.00 27.31 215 ASN B CA 1
ATOM 2985 C C . ASN B 1 73 ? 19.831 26.988 -9.849 1.00 24.21 215 ASN B C 1
ATOM 2986 O O . ASN B 1 73 ? 18.978 26.104 -9.701 1.00 28.38 215 ASN B O 1
ATOM 2991 N N . ALA B 1 74 ? 21.145 26.733 -9.822 1.00 23.37 216 ALA B N 1
ATOM 2992 C CA . ALA B 1 74 ? 21.660 25.388 -9.590 1.00 22.66 216 ALA B CA 1
ATOM 2993 C C . ALA B 1 74 ? 21.415 24.938 -8.151 1.00 25.32 216 ALA B C 1
ATOM 2994 O O . ALA B 1 74 ? 21.043 23.781 -7.909 1.00 23.79 216 ALA B O 1
ATOM 2996 N N . GLU B 1 75 ? 21.622 25.836 -7.184 1.00 22.70 217 GLU B N 1
ATOM 2997 C CA . GLU B 1 75 ? 21.403 25.477 -5.785 1.00 22.38 217 GLU B CA 1
ATOM 2998 C C . GLU B 1 75 ? 19.955 25.103 -5.514 1.00 23.34 217 GLU B C 1
ATOM 2999 O O . GLU B 1 75 ? 19.686 24.260 -4.650 1.00 24.17 217 GLU B O 1
ATOM 3005 N N . ALA B 1 76 ? 19.010 25.713 -6.232 1.00 23.30 218 ALA B N 1
ATOM 3006 C CA . ALA B 1 76 ? 17.600 25.442 -5.982 1.00 24.10 218 ALA B CA 1
ATOM 3007 C C . ALA B 1 76 ? 17.221 24.008 -6.316 1.00 25.78 218 ALA B C 1
ATOM 3008 O O . ALA B 1 76 ? 16.168 23.545 -5.872 1.00 30.83 218 ALA B O 1
ATOM 3010 N N . LYS B 1 77 ? 18.056 23.302 -7.067 1.00 25.45 219 LYS B N 1
ATOM 3011 C CA . LYS B 1 77 ? 17.813 21.912 -7.428 1.00 27.18 219 LYS B CA 1
ATOM 3012 C C . LYS B 1 77 ? 18.464 20.927 -6.468 1.00 29.37 219 LYS B C 1
ATOM 3013 O O . LYS B 1 77 ? 18.268 19.717 -6.621 1.00 31.85 219 LYS B O 1
ATOM 3019 N N . ARG B 1 78 ? 19.229 21.407 -5.489 1.00 25.04 220 ARG B N 1
ATOM 3020 C CA . ARG B 1 78 ? 20.026 20.551 -4.618 1.00 25.82 220 ARG B CA 1
ATOM 3021 C C . ARG B 1 78 ? 19.260 20.237 -3.340 1.00 26.29 220 ARG B C 1
ATOM 3022 O O . ARG B 1 78 ? 18.685 21.133 -2.713 1.00 25.12 220 ARG B O 1
ATOM 3030 N N . LYS B 1 79 ? 19.271 18.966 -2.951 1.00 24.90 221 LYS B N 1
ATOM 3031 C CA . LYS B 1 79 ? 18.594 18.512 -1.748 1.00 26.84 221 LYS B CA 1
ATOM 3032 C C . LYS B 1 79 ? 19.488 17.510 -1.041 1.00 25.82 221 LYS B C 1
ATOM 3033 O O . LYS B 1 79 ? 20.255 16.783 -1.675 1.00 27.84 221 LYS B O 1
ATOM 3039 N N . SER B 1 80 ? 19.393 17.491 0.281 1.00 23.16 222 SER B N 1
ATOM 3040 C CA . SER B 1 80 ? 19.966 16.434 1.101 1.00 25.85 222 SER B CA 1
ATOM 3041 C C . SER B 1 80 ? 18.806 15.512 1.452 1.00 26.39 222 SER B C 1
ATOM 3042 O O . SER B 1 80 ? 17.943 15.874 2.258 1.00 27.54 222 SER B O 1
ATOM 3045 N N . THR B 1 81 ? 18.772 14.330 0.835 1.00 28.13 223 THR B N 1
ATOM 3046 C CA . THR B 1 81 ? 17.606 13.455 0.908 1.00 28.40 223 THR B CA 1
ATOM 3047 C C . THR B 1 81 ? 17.728 12.489 2.081 1.00 25.91 223 THR B C 1
ATOM 3048 O O . THR B 1 81 ? 18.732 11.784 2.213 1.00 27.68 223 THR B O 1
ATOM 3052 N N . PHE B 1 82 ? 16.722 12.464 2.907 1.00 26.41 224 PHE B N 1
ATOM 3053 C CA . PHE B 1 82 ? 16.605 11.592 4.062 1.00 24.63 224 PHE B CA 1
ATOM 3054 C C . PHE B 1 82 ? 15.799 10.349 3.699 1.00 26.46 224 PHE B C 1
ATOM 3055 O O . PHE B 1 82 ? 14.906 10.408 2.847 1.00 28.07 224 PHE B O 1
ATOM 3063 N N . PRO B 1 83 ? 16.097 9.212 4.318 1.00 26.08 225 PRO B N 1
ATOM 3064 C CA . PRO B 1 83 ? 15.331 7.995 4.031 1.00 26.89 225 PRO B CA 1
ATOM 3065 C C . PRO B 1 83 ? 13.922 8.087 4.592 1.00 28.82 225 PRO B C 1
ATOM 3066 O O . PRO B 1 83 ? 13.635 8.843 5.524 1.00 26.36 225 PRO B O 1
ATOM 3070 N N . SER B 1 84 ? 13.034 7.272 4.015 1.00 29.12 226 SER B N 1
ATOM 3071 C CA . SER B 1 84 ? 11.656 7.233 4.483 1.00 28.90 226 SER B CA 1
ATOM 3072 C C . SER B 1 84 ? 11.526 6.567 5.845 1.00 29.41 226 SER B C 1
ATOM 3073 O O . SER B 1 84 ? 10.543 6.816 6.550 1.00 30.84 226 SER B O 1
ATOM 3076 N N . SER B 1 85 ? 12.488 5.729 6.227 1.00 28.09 227 SER B N 1
ATOM 3077 C CA . SER B 1 85 ? 12.470 5.086 7.531 1.00 28.33 227 SER B CA 1
ATOM 3078 C C . SER B 1 85 ? 13.879 4.606 7.837 1.00 27.00 227 SER B C 1
ATOM 3079 O O . SER B 1 85 ? 14.738 4.546 6.954 1.00 28.18 227 SER B O 1
ATOM 3082 N N . LEU B 1 86 ? 14.115 4.282 9.122 1.00 27.19 228 LEU B N 1
ATOM 3083 C CA . LEU B 1 86 ? 15.382 3.672 9.488 1.00 25.88 228 LEU B CA 1
ATOM 3084 C C . LEU B 1 86 ? 15.224 2.157 9.532 1.00 27.70 228 LEU B C 1
ATOM 3085 O O . LEU B 1 86 ? 14.125 1.659 9.787 1.00 27.74 228 LEU B O 1
ATOM 3090 N N . PRO B 1 87 ? 16.292 1.396 9.289 1.00 26.88 229 PRO B N 1
ATOM 3091 C CA . PRO B 1 87 ? 16.197 -0.056 9.452 1.00 28.13 229 PRO B CA 1
ATOM 3092 C C . PRO B 1 87 ? 15.875 -0.389 10.896 1.00 27.80 229 PRO B C 1
ATOM 3093 O O . PRO B 1 87 ? 16.112 0.397 11.818 1.00 26.57 229 PRO B O 1
ATOM 3097 N N . ALA B 1 88 ? 15.309 -1.578 11.091 1.00 26.70 230 ALA B N 1
ATOM 3098 C CA . ALA B 1 88 ? 14.884 -1.926 12.437 1.00 24.18 230 ALA B CA 1
ATOM 3099 C C . ALA B 1 88 ? 16.075 -2.084 13.392 1.00 24.52 230 ALA B C 1
ATOM 3100 O O . ALA B 1 88 ? 15.936 -1.818 14.590 1.00 28.60 230 ALA B O 1
ATOM 3102 N N . ASP B 1 89 ? 17.272 -2.411 12.887 1.00 26.27 231 ASP B N 1
ATOM 3103 C CA . ASP B 1 89 ? 18.451 -2.536 13.750 1.00 27.00 231 ASP B CA 1
ATOM 3104 C C . ASP B 1 89 ? 19.222 -1.227 13.939 1.00 26.94 231 ASP B C 1
ATOM 3105 O O . ASP B 1 89 ? 20.351 -1.257 14.444 1.00 29.37 231 ASP B O 1
ATOM 3110 N N . ALA B 1 90 ? 18.645 -0.091 13.550 1.00 27.34 232 ALA B N 1
ATOM 3111 C CA . ALA B 1 90 ? 19.323 1.188 13.732 1.00 27.66 232 ALA B CA 1
ATOM 3112 C C . ALA B 1 90 ? 19.571 1.456 15.212 1.00 28.67 232 ALA B C 1
ATOM 3113 O O . ALA B 1 90 ? 18.779 1.077 16.081 1.00 27.86 232 ALA B O 1
ATOM 3115 N N . GLN B 1 91 ? 20.687 2.130 15.494 1.00 26.00 233 GLN B N 1
ATOM 3116 C CA . GLN B 1 91 ? 21.104 2.411 16.863 1.00 25.30 233 GLN B CA 1
ATOM 3117 C C . GLN B 1 91 ? 20.724 3.839 17.227 1.00 25.56 233 GLN B C 1
ATOM 3118 O O . GLN B 1 91 ? 21.147 4.772 16.527 1.00 25.74 233 GLN B O 1
ATOM 3124 N N . PRO B 1 92 ? 19.956 4.073 18.289 1.00 24.04 234 PRO B N 1
ATOM 3125 C CA . PRO B 1 92 ? 19.639 5.455 18.672 1.00 24.28 234 PRO B CA 1
ATOM 3126 C C . PRO B 1 92 ? 20.872 6.207 19.150 1.00 24.19 234 PRO B C 1
ATOM 3127 O O . PRO B 1 92 ? 21.791 5.638 19.742 1.00 23.08 234 PRO B O 1
ATOM 3131 N N . PHE B 1 93 ? 20.884 7.512 18.879 1.00 22.54 235 PHE B N 1
ATOM 3132 C CA . PHE B 1 93 ? 21.941 8.393 19.362 1.00 21.61 235 PHE B CA 1
ATOM 3133 C C . PHE B 1 93 ? 21.381 9.804 19.448 1.00 21.26 235 PHE B C 1
ATOM 3134 O O . PHE B 1 93 ? 20.268 10.078 18.990 1.00 21.77 235 PHE B O 1
ATOM 3142 N N . GLU B 1 94 ? 22.169 10.701 20.037 1.00 20.89 236 GLU B N 1
ATOM 3143 C CA . GLU B 1 94 ? 21.774 12.093 20.214 1.00 21.75 236 GLU B CA 1
ATOM 3144 C C . GLU B 1 94 ? 22.647 12.989 19.345 1.00 20.30 236 GLU B C 1
ATOM 3145 O O . GLU B 1 94 ? 23.859 12.775 19.238 1.00 21.41 236 GLU B O 1
ATOM 3151 N N . LEU B 1 95 ? 22.022 13.987 18.722 1.00 19.32 237 LEU B N 1
ATOM 3152 C CA . LEU B 1 95 ? 22.718 15.005 17.946 1.00 18.20 237 LEU B CA 1
ATOM 3153 C C . LEU B 1 95 ? 22.669 16.315 18.721 1.00 17.44 237 LEU B C 1
ATOM 3154 O O . LEU B 1 95 ? 21.612 16.699 19.231 1.00 18.34 237 LEU B O 1
ATOM 3159 N N . LEU B 1 96 ? 23.816 16.981 18.834 1.00 17.78 238 LEU B N 1
ATOM 3160 C CA . LEU B 1 96 ? 23.894 18.294 19.475 1.00 17.02 238 LEU B CA 1
ATOM 3161 C C . LEU B 1 96 ? 24.620 19.236 18.530 1.00 15.92 238 LEU B C 1
ATOM 3162 O O . LEU B 1 96 ? 25.778 18.989 18.184 1.00 17.03 238 LEU B O 1
ATOM 3167 N N . VAL B 1 97 ? 23.934 20.294 18.096 1.00 16.29 239 VAL B N 1
ATOM 3168 C CA . VAL B 1 97 ? 24.498 21.288 17.191 1.00 16.68 239 VAL B CA 1
ATOM 3169 C C . VAL B 1 97 ? 24.789 22.530 18.019 1.00 14.06 239 VAL B C 1
ATOM 3170 O O . VAL B 1 97 ? 23.867 23.121 18.603 1.00 16.76 239 VAL B O 1
ATOM 3174 N N . ILE B 1 98 ? 26.067 22.906 18.098 1.00 14.82 240 ILE B N 1
ATOM 3175 C CA . ILE B 1 98 ? 26.521 24.055 18.875 1.00 14.80 240 ILE B CA 1
ATOM 3176 C C . ILE B 1 98 ? 26.814 25.186 17.896 1.00 16.87 240 ILE B C 1
ATOM 3177 O O . ILE B 1 98 ? 27.816 25.152 17.174 1.00 15.80 240 ILE B O 1
ATOM 3182 N N . ASN B 1 99 ? 25.934 26.192 17.884 1.00 15.18 241 ASN B N 1
ATOM 3183 C CA . ASN B 1 99 ? 25.985 27.305 16.936 1.00 15.45 241 ASN B CA 1
ATOM 3184 C C . ASN B 1 99 ? 26.567 28.508 17.685 1.00 15.18 241 ASN B C 1
ATOM 3185 O O . ASN B 1 99 ? 25.969 28.989 18.656 1.00 17.36 241 ASN B O 1
ATOM 3190 N N . ILE B 1 100 ? 27.756 28.955 17.269 1.00 15.46 242 ILE B N 1
ATOM 3191 C CA . ILE B 1 100 ? 28.596 29.886 18.034 1.00 16.29 242 ILE B CA 1
ATOM 3192 C C . ILE B 1 100 ? 28.682 31.224 17.308 1.00 17.22 242 ILE B C 1
ATOM 3193 O O . ILE B 1 100 ? 29.106 31.283 16.150 1.00 16.57 242 ILE B O 1
ATOM 3198 N N . CYS B 1 101 ? 28.344 32.304 17.996 1.00 16.73 243 CYS B N 1
ATOM 3199 C CA . CYS B 1 101 ? 28.472 33.623 17.388 1.00 18.40 243 CYS B CA 1
ATOM 3200 C C . CYS B 1 101 ? 29.933 34.075 17.390 1.00 18.27 243 CYS B C 1
ATOM 3201 O O . CYS B 1 101 ? 30.676 33.825 18.339 1.00 17.08 243 CYS B O 1
ATOM 3204 N N . SER B 1 102 ? 30.348 34.758 16.318 1.00 17.12 244 SER B N 1
ATOM 3205 C CA . SER B 1 102 ? 31.600 35.523 16.306 1.00 17.10 244 SER B CA 1
ATOM 3206 C C . SER B 1 102 ? 32.874 34.686 16.444 1.00 18.55 244 SER B C 1
ATOM 3207 O O . SER B 1 102 ? 33.725 34.960 17.300 1.00 18.21 244 SER B O 1
ATOM 3210 N N . LEU B 1 103 ? 33.048 33.700 15.569 1.00 16.29 245 LEU B N 1
ATOM 3211 C CA . LEU B 1 103 ? 34.221 32.830 15.596 1.00 16.73 245 LEU B CA 1
ATOM 3212 C C . LEU B 1 103 ? 34.549 32.422 14.165 1.00 17.53 245 LEU B C 1
ATOM 3213 O O . LEU B 1 103 ? 33.776 31.691 13.539 1.00 20.95 245 LEU B O 1
ATOM 3218 N N . SER B 1 104 ? 35.690 32.875 13.655 1.00 16.54 246 SER B N 1
ATOM 3219 C CA . SER B 1 104 ? 36.189 32.463 12.351 1.00 16.60 246 SER B CA 1
ATOM 3220 C C . SER B 1 104 ? 37.645 32.031 12.483 1.00 16.61 246 SER B C 1
ATOM 3221 O O . SER B 1 104 ? 38.296 32.282 13.498 1.00 18.40 246 SER B O 1
ATOM 3224 N N . TRP B 1 105 ? 38.166 31.371 11.444 1.00 17.45 247 TRP B N 1
ATOM 3225 C CA . TRP B 1 105 ? 39.587 31.021 11.447 1.00 19.36 247 TRP B CA 1
ATOM 3226 C C . TRP B 1 105 ? 40.452 32.265 11.618 1.00 21.01 247 TRP B C 1
ATOM 3227 O O . TRP B 1 105 ? 41.442 32.249 12.363 1.00 21.75 247 TRP B O 1
ATOM 3238 N N . SER B 1 106 ? 40.082 33.360 10.947 1.00 19.79 248 SER B N 1
ATOM 3239 C CA . SER B 1 106 ? 40.823 34.609 11.082 1.00 20.88 248 SER B CA 1
ATOM 3240 C C . SER B 1 106 ? 40.850 35.090 12.530 1.00 21.01 248 SER B C 1
ATOM 3241 O O . SER B 1 106 ? 41.898 35.525 13.019 1.00 23.08 248 SER B O 1
ATOM 3244 N N . ASP B 1 107 ? 39.707 35.029 13.229 1.00 19.43 249 ASP B N 1
ATOM 3245 C CA . ASP B 1 107 ? 39.672 35.425 14.639 1.00 20.93 249 ASP B CA 1
ATOM 3246 C C . ASP B 1 107 ? 40.599 34.549 15.475 1.00 21.14 249 ASP B C 1
ATOM 3247 O O . ASP B 1 107 ? 41.304 35.047 16.360 1.00 21.08 249 ASP B O 1
ATOM 3252 N N . ILE B 1 108 ? 40.576 33.234 15.239 1.00 20.69 250 ILE B N 1
ATOM 3253 C CA . ILE B 1 108 ? 41.398 32.322 16.034 1.00 20.66 250 ILE B CA 1
ATOM 3254 C C . ILE B 1 108 ? 42.873 32.614 15.821 1.00 25.12 250 ILE B C 1
ATOM 3255 O O . ILE B 1 108 ? 43.663 32.633 16.775 1.00 24.25 250 ILE B O 1
ATOM 3260 N N . GLU B 1 109 ? 43.268 32.840 14.567 1.00 23.37 251 GLU B N 1
ATOM 3261 C CA . GLU B 1 109 ? 44.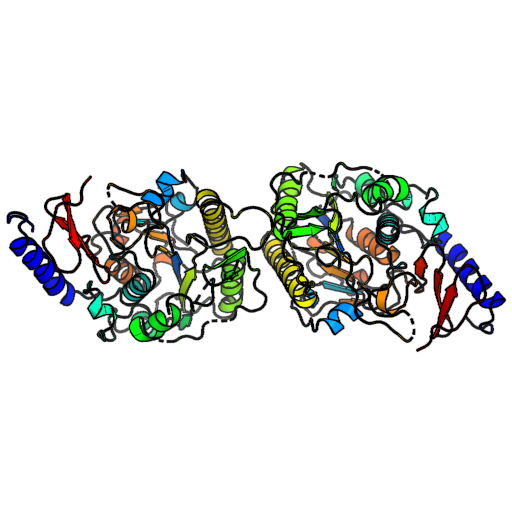649 33.212 14.280 1.00 26.71 251 GLU B CA 1
ATOM 3262 C C . GLU B 1 109 ? 45.003 34.550 14.922 1.00 25.97 251 GLU B C 1
ATOM 3263 O O . GLU B 1 109 ? 46.076 34.695 15.520 1.00 28.41 251 GLU B O 1
ATOM 3269 N N . ALA B 1 110 ? 44.113 35.543 14.800 1.00 25.03 252 ALA B N 1
ATOM 3270 C CA . ALA B 1 110 ? 44.385 36.863 15.362 1.00 25.72 252 ALA B CA 1
ATOM 3271 C C . ALA B 1 110 ? 44.487 36.819 16.878 1.00 27.49 252 ALA B C 1
ATOM 3272 O O . ALA B 1 110 ? 45.234 37.607 17.473 1.00 30.98 252 ALA B O 1
ATOM 3274 N N . ALA B 1 111 ? 43.756 35.910 17.517 1.00 26.11 253 ALA B N 1
ATOM 3275 C CA . ALA B 1 111 ? 43.782 35.759 18.963 1.00 26.84 253 ALA B CA 1
ATOM 3276 C C . ALA B 1 111 ? 44.878 34.818 19.431 1.00 29.07 253 ALA B C 1
ATOM 3277 O O . ALA B 1 111 ? 45.015 34.598 20.639 1.00 31.40 253 ALA B O 1
ATOM 3279 N N . GLY B 1 112 ? 45.647 34.253 18.506 1.00 27.98 254 GLY B N 1
ATOM 3280 C CA . GLY B 1 112 ? 46.736 33.357 18.865 1.00 29.16 254 GLY B CA 1
ATOM 3281 C C . GLY B 1 112 ? 46.298 32.062 19.512 1.00 29.32 254 GLY B C 1
ATOM 3282 O O . GLY B 1 112 ? 46.987 31.560 20.408 1.00 31.08 254 GLY B O 1
ATOM 3283 N N . LEU B 1 113 ? 45.176 31.490 19.063 1.00 26.32 255 LEU B N 1
ATOM 3284 C CA . LEU B 1 113 ? 44.598 30.303 19.689 1.00 25.01 255 LEU B CA 1
ATOM 3285 C C . LEU B 1 113 ? 44.505 29.105 18.746 1.00 24.86 255 LEU B C 1
ATOM 3286 O O . LEU B 1 113 ? 43.743 28.166 19.012 1.00 27.79 255 LEU B O 1
ATOM 3299 N N . SER B 1 115 ? 46.526 26.751 18.391 1.00 31.02 257 SER B N 1
ATOM 3300 C CA . SER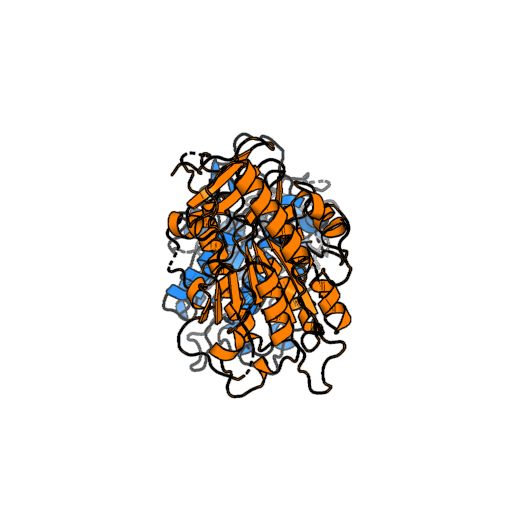 B 1 115 ? 47.081 25.567 19.035 1.00 31.61 257 SER B CA 1
ATOM 3301 C C . SER B 1 115 ? 46.283 25.114 20.251 1.00 32.97 257 SER B C 1
ATOM 3302 O O . SER B 1 115 ? 46.736 24.214 20.967 1.00 33.56 257 SER B O 1
ATOM 3305 N N . HIS B 1 116 ? 45.122 25.711 20.508 1.00 31.33 258 HIS B N 1
ATOM 3306 C CA . HIS B 1 116 ? 44.317 25.271 21.637 1.00 30.98 258 HIS B CA 1
ATOM 3307 C C . HIS B 1 116 ? 43.951 23.7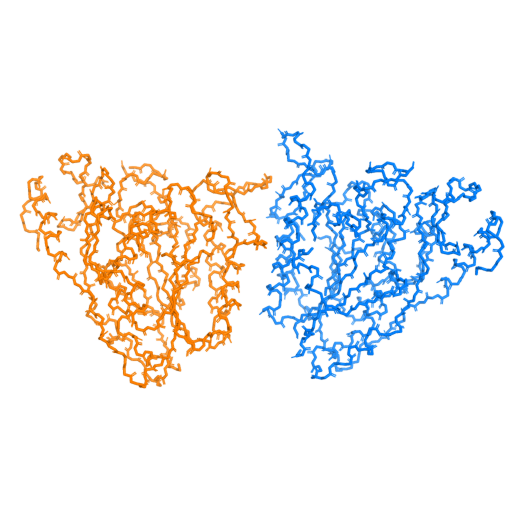99 21.458 1.00 30.73 258 HIS B C 1
ATOM 3308 O O . HIS B 1 116 ? 43.663 23.361 20.337 1.00 34.53 258 HIS B O 1
ATOM 3315 N N . PRO B 1 117 ? 43.984 23.002 22.529 1.00 32.26 259 PRO B N 1
ATOM 3316 C CA . PRO B 1 117 ? 43.707 21.563 22.382 1.00 31.53 259 PRO B CA 1
ATOM 3317 C C . PRO B 1 117 ? 42.345 21.244 21.796 1.00 32.91 259 PRO B C 1
ATOM 3318 O O . PRO B 1 117 ? 42.171 20.140 21.267 1.00 34.37 259 PRO B O 1
ATOM 3322 N N . LEU B 1 118 ? 41.383 22.170 21.868 1.00 31.70 260 LEU B N 1
ATOM 3323 C CA . LEU B 1 118 ? 40.042 21.909 21.350 1.00 31.68 260 LEU B CA 1
ATOM 3324 C C . LEU B 1 118 ? 40.082 21.475 19.888 1.00 33.32 260 LEU B C 1
ATOM 3325 O O . LEU B 1 118 ? 39.419 20.509 19.499 1.00 32.59 260 LEU B O 1
ATOM 3330 N N . TRP B 1 119 ? 40.874 22.171 19.065 1.00 34.03 261 TRP B N 1
ATOM 3331 C CA . TRP B 1 119 ? 40.891 21.876 17.631 1.00 34.69 261 TRP B CA 1
ATOM 3332 C C . TRP B 1 119 ? 41.430 20.483 17.332 1.00 35.98 261 TRP B C 1
ATOM 3333 O O . TRP B 1 119 ? 41.074 19.889 16.306 1.00 38.97 261 TRP B O 1
ATOM 3344 N N . SER B 1 120 ? 42.263 19.935 18.215 1.00 37.89 262 SER B N 1
ATOM 3345 C CA . SER B 1 120 ? 42.839 18.615 17.986 1.00 35.99 262 SER B CA 1
ATOM 3346 C C . SER B 1 120 ? 41.911 17.476 18.390 1.00 36.25 262 SER B C 1
ATOM 3347 O O . SER B 1 120 ? 42.237 16.314 18.124 1.00 38.61 262 SER B O 1
ATOM 3350 N N . HIS B 1 121 ? 40.769 17.773 19.008 1.00 34.42 263 HIS B N 1
ATOM 3351 C CA . HIS B 1 121 ? 39.909 16.741 19.572 1.00 33.16 263 HIS B CA 1
ATOM 3352 C C . HIS B 1 121 ? 38.758 16.333 18.661 1.00 31.37 263 HIS B C 1
ATOM 3353 O O . HIS B 1 121 ? 38.053 15.371 18.978 1.00 32.67 263 HIS B O 1
ATOM 3360 N N . PHE B 1 122 ? 38.560 17.016 17.541 1.00 26.74 264 PHE B N 1
ATOM 3361 C CA . PHE B 1 122 ? 37.474 16.674 16.638 1.00 24.34 264 PHE B CA 1
ATOM 3362 C C . PHE B 1 122 ? 37.828 15.441 15.809 1.00 24.48 264 PHE B C 1
ATOM 3363 O O . PHE B 1 122 ? 39.000 15.112 15.605 1.00 26.69 264 PHE B O 1
ATOM 3371 N N . ASP B 1 123 ? 36.795 14.744 15.343 1.00 20.97 265 ASP B N 1
ATOM 3372 C CA . ASP B 1 123 ? 36.982 13.646 14.404 1.00 22.76 265 ASP B CA 1
ATOM 3373 C C . ASP B 1 123 ? 37.035 14.129 12.966 1.00 24.51 265 ASP B C 1
ATOM 3374 O O . ASP B 1 123 ? 37.753 13.542 12.147 1.00 23.79 265 ASP B O 1
ATOM 3379 N N . ILE B 1 124 ? 36.273 15.179 12.643 1.00 21.93 266 ILE B N 1
ATOM 3380 C CA . ILE B 1 124 ? 36.201 15.753 11.303 1.00 21.45 266 ILE B CA 1
ATOM 3381 C C . ILE B 1 124 ? 36.314 17.263 11.443 1.00 22.23 266 ILE B C 1
ATOM 3382 O O . ILE B 1 124 ? 35.687 17.861 12.324 1.00 21.86 266 ILE B O 1
ATOM 3387 N N . GLU B 1 125 ? 37.107 17.880 10.576 1.00 21.89 267 GLU B N 1
ATOM 3388 C CA . GLU B 1 125 ? 37.325 19.318 10.615 1.00 22.77 267 GLU B CA 1
ATOM 3389 C C . GLU B 1 125 ? 37.235 19.865 9.197 1.00 24.00 267 GLU B C 1
ATOM 3390 O O . GLU B 1 125 ? 37.908 19.361 8.294 1.00 23.38 267 GLU B O 1
ATOM 3396 N N . PHE B 1 126 ? 36.392 20.883 8.994 1.00 22.16 268 PHE B N 1
ATOM 3397 C CA . PHE B 1 126 ? 36.315 21.566 7.705 1.00 21.40 268 PHE B CA 1
ATOM 3398 C C . PHE B 1 126 ? 37.245 22.776 7.724 1.00 22.38 268 PHE B C 1
ATOM 3399 O O . PHE B 1 126 ? 37.169 23.612 8.632 1.00 23.05 268 PHE B O 1
ATOM 3407 N N . LYS B 1 127 ? 38.106 22.882 6.710 1.00 22.67 269 LYS B N 1
ATOM 3408 C CA . LYS B 1 127 ? 39.022 24.008 6.612 1.00 22.14 269 LYS B CA 1
ATOM 3409 C C . LYS B 1 127 ? 38.589 25.056 5.594 1.00 22.77 269 LYS B C 1
ATOM 3410 O O . LYS B 1 127 ? 39.186 26.136 5.555 1.00 25.05 269 LYS B O 1
ATOM 3416 N N . ASN B 1 128 ? 37.569 24.771 4.786 1.00 21.42 270 ASN B N 1
ATOM 3417 C CA . ASN B 1 128 ? 37.061 25.725 3.799 1.00 20.64 270 ASN B CA 1
ATOM 3418 C C . ASN B 1 128 ? 35.535 25.728 3.806 1.00 19.46 270 ASN B C 1
ATOM 3419 O O . ASN B 1 128 ? 34.876 25.562 2.780 1.00 19.80 270 ASN B O 1
ATOM 3424 N N . PHE B 1 129 ? 34.957 25.892 4.994 1.00 16.54 271 PHE B N 1
ATOM 3425 C CA . PHE B 1 129 ? 33.515 25.987 5.158 1.00 16.87 271 PHE B CA 1
ATOM 3426 C C . PHE B 1 129 ? 33.127 27.460 5.139 1.00 16.26 271 PHE B C 1
ATOM 3427 O O . PHE B 1 129 ? 33.738 28.273 5.834 1.00 17.48 271 PHE B O 1
ATOM 3435 N N . ASN B 1 130 ? 32.103 27.790 4.361 1.00 14.79 272 ASN B N 1
ATOM 3436 C CA . ASN B 1 130 ? 31.642 29.164 4.201 1.00 15.43 272 ASN B CA 1
ATOM 3437 C C . ASN B 1 130 ? 30.298 29.339 4.892 1.00 14.37 272 ASN B C 1
ATOM 3438 O O . ASN B 1 130 ? 29.352 28.598 4.609 1.00 14.47 272 ASN B O 1
ATOM 3443 N N . SER B 1 131 ? 30.207 30.337 5.787 1.00 14.15 273 SER B N 1
ATOM 3444 C CA . SER B 1 131 ? 28.969 30.599 6.520 1.00 14.50 273 SER B CA 1
ATOM 3445 C C . SER B 1 131 ? 27.887 31.274 5.682 1.00 13.46 273 SER B C 1
ATOM 3446 O O . SER B 1 131 ? 26.730 31.321 6.119 1.00 14.42 273 SER B O 1
ATOM 3449 N N . ALA B 1 132 ? 28.233 31.805 4.505 1.00 14.50 274 ALA B N 1
ATOM 3450 C CA . ALA B 1 132 ? 27.303 32.390 3.537 1.00 14.13 274 ALA B CA 1
ATOM 3451 C C . ALA B 1 132 ? 26.671 33.701 3.989 1.00 15.52 274 ALA B C 1
ATOM 3452 O O . ALA B 1 132 ? 25.785 34.210 3.298 1.00 15.06 274 ALA B O 1
ATOM 3454 N N . THR B 1 133 ? 27.095 34.259 5.123 1.00 15.01 275 THR B N 1
ATOM 3455 C CA . THR B 1 133 ? 26.535 35.496 5.653 1.00 13.78 275 THR B CA 1
ATOM 3456 C C . THR B 1 133 ? 27.408 35.926 6.821 1.00 15.60 275 THR B C 1
ATOM 3457 O O . THR B 1 133 ? 28.120 35.112 7.417 1.00 15.19 275 THR B O 1
ATOM 3461 N N . SER B 1 134 ? 27.343 37.217 7.154 1.00 14.44 276 SER B N 1
ATOM 3462 C CA . SER B 1 134 ? 27.973 37.690 8.382 1.00 14.29 276 SER B CA 1
ATOM 3463 C C . SER B 1 134 ? 26.962 38.239 9.385 1.00 14.20 276 SER B C 1
ATOM 3464 O O . SER B 1 134 ? 27.358 38.919 10.339 1.00 16.48 276 SER B O 1
ATOM 3467 N N . TYR B 1 135 ? 25.677 37.934 9.199 1.00 14.21 277 TYR B N 1
ATOM 3468 C CA . TYR B 1 135 ? 24.589 38.331 10.085 1.00 16.25 277 TYR B CA 1
ATOM 3469 C C . TYR B 1 135 ? 24.104 37.118 10.877 1.00 15.81 277 TYR B C 1
ATOM 3470 O O . TYR B 1 135 ? 24.015 36.010 10.329 1.00 16.49 277 TYR B O 1
ATOM 3479 N N . SER B 1 136 ? 23.744 37.332 12.152 1.00 17.42 278 SER B N 1
ATOM 3480 C CA . SER B 1 136 ? 23.500 36.217 13.084 1.00 15.47 278 SER B CA 1
ATOM 3481 C C . SER B 1 136 ? 22.200 35.467 12.796 1.00 16.84 278 SER B C 1
ATOM 3482 O O . SER B 1 136 ? 22.193 34.230 12.707 1.00 17.28 278 SER B O 1
ATOM 3485 N N . GLY B 1 137 ? 21.080 36.183 12.729 1.00 17.78 279 GLY B N 1
ATOM 3486 C CA . GLY B 1 137 ? 19.813 35.575 12.399 1.00 19.28 279 GLY B CA 1
ATOM 3487 C C . GLY B 1 137 ? 19.886 34.788 11.105 1.00 16.39 279 GLY B C 1
ATOM 3488 O O . GLY B 1 137 ? 19.556 33.597 11.052 1.00 15.96 279 GLY B O 1
ATOM 3489 N N . PRO B 1 138 ? 20.298 35.444 10.025 1.00 16.81 280 PRO B N 1
ATOM 3490 C CA . PRO B 1 138 ? 20.469 34.722 8.754 1.00 16.19 280 PRO B CA 1
ATOM 3491 C C . PRO B 1 138 ? 21.342 33.481 8.861 1.00 15.15 280 PRO B C 1
ATOM 3492 O O . PRO B 1 138 ? 21.010 32.457 8.249 1.00 15.39 280 PRO B O 1
ATOM 3496 N N . ALA B 1 139 ? 22.438 33.532 9.625 1.00 15.35 281 ALA B N 1
ATOM 3497 C CA . ALA B 1 139 ? 23.290 32.351 9.750 1.00 15.09 281 ALA B CA 1
ATOM 3498 C C . ALA B 1 139 ? 22.540 31.199 10.404 1.00 15.02 281 ALA B C 1
ATOM 3499 O O . ALA B 1 139 ? 22.670 30.041 9.973 1.00 14.94 281 ALA B O 1
ATOM 3501 N N . ALA B 1 140 ? 21.747 31.496 11.436 1.00 14.79 282 ALA B N 1
ATOM 3502 C CA . ALA B 1 140 ? 20.961 30.452 12.087 1.00 14.79 282 ALA B CA 1
ATOM 3503 C C . ALA B 1 140 ? 19.902 29.889 11.148 1.00 16.45 282 ALA B C 1
ATOM 3504 O O . ALA B 1 140 ? 19.716 28.668 11.089 1.00 15.75 282 ALA B O 1
ATOM 3506 N N . ILE B 1 141 ? 19.223 30.754 10.382 1.00 14.40 283 ILE B N 1
ATOM 3507 C CA . ILE B 1 141 ? 18.229 30.277 9.418 1.00 15.22 283 ILE B CA 1
ATOM 3508 C C . ILE B 1 141 ? 18.879 29.365 8.386 1.00 16.49 283 ILE B C 1
ATOM 3509 O O . ILE B 1 141 ? 18.320 28.322 8.019 1.00 17.24 283 ILE B O 1
ATOM 3514 N N . ARG B 1 142 ? 20.061 29.744 7.893 1.00 14.69 284 ARG B N 1
ATOM 3515 C CA . ARG B 1 142 ? 20.733 28.930 6.879 1.00 15.51 284 ARG B CA 1
ATOM 3516 C C . ARG B 1 142 ? 21.071 27.550 7.424 1.00 16.52 284 ARG B C 1
ATOM 3517 O O . ARG B 1 142 ? 20.906 26.543 6.731 1.00 17.15 284 ARG B O 1
ATOM 3525 N N . LEU B 1 143 ? 21.545 27.490 8.670 1.00 14.49 285 LEU B N 1
ATOM 3526 C CA . LEU B 1 143 ? 21.843 26.206 9.296 1.00 15.13 285 LEU B CA 1
ATOM 3527 C C . LEU B 1 143 ? 20.570 25.392 9.513 1.00 16.08 285 LEU B C 1
ATOM 3528 O O . LEU B 1 143 ? 20.546 24.178 9.249 1.00 17.08 285 LEU B O 1
ATOM 3533 N N . LEU B 1 144 ? 19.499 26.030 9.985 1.00 15.18 286 LEU B N 1
ATOM 3534 C CA . LEU B 1 144 ? 18.246 25.304 10.165 1.00 15.20 286 LEU B CA 1
ATOM 3535 C C . LEU B 1 144 ? 17.639 24.833 8.846 1.00 17.17 286 LEU B C 1
ATOM 3536 O O . LEU B 1 144 ? 16.872 23.859 8.847 1.00 17.38 286 LEU B O 1
ATOM 3541 N N . ARG B 1 145 ? 17.981 25.481 7.728 1.00 15.30 287 ARG B N 1
ATOM 3542 C CA . ARG B 1 145 ? 17.563 25.072 6.392 1.00 16.41 287 ARG B CA 1
ATOM 3543 C C . ARG B 1 145 ? 18.675 24.335 5.648 1.00 17.17 287 ARG B C 1
ATOM 3544 O O . ARG B 1 145 ? 18.770 24.427 4.419 1.00 18.24 287 ARG B O 1
ATOM 3552 N N . ALA B 1 146 ? 19.514 23.590 6.375 1.00 16.97 288 ALA B N 1
ATOM 3553 C CA . ALA B 1 146 ? 20.721 23.016 5.791 1.00 17.10 288 ALA B CA 1
ATOM 3554 C C . ALA B 1 146 ? 20.440 21.950 4.745 1.00 17.23 288 ALA B C 1
ATOM 3555 O O . ALA B 1 146 ? 21.351 21.613 3.984 1.00 19.39 288 ALA B O 1
ATOM 3557 N N . SER B 1 147 ? 19.226 21.397 4.705 1.00 18.97 289 SER B N 1
ATOM 3558 C CA . SER B 1 147 ? 18.960 20.260 3.826 1.00 19.21 289 SER B CA 1
ATOM 3559 C C . SER B 1 147 ? 18.609 20.649 2.396 1.00 21.90 289 SER B C 1
ATOM 3560 O O . SER B 1 147 ? 18.360 19.755 1.576 1.00 23.35 289 SER B O 1
ATOM 3563 N N . CYS B 1 148 ? 18.570 21.940 2.071 1.00 20.97 290 CYS B N 1
ATOM 3564 C CA . CYS B 1 148 ? 18.353 22.388 0.705 1.00 21.56 290 CYS B CA 1
ATOM 3565 C C . CYS B 1 148 ? 19.484 23.322 0.300 1.00 22.46 290 CYS B C 1
ATOM 3566 O O . CYS B 1 148 ? 20.201 23.861 1.143 1.00 20.77 290 CYS B O 1
ATOM 3569 N N . GLY B 1 149 ? 19.640 23.513 -1.008 1.00 20.91 291 GLY B N 1
ATOM 3570 C CA . GLY B 1 149 ? 20.718 24.352 -1.504 1.00 20.43 291 GLY B CA 1
ATOM 3571 C C . GLY B 1 149 ? 20.598 25.788 -1.025 1.00 18.67 291 GLY B C 1
ATOM 3572 O O . GLY B 1 149 ? 19.547 26.246 -0.579 1.00 20.06 291 GLY B O 1
ATOM 3573 N N . GLN B 1 150 ? 21.720 26.499 -1.133 1.00 19.04 292 GLN B N 1
ATOM 3574 C CA . GLN B 1 150 ? 21.826 27.873 -0.645 1.00 18.02 292 GLN B CA 1
ATOM 3575 C C . GLN B 1 150 ? 20.896 28.806 -1.416 1.00 17.75 292 GLN B C 1
ATOM 3576 O O . GLN B 1 150 ? 20.878 28.786 -2.651 1.00 19.85 292 GLN B O 1
ATOM 3582 N N . THR B 1 151 ? 20.135 29.632 -0.695 1.00 18.76 293 THR B N 1
ATOM 3583 C CA . THR B 1 151 ? 19.295 30.655 -1.319 1.00 20.18 293 THR B CA 1
ATOM 3584 C C . THR B 1 151 ? 19.856 32.052 -1.078 1.00 21.81 293 THR B C 1
ATOM 3585 O O . THR B 1 151 ? 20.783 32.264 -0.288 1.00 18.70 293 THR B O 1
ATOM 3589 N N . SER B 1 152 ? 19.263 33.018 -1.779 1.00 21.38 294 SER B N 1
ATOM 3590 C CA . SER B 1 152 ? 19.566 34.421 -1.542 1.00 19.31 294 SER B CA 1
ATOM 3591 C C . SER B 1 152 ? 19.133 34.836 -0.138 1.00 19.49 294 SER B C 1
ATOM 3592 O O . SER B 1 152 ? 18.324 34.174 0.515 1.00 19.48 294 SER B O 1
ATOM 3595 N N . HIS B 1 153 ? 19.672 35.973 0.312 1.00 18.01 295 HIS B N 1
ATOM 3596 C CA . HIS B 1 153 ? 19.310 36.523 1.616 1.00 19.23 295 HIS B CA 1
ATOM 3597 C C . HIS B 1 153 ? 17.805 36.756 1.738 1.00 18.85 295 HIS B C 1
ATOM 3598 O O . HIS B 1 153 ? 17.188 36.391 2.743 1.00 19.66 295 HIS B O 1
ATOM 3605 N N . THR B 1 154 ? 17.191 37.416 0.749 1.00 21.10 296 THR B N 1
ATOM 3606 C CA . THR B 1 154 ? 15.769 37.708 0.921 1.00 20.84 296 THR B CA 1
ATOM 3607 C C . THR B 1 154 ? 14.928 36.435 0.938 1.00 20.83 296 THR B C 1
ATOM 3608 O O . THR B 1 154 ? 13.866 36.406 1.572 1.00 22.61 296 THR B O 1
ATOM 3612 N N . ASN B 1 155 ? 15.399 35.369 0.295 1.00 20.17 297 ASN B N 1
ATOM 3613 C CA . ASN B 1 155 ? 14.652 34.117 0.302 1.00 20.48 297 ASN B CA 1
ATOM 3614 C C . ASN B 1 155 ? 14.759 33.351 1.618 1.00 20.81 297 ASN B C 1
ATOM 3615 O O . ASN B 1 155 ? 14.015 32.383 1.801 1.00 20.24 297 ASN B O 1
ATOM 3620 N N . LEU B 1 156 ? 15.633 33.772 2.542 1.00 19.29 298 LEU B N 1
ATOM 3621 C CA . LEU B 1 156 ? 15.599 33.251 3.910 1.00 19.32 298 LEU B CA 1
ATOM 3622 C C . LEU B 1 156 ? 14.343 33.677 4.650 1.00 21.64 298 LEU B C 1
ATOM 3623 O O . LEU B 1 156 ? 13.976 33.054 5.653 1.00 21.41 298 LEU B O 1
ATOM 3628 N N . TYR B 1 157 ? 13.700 34.753 4.200 1.00 20.14 299 TYR B N 1
ATOM 3629 C CA . TYR B 1 157 ? 12.502 35.278 4.832 1.00 21.37 299 TYR B CA 1
ATOM 3630 C C . TYR B 1 157 ? 11.241 34.946 4.045 1.00 24.08 299 TYR B C 1
ATOM 3631 O O . TYR B 1 157 ? 10.176 35.505 4.327 1.00 26.25 299 TYR B O 1
ATOM 3640 N N . GLN B 1 158 ? 11.347 34.050 3.086 1.00 22.94 300 GLN B N 1
ATOM 3641 C CA . GLN B 1 158 ? 10.268 33.448 2.327 1.00 24.32 300 GLN B CA 1
ATOM 3642 C C . GLN B 1 158 ? 10.181 31.970 2.680 1.00 27.27 300 GLN B C 1
ATOM 3643 O O . GLN B 1 158 ? 11.181 31.371 3.095 1.00 24.11 300 GLN B O 1
ATOM 3649 N N . PRO B 1 159 ? 9.008 31.355 2.533 1.00 28.10 301 PRO B N 1
ATOM 3650 C CA . PRO B 1 159 ? 8.875 29.934 2.871 1.00 27.43 301 PRO B CA 1
ATOM 3651 C C . PRO B 1 159 ? 9.806 29.061 2.043 1.00 26.14 301 PRO B C 1
ATOM 3652 O O . PRO B 1 159 ? 10.148 29.378 0.903 1.00 27.00 301 PRO B O 1
ATOM 3656 N N . ALA B 1 160 ? 10.231 27.957 2.648 1.00 26.84 302 ALA B N 1
ATOM 3657 C CA . ALA B 1 160 ? 10.992 26.919 1.982 1.00 26.43 302 ALA B CA 1
ATOM 3658 C C . ALA B 1 160 ? 10.196 25.628 2.083 1.00 25.58 302 ALA B C 1
ATOM 3659 O O . ALA B 1 160 ? 9.291 25.506 2.909 1.00 26.86 302 ALA B O 1
ATOM 3661 N N . ASN B 1 161 ? 10.534 24.672 1.226 1.00 26.38 303 ASN B N 1
ATOM 3662 C CA . ASN B 1 161 ? 9.880 23.371 1.290 1.00 26.86 303 ASN B CA 1
ATOM 3663 C C . ASN B 1 161 ? 10.146 22.726 2.645 1.00 27.18 303 ASN B C 1
ATOM 3664 O O . ASN B 1 161 ? 11.184 22.955 3.274 1.00 25.47 303 ASN B O 1
ATOM 3669 N N . ASN B 1 162 ? 9.187 21.919 3.102 1.00 26.38 304 ASN B N 1
ATOM 3670 C CA . ASN B 1 162 ? 9.287 21.351 4.441 1.00 25.63 304 ASN B CA 1
ATOM 3671 C C . ASN B 1 162 ? 10.509 20.450 4.590 1.00 24.25 304 ASN B C 1
ATOM 3672 O O . ASN B 1 162 ? 11.058 20.327 5.692 1.00 25.09 304 ASN B O 1
ATOM 3677 N N . ASP B 1 163 ? 10.969 19.831 3.506 1.00 23.54 305 ASP B N 1
ATOM 3678 C CA . ASP B 1 163 ? 12.129 18.956 3.630 1.00 23.56 305 ASP B CA 1
ATOM 3679 C C . ASP B 1 163 ? 13.462 19.704 3.588 1.00 23.40 305 ASP B C 1
ATOM 3680 O O . ASP B 1 163 ? 14.519 19.066 3.523 1.00 22.27 305 ASP B O 1
ATOM 3685 N N . CYS B 1 164 ? 13.431 21.038 3.609 1.00 22.49 306 CYS B N 1
ATOM 3686 C CA . CYS B 1 164 ? 14.657 21.811 3.739 1.00 22.52 306 CYS B CA 1
ATOM 3687 C C . CYS B 1 164 ? 15.108 21.939 5.182 1.00 19.44 306 CYS B C 1
ATOM 3688 O O . CYS B 1 164 ? 16.284 22.226 5.425 1.00 20.33 306 CYS B O 1
ATOM 3691 N N . TYR B 1 165 ? 14.202 21.742 6.132 1.00 19.11 307 TYR B N 1
ATOM 3692 C CA . TYR B 1 165 ? 14.466 21.998 7.544 1.00 19.16 307 TYR B CA 1
ATOM 3693 C C . TYR B 1 165 ? 15.106 20.766 8.179 1.00 20.40 307 TYR B C 1
ATOM 3694 O O . TYR B 1 165 ? 14.433 19.751 8.402 1.00 21.14 307 TYR B O 1
ATOM 3703 N N . LEU B 1 166 ? 16.402 20.878 8.496 1.00 19.03 308 LEU B N 1
ATOM 3704 C CA . LEU B 1 166 ? 17.185 19.769 9.036 1.00 19.29 308 LEU B CA 1
ATOM 3705 C C . LEU B 1 166 ? 16.526 19.114 10.250 1.00 20.22 308 LEU B C 1
ATOM 3706 O O . LEU B 1 166 ? 16.418 17.883 10.316 1.00 19.20 308 LEU B O 1
ATOM 3711 N N . PHE B 1 167 ? 16.088 19.915 11.227 1.00 19.14 309 PHE B N 1
ATOM 3712 C CA . PHE B 1 167 ? 15.540 19.337 12.451 1.00 19.88 309 PHE B CA 1
ATOM 3713 C C . PHE B 1 167 ? 14.165 18.726 12.219 1.00 22.68 309 PHE B C 1
ATOM 3714 O O . PHE B 1 167 ? 13.786 17.780 12.919 1.00 22.87 309 PHE B O 1
ATOM 3722 N N . ASP B 1 168 ? 13.415 19.224 11.231 1.00 21.38 310 ASP B N 1
ATOM 3723 C CA . ASP B 1 168 ? 12.152 18.576 10.889 1.00 23.01 310 ASP B CA 1
ATOM 3724 C C . ASP B 1 168 ? 12.391 17.252 10.178 1.00 21.99 310 ASP B C 1
ATOM 3725 O O . ASP B 1 168 ? 11.657 16.280 10.401 1.00 23.95 310 ASP B O 1
ATOM 3730 N N . ASN B 1 169 ? 13.421 17.186 9.330 1.00 21.08 311 ASN B N 1
ATOM 3731 C CA . ASN B 1 169 ? 13.784 15.915 8.711 1.00 20.31 311 ASN B CA 1
ATOM 3732 C C . ASN B 1 169 ? 14.160 14.882 9.768 1.00 22.73 311 ASN B C 1
ATOM 3733 O O . ASN B 1 169 ? 13.796 13.703 9.654 1.00 23.71 311 ASN B O 1
ATOM 3738 N N . LEU B 1 170 ? 14.872 15.309 10.814 1.00 20.93 312 LEU B N 1
ATOM 3739 C CA . LEU B 1 170 ? 15.251 14.382 11.875 1.00 19.79 312 LEU B CA 1
ATOM 3740 C C . LEU B 1 170 ? 14.050 13.986 12.726 1.00 23.03 312 LEU B C 1
ATOM 3741 O O . LEU B 1 170 ? 13.948 12.829 13.162 1.00 22.71 312 LEU B O 1
ATOM 3746 N N . SER B 1 171 ? 13.136 14.927 12.986 1.00 23.31 313 SER B N 1
ATOM 3747 C CA . SER B 1 171 ? 11.951 14.613 13.782 1.00 26.14 313 SER B CA 1
ATOM 3748 C C . SER B 1 171 ? 11.103 13.539 13.116 1.00 26.25 313 SER B C 1
ATOM 3749 O O . SER B 1 171 ? 10.527 12.679 13.797 1.00 26.99 313 SER B O 1
ATOM 3752 N N . LYS B 1 172 ? 11.020 13.565 11.785 1.00 24.86 314 LYS B N 1
ATOM 3753 C CA . LYS B 1 172 ? 10.255 12.557 11.061 1.00 27.24 314 LYS B CA 1
ATOM 3754 C C . LYS B 1 172 ? 10.828 11.162 11.245 1.00 28.03 314 LYS B C 1
ATOM 3755 O O . LYS B 1 172 ? 10.112 10.176 11.029 1.00 30.29 314 LYS B O 1
ATOM 3761 N N . LEU B 1 173 ? 12.100 11.056 11.629 1.00 24.19 315 LEU B N 1
ATOM 3762 C CA . LEU B 1 173 ? 12.757 9.776 11.862 1.00 24.23 315 LEU B CA 1
ATOM 3763 C C . LEU B 1 173 ? 12.954 9.462 13.343 1.00 24.86 315 LEU B C 1
ATOM 3764 O O . LEU B 1 173 ? 13.738 8.566 13.675 1.00 26.60 315 LEU B O 1
ATOM 3769 N N . GLY B 1 174 ? 12.280 10.182 14.240 1.00 23.51 316 GLY B N 1
ATOM 3770 C CA . GLY B 1 174 ? 12.271 9.841 15.650 1.00 24.71 316 GLY B CA 1
ATOM 3771 C C . GLY B 1 174 ? 13.136 10.683 16.566 1.00 24.89 316 GLY B C 1
ATOM 3772 O O . GLY B 1 174 ? 13.157 10.423 17.777 1.00 25.67 316 GLY B O 1
ATOM 3773 N N . PHE B 1 175 ? 13.848 11.679 16.047 1.00 24.54 317 PHE B N 1
ATOM 3774 C CA . PHE B 1 175 ? 14.732 12.499 16.873 1.00 24.44 317 PHE B CA 1
ATOM 3775 C C . PHE B 1 175 ? 13.925 13.639 17.494 1.00 25.90 317 PHE B C 1
ATOM 3776 O O . PHE B 1 175 ? 13.578 14.605 16.807 1.00 26.91 317 PHE B O 1
ATOM 3784 N N . THR B 1 176 ? 13.638 13.530 18.791 1.00 24.26 318 THR B N 1
ATOM 3785 C CA . THR B 1 176 ? 12.943 14.583 19.524 1.00 25.97 318 THR B CA 1
ATOM 3786 C C . THR B 1 176 ? 13.763 15.872 19.506 1.00 24.66 318 THR B C 1
ATOM 3787 O O . THR B 1 176 ? 14.969 15.854 19.750 1.00 25.10 318 THR B O 1
ATOM 3791 N N . GLN B 1 177 ? 13.097 17.000 19.249 1.00 24.87 319 GLN B N 1
ATOM 3792 C CA . GLN B 1 177 ? 13.766 18.297 19.128 1.00 25.03 319 GLN B CA 1
ATOM 3793 C C . GLN B 1 177 ? 13.908 19.003 20.474 1.00 26.05 319 GLN B C 1
ATOM 3794 O O . GLN B 1 177 ? 12.996 18.977 21.305 1.00 27.00 319 GLN B O 1
ATOM 3800 N N . HIS B 1 178 ? 15.033 19.693 20.655 1.00 21.90 320 HIS B N 1
ATOM 3801 C CA . HIS B 1 178 ? 15.280 20.523 21.858 1.00 22.94 320 HIS B CA 1
ATOM 3802 C C . HIS B 1 178 ? 15.909 21.835 21.402 1.00 21.27 320 HIS B C 1
ATOM 3803 O O . HIS B 1 178 ? 16.705 21.802 20.492 1.00 20.03 320 HIS B O 1
ATOM 3810 N N . LEU B 1 179 ? 15.547 22.921 22.056 1.00 21.25 321 LEU B N 1
ATOM 3811 C CA . LEU B 1 179 ? 16.129 24.246 21.763 1.00 18.83 321 LEU B CA 1
ATOM 3812 C C . LEU B 1 179 ? 16.719 24.815 23.044 1.00 20.51 321 LEU B C 1
ATOM 3813 O O . LEU B 1 179 ? 16.045 24.854 24.022 1.00 21.06 321 LEU B O 1
ATOM 3834 N N . GLY B 1 182 ? 22.267 30.317 25.263 1.00 16.80 324 GLY B N 1
ATOM 3835 C CA . GLY B 1 182 ? 23.014 30.953 26.340 1.00 17.83 324 GLY B CA 1
ATOM 3836 C C . GLY B 1 182 ? 22.625 32.406 26.552 1.00 17.18 324 GLY B C 1
ATOM 3837 O O . GLY B 1 182 ? 23.419 33.199 27.063 1.00 17.29 324 GLY B O 1
ATOM 3838 N N . HIS B 1 183 ? 21.405 32.763 26.154 1.00 16.24 325 HIS B N 1
ATOM 3839 C CA . HIS B 1 183 ? 20.898 34.133 26.183 1.00 17.96 325 HIS B CA 1
ATOM 3840 C C . HIS B 1 183 ? 19.408 34.048 25.867 1.00 18.23 325 HIS B C 1
ATOM 3841 O O . HIS B 1 183 ? 18.885 32.974 25.559 1.00 17.49 325 HIS B O 1
ATOM 3848 N N . ASN B 1 184 ? 18.720 35.188 25.925 1.00 21.83 326 ASN B N 1
ATOM 3849 C CA . ASN B 1 184 ? 17.272 35.152 25.724 1.00 20.79 326 ASN B CA 1
ATOM 3850 C C . ASN B 1 184 ? 16.833 35.397 24.281 1.00 24.12 326 ASN B C 1
ATOM 3851 O O . ASN B 1 184 ? 15.631 35.308 23.999 1.00 23.60 326 ASN B O 1
ATOM 3856 N N . GLY B 1 185 ? 17.757 35.704 23.370 1.00 20.26 327 GLY B N 1
ATOM 3857 C CA . GLY B 1 185 ? 17.416 35.823 21.964 1.00 22.04 327 GLY B CA 1
ATOM 3858 C C . GLY B 1 185 ? 16.608 37.040 21.568 1.00 27.57 327 GLY B C 1
ATOM 3859 O O . GLY B 1 185 ? 16.090 37.085 20.446 1.00 26.16 327 GLY B O 1
ATOM 3860 N N . GLN B 1 186 ? 16.483 38.038 22.441 1.00 28.84 328 GLN B N 1
ATOM 3861 C CA . GLN B 1 186 ? 15.633 39.172 22.079 1.00 30.40 328 GLN B CA 1
ATOM 3862 C C . GLN B 1 186 ? 16.346 40.159 21.167 1.00 29.31 328 GLN B C 1
ATOM 3863 O O . GLN B 1 186 ? 15.737 40.683 20.225 1.00 33.73 328 GLN B O 1
ATOM 3869 N N . PHE B 1 187 ? 17.635 40.395 21.397 1.00 31.10 329 PHE B N 1
ATOM 3870 C CA . PHE B 1 187 ? 18.370 41.342 20.570 1.00 30.99 329 PHE B CA 1
ATOM 3871 C C . PHE B 1 187 ? 18.343 40.918 19.109 1.00 32.06 329 PHE B C 1
ATOM 3872 O O . PHE B 1 187 ? 18.516 39.739 18.781 1.00 31.43 329 PHE B O 1
ATOM 3880 N N . GLY B 1 188 ? 18.118 41.893 18.229 1.00 32.12 330 GLY B N 1
ATOM 3881 C CA . GLY B 1 188 ? 18.059 41.646 16.804 1.00 31.44 330 GLY B CA 1
ATOM 3882 C C . GLY B 1 188 ? 16.889 40.790 16.350 1.00 32.82 330 GLY B C 1
ATOM 3883 O O . GLY B 1 188 ? 16.856 40.369 15.192 1.00 35.51 330 GLY B O 1
ATOM 3884 N N . GLY B 1 189 ? 15.921 40.541 17.232 1.00 32.10 331 GLY B N 1
ATOM 3885 C CA . GLY B 1 189 ? 14.823 39.642 16.901 1.00 31.94 331 GLY B CA 1
ATOM 3886 C C . GLY B 1 189 ? 15.276 38.240 16.564 1.00 30.52 331 GLY B C 1
ATOM 3887 O O . GLY B 1 189 ? 14.634 37.556 15.758 1.00 27.13 331 GLY B O 1
ATOM 3888 N N . PHE B 1 190 ? 16.371 37.789 17.179 1.00 28.04 332 PHE B N 1
ATOM 3889 C CA . PHE B 1 190 ? 17.005 36.540 16.774 1.00 25.30 332 PHE B CA 1
ATOM 3890 C C . PHE B 1 190 ? 16.083 35.347 17.001 1.00 24.09 332 PHE B C 1
ATOM 3891 O O . PHE B 1 190 ? 15.889 34.516 16.103 1.00 23.64 332 PHE B O 1
ATOM 3899 N N . LEU B 1 191 ? 15.508 35.239 18.200 1.00 23.21 333 LEU B N 1
ATOM 3900 C CA . LEU B 1 191 ? 14.631 34.109 18.485 1.00 24.33 333 LEU B CA 1
ATOM 3901 C C . LEU B 1 191 ? 13.417 34.107 17.561 1.00 26.66 333 LEU B C 1
ATOM 3902 O O . LEU B 1 191 ? 13.013 33.049 17.064 1.00 24.37 333 LEU B O 1
ATOM 3907 N N . LYS B 1 192 ? 12.842 35.283 17.291 1.00 25.89 334 LYS B N 1
ATOM 3908 C CA . LYS B 1 192 ? 11.696 35.340 16.385 1.00 27.22 334 LYS B CA 1
ATOM 3909 C C . LYS B 1 192 ? 12.052 34.808 15.000 1.00 26.26 334 LYS B C 1
ATOM 3910 O O . LYS B 1 192 ? 11.259 34.084 14.388 1.00 27.10 334 LYS B O 1
ATOM 3916 N N . GLU B 1 193 ? 13.240 35.154 14.489 1.00 24.26 335 GLU B N 1
ATOM 3917 C CA . GLU B 1 193 ? 13.681 34.633 13.197 1.00 24.88 335 GLU B CA 1
ATOM 3918 C C . GLU B 1 193 ? 13.924 33.127 13.257 1.00 23.69 335 GLU B C 1
ATOM 3919 O O . GLU B 1 193 ? 13.589 32.400 12.316 1.00 23.82 335 GLU B O 1
ATOM 3925 N N . VAL B 1 194 ? 14.503 32.640 14.358 1.00 22.32 336 VAL B N 1
ATOM 3926 C CA . VAL B 1 194 ? 14.712 31.203 14.521 1.00 24.02 336 VAL B CA 1
ATOM 3927 C C . VAL B 1 194 ? 13.380 30.459 14.469 1.00 23.19 336 VAL B C 1
ATOM 3928 O O . VAL B 1 194 ? 13.269 29.390 13.849 1.00 21.92 336 VAL B O 1
ATOM 3932 N N . ARG B 1 195 ? 12.343 31.032 15.087 1.00 24.15 337 ARG B N 1
ATOM 3933 C CA . ARG B 1 195 ? 11.012 30.429 15.086 1.00 24.88 337 ARG B CA 1
ATOM 3934 C C . ARG B 1 195 ? 10.348 30.565 13.721 1.00 24.83 337 ARG B C 1
ATOM 3935 O O . ARG B 1 195 ? 9.914 29.572 13.124 1.00 26.03 337 ARG B O 1
ATOM 3943 N N . GLU B 1 196 ? 10.253 31.796 13.215 1.00 23.05 338 GLU B N 1
ATOM 3944 C CA . GLU B 1 196 ? 9.417 32.055 12.048 1.00 25.84 338 GLU B CA 1
ATOM 3945 C C . GLU B 1 196 ? 10.063 31.565 10.760 1.00 25.84 338 GLU B C 1
ATOM 3946 O O . GLU B 1 196 ? 9.393 30.955 9.920 1.00 28.83 338 GLU B O 1
ATOM 3952 N N . ASN B 1 197 ? 11.354 31.821 10.580 1.00 22.07 339 ASN B N 1
ATOM 3953 C CA . ASN B 1 197 ? 12.027 31.480 9.337 1.00 21.79 339 ASN B CA 1
ATOM 3954 C C . ASN B 1 197 ? 12.863 30.214 9.438 1.00 23.46 339 ASN B C 1
ATOM 3955 O O . ASN B 1 197 ? 13.007 29.494 8.442 1.00 21.72 339 ASN B O 1
ATOM 3960 N N . GLY B 1 198 ? 13.431 29.936 10.611 1.00 21.98 340 GLY B N 1
ATOM 3961 C CA . GLY B 1 198 ? 14.120 28.676 10.811 1.00 20.78 340 GLY B CA 1
ATOM 3962 C C . GLY B 1 198 ? 13.216 27.517 11.156 1.00 21.92 340 GLY B C 1
ATOM 3963 O O . GLY B 1 198 ? 13.681 26.374 11.189 1.00 23.73 340 GLY B O 1
ATOM 3964 N N . GLY B 1 199 ? 11.940 27.787 11.430 1.00 22.67 341 GLY B N 1
ATOM 3965 C CA . GLY B 1 199 ? 10.976 26.733 11.691 1.00 25.31 341 GLY B CA 1
ATOM 3966 C C . GLY B 1 199 ? 11.106 26.044 13.029 1.00 26.64 341 GLY B C 1
ATOM 3967 O O . GLY B 1 199 ? 10.495 24.991 13.234 1.00 28.34 341 GLY B O 1
ATOM 3976 N N . GLN B 1 201 ? 10.209 25.515 16.579 1.00 26.31 343 GLN B N 1
ATOM 3977 C CA . GLN B 1 201 ? 9.077 25.845 17.480 1.00 27.14 343 GLN B CA 1
ATOM 3978 C C . GLN B 1 201 ? 9.184 25.205 18.863 1.00 28.89 343 GLN B C 1
ATOM 3979 O O . GLN B 1 201 ? 8.339 25.471 19.657 1.00 30.22 343 GLN B O 1
ATOM 3985 N N . SER B 1 202 ? 10.134 24.483 19.193 1.00 28.64 344 SER B N 1
ATOM 3986 C CA . SER B 1 202 ? 10.376 23.849 20.513 1.00 28.08 344 SER B CA 1
ATOM 3987 C C . SER B 1 202 ? 10.419 24.908 21.612 1.00 27.68 344 SER B C 1
ATOM 3988 O O . SER B 1 202 ? 10.938 25.968 21.388 1.00 26.88 344 SER B O 1
ATOM 3991 N N . GLU B 1 203 ? 9.983 24.536 22.739 1.00 28.13 345 GLU B N 1
ATOM 3992 C CA . GLU B 1 203 ? 10.042 25.466 23.882 1.00 30.69 345 GLU B CA 1
ATOM 3993 C C . GLU B 1 203 ? 11.512 25.688 24.275 1.00 25.13 345 GLU B C 1
ATOM 3994 O O . GLU B 1 203 ? 12.260 24.775 24.262 1.00 27.61 345 GLU B O 1
ATOM 4000 N N . LEU B 1 204 ? 11.874 26.922 24.571 1.00 23.57 346 LEU B N 1
ATOM 4001 C CA . LEU B 1 204 ? 13.253 27.222 24.966 1.00 23.34 346 LEU B CA 1
ATOM 4002 C C . LEU B 1 204 ? 13.487 26.532 26.304 1.00 24.48 346 LEU B C 1
ATOM 4003 O O . LEU B 1 204 ? 12.693 26.716 27.209 1.00 24.86 346 LEU B O 1
ATOM 4016 N N . ASP B 1 206 ? 14.584 25.669 30.019 1.00 22.07 348 ASP B N 1
ATOM 4017 C CA . ASP B 1 206 ? 14.535 26.551 31.216 1.00 22.81 348 ASP B CA 1
ATOM 4018 C C . ASP B 1 206 ? 15.903 27.202 31.445 1.00 20.52 348 ASP B C 1
ATOM 4019 O O . ASP B 1 206 ? 16.923 26.489 31.368 1.00 22.33 348 ASP B O 1
ATOM 4024 N N . GLN B 1 207 ? 15.904 28.511 31.717 1.00 20.38 349 GLN B N 1
ATOM 4025 C CA . GLN B 1 207 ? 17.115 29.265 31.981 1.00 20.99 349 GLN B CA 1
ATOM 4026 C C . GLN B 1 207 ? 17.189 29.828 33.397 1.00 23.07 349 GLN B C 1
ATOM 4027 O O . GLN B 1 207 ? 18.140 30.548 33.705 1.00 22.49 349 GLN B O 1
ATOM 4033 N N . THR B 1 208 ? 16.228 29.528 34.264 1.00 21.88 350 THR B N 1
ATOM 4034 C CA . THR B 1 208 ? 16.241 30.134 35.591 1.00 23.60 350 THR B CA 1
ATOM 4035 C C . THR B 1 208 ? 17.398 29.592 36.428 1.00 22.12 350 THR B C 1
ATOM 4036 O O . THR B 1 208 ? 17.816 28.440 36.289 1.00 20.68 350 THR B O 1
ATOM 4040 N N . ASN B 1 209 ? 17.925 30.460 37.291 1.00 21.85 351 ASN B N 1
ATOM 4041 C CA . ASN B 1 209 ? 18.991 30.132 38.238 1.00 20.77 351 ASN B CA 1
ATOM 4042 C C . ASN B 1 209 ? 20.321 29.800 37.563 1.00 21.35 351 ASN B C 1
ATOM 4043 O O . ASN B 1 209 ? 21.193 29.186 38.181 1.00 24.38 351 ASN B O 1
ATOM 4048 N N . LEU B 1 210 ? 20.503 30.194 36.303 1.00 23.84 352 LEU B N 1
ATOM 4049 C CA . LEU B 1 210 ? 21.795 29.992 35.650 1.00 21.34 352 LEU B CA 1
ATOM 4050 C C . LEU B 1 210 ? 22.728 31.151 35.994 1.00 21.26 352 LEU B C 1
ATOM 4051 O O . LEU B 1 210 ? 22.289 32.303 36.053 1.00 22.93 352 LEU B O 1
ATOM 4056 N N . PRO B 1 211 ? 24.024 30.904 36.198 1.00 20.06 353 PRO B N 1
ATOM 4057 C CA . PRO B 1 211 ? 24.947 32.015 36.445 1.00 20.41 353 PRO B CA 1
ATOM 4058 C C . PRO B 1 211 ? 25.144 32.863 35.195 1.00 21.89 353 PRO B C 1
ATOM 4059 O O . PRO B 1 211 ? 25.194 32.353 34.074 1.00 20.62 353 PRO B O 1
ATOM 4063 N N . VAL B 1 212 ? 25.247 34.169 35.407 1.00 22.78 354 VAL B N 1
ATOM 4064 C CA . VAL B 1 212 ? 25.404 35.159 34.344 1.00 22.23 354 VAL B CA 1
ATOM 4065 C C . VAL B 1 212 ? 26.867 35.583 34.305 1.00 23.68 354 VAL B C 1
ATOM 4066 O O . VAL B 1 212 ? 27.413 36.042 35.317 1.00 25.59 354 VAL B O 1
ATOM 4070 N N . ILE B 1 213 ? 27.516 35.435 33.143 1.00 20.56 355 ILE B N 1
ATOM 4071 C CA . ILE B 1 213 ? 28.947 35.729 33.016 1.00 21.24 355 ILE B CA 1
ATOM 4072 C C . ILE B 1 213 ? 29.194 37.098 32.398 1.00 21.07 355 ILE B C 1
ATOM 4073 O O . ILE B 1 213 ? 30.218 37.741 32.664 1.00 20.33 355 ILE B O 1
ATOM 4078 N N . LEU B 1 214 ? 28.287 37.524 31.527 1.00 19.20 356 LEU B N 1
ATOM 4079 C CA . LEU B 1 214 ? 28.420 38.788 30.820 1.00 19.70 356 LEU B CA 1
ATOM 4080 C C . LEU B 1 214 ? 27.017 39.318 30.595 1.00 16.73 356 LEU B C 1
ATOM 4081 O O . LEU B 1 214 ? 26.030 38.601 30.750 1.00 19.27 356 LEU B O 1
ATOM 4086 N N . LEU B 1 215 ? 26.930 40.590 30.239 1.00 18.88 357 LEU B N 1
ATOM 4087 C CA . LEU B 1 215 ? 25.683 41.158 29.763 1.00 21.38 357 LEU B CA 1
ATOM 4088 C C . LEU B 1 215 ? 25.829 41.443 28.279 1.00 22.67 357 LEU B C 1
ATOM 4089 O O . LEU B 1 215 ? 26.888 41.887 27.825 1.00 22.07 357 LEU B O 1
ATOM 4094 N N . GLY B 1 216 ? 24.771 41.161 27.532 1.00 23.79 358 GLY B N 1
ATOM 4095 C CA . GLY B 1 216 ? 24.783 41.396 26.112 1.00 26.13 358 GLY B CA 1
ATOM 4096 C C . GLY B 1 216 ? 24.810 42.873 25.827 1.00 30.09 358 GLY B C 1
ATOM 4097 O O . GLY B 1 216 ? 24.843 43.733 26.714 1.00 29.29 358 GLY B O 1
ATOM 4098 N N . PHE B 1 217 ? 24.717 43.200 24.535 1.00 31.73 359 PHE B N 1
ATOM 4099 C CA . PHE B 1 217 ? 24.719 44.617 24.082 1.00 32.61 359 PHE B CA 1
ATOM 4100 C C . PHE B 1 217 ? 23.471 45.343 24.606 1.00 32.38 359 PHE B C 1
ATOM 4101 O O . PHE B 1 217 ? 23.553 46.561 24.864 1.00 35.72 359 PHE B O 1
ATOM 4109 N N . ASP B 1 218 ? 22.357 44.617 24.756 1.00 32.40 360 ASP B N 1
ATOM 4110 C CA . ASP B 1 218 ? 21.104 45.191 25.229 1.00 30.24 360 ASP B CA 1
ATOM 4111 C C . ASP B 1 218 ? 20.949 45.105 26.739 1.00 31.10 360 ASP B C 1
ATOM 4112 O O . ASP B 1 218 ? 19.875 45.428 27.260 1.00 32.62 360 ASP B O 1
ATOM 4117 N N . GLY B 1 219 ? 21.988 44.661 27.444 1.00 30.36 361 GLY B N 1
ATOM 4118 C CA . GLY B 1 219 ? 21.941 44.495 28.877 1.00 29.05 361 GLY B CA 1
ATOM 4119 C C . GLY B 1 219 ? 21.357 43.188 29.360 1.00 28.49 361 GLY B C 1
ATOM 4120 O O . GLY B 1 219 ? 21.245 42.999 30.577 1.00 29.26 361 GLY B O 1
ATOM 4121 N N . SER B 1 220 ? 20.985 42.277 28.456 1.00 26.28 362 SER B N 1
ATOM 4122 C CA . SER B 1 220 ? 20.372 41.014 28.839 1.00 25.61 362 SER B CA 1
ATOM 4123 C C . SER B 1 220 ? 21.449 40.003 29.242 1.00 22.46 362 SER B C 1
ATOM 4124 O O . SER B 1 220 ? 22.627 40.199 28.947 1.00 22.10 362 SER B O 1
ATOM 4127 N N . PRO B 1 221 ? 21.068 38.915 29.918 1.00 24.10 363 PRO B N 1
ATOM 4128 C CA . PRO B 1 221 ? 22.082 37.977 30.427 1.00 21.47 363 PRO B CA 1
ATOM 4129 C C . PRO B 1 221 ? 22.732 37.135 29.336 1.00 21.45 363 PRO B C 1
ATOM 4130 O O . PRO B 1 221 ? 22.081 36.694 28.382 1.00 21.23 363 PRO B O 1
ATOM 4134 N N . VAL B 1 222 ? 24.031 36.905 29.506 1.00 18.51 364 VAL B N 1
ATOM 4135 C CA . VAL B 1 222 ? 24.759 35.852 28.810 1.00 15.87 364 VAL B CA 1
ATOM 4136 C C . VAL B 1 222 ? 25.120 34.812 29.864 1.00 18.06 364 VAL B C 1
ATOM 4137 O O . VAL B 1 222 ? 25.819 35.134 30.832 1.00 18.31 364 VAL B O 1
ATOM 4141 N N . TYR B 1 223 ? 24.641 33.583 29.691 1.00 17.23 365 TYR B N 1
ATOM 4142 C CA . TYR B 1 223 ? 24.785 32.545 30.709 1.00 17.27 365 TYR B CA 1
ATOM 4143 C C . TYR B 1 223 ? 26.074 31.750 30.515 1.00 18.64 365 TYR B C 1
ATOM 4144 O O . TYR B 1 223 ? 26.561 31.578 29.394 1.00 19.32 365 TYR B O 1
ATOM 4153 N N . ASP B 1 224 ? 26.630 31.263 31.629 1.00 19.26 366 ASP B N 1
ATOM 4154 C CA . ASP B 1 224 ? 27.832 30.435 31.562 1.00 20.20 366 ASP B CA 1
ATOM 4155 C C . ASP B 1 224 ? 27.577 29.164 30.752 1.00 19.11 366 ASP B C 1
ATOM 4156 O O . ASP B 1 224 ? 26.624 28.421 31.017 1.00 18.28 366 ASP B O 1
ATOM 4161 N N . ASP B 1 225 ? 28.444 28.905 29.763 1.00 18.72 367 ASP B N 1
ATOM 4162 C CA . ASP B 1 225 ? 28.242 27.753 28.881 1.00 18.70 367 ASP B CA 1
ATOM 4163 C C . ASP B 1 225 ? 28.316 26.426 29.633 1.00 17.95 367 ASP B C 1
ATOM 4164 O O . ASP B 1 225 ? 27.550 25.501 29.344 1.00 18.85 367 ASP B O 1
ATOM 4169 N N . THR B 1 226 ? 29.248 26.302 30.580 1.00 19.15 368 THR B N 1
ATOM 4170 C CA . THR B 1 226 ? 29.349 25.063 31.351 1.00 19.79 368 THR B CA 1
ATOM 4171 C C . THR B 1 226 ? 28.041 24.755 32.066 1.00 18.40 368 THR B C 1
ATOM 4172 O O . THR B 1 226 ? 27.568 23.616 32.042 1.00 18.15 368 THR B O 1
ATOM 4176 N N . ALA B 1 227 ? 27.426 25.768 32.677 1.00 19.26 369 ALA B N 1
ATOM 4177 C CA . ALA B 1 227 ? 26.165 25.546 33.377 1.00 18.88 369 ALA B CA 1
ATOM 4178 C C . ALA B 1 227 ? 25.038 25.195 32.411 1.00 19.41 369 ALA B C 1
ATOM 4179 O O . ALA B 1 227 ? 24.202 24.337 32.708 1.00 20.07 369 ALA B O 1
ATOM 4181 N N . VAL B 1 228 ? 24.989 25.845 31.245 1.00 19.11 370 VAL B N 1
ATOM 4182 C CA . VAL B 1 228 ? 23.946 25.531 30.274 1.00 18.21 370 VAL B CA 1
ATOM 4183 C C . VAL B 1 228 ? 24.107 24.106 29.760 1.00 19.14 370 VAL B C 1
ATOM 4184 O O . VAL B 1 228 ? 23.133 23.355 29.647 1.00 19.16 370 VAL B O 1
ATOM 4188 N N . LEU B 1 229 ? 25.341 23.723 29.415 1.00 17.41 371 LEU B N 1
ATOM 4189 C CA . LEU B 1 229 ? 25.579 22.375 28.900 1.00 18.88 371 LEU B CA 1
ATOM 4190 C C . LEU B 1 229 ? 25.359 21.313 29.978 1.00 21.22 371 LEU B C 1
ATOM 4191 O O . LEU B 1 229 ? 24.816 20.240 29.691 1.00 21.13 371 LEU B O 1
ATOM 4196 N N . ASN B 1 230 ? 25.758 21.598 31.222 1.00 20.77 372 ASN B N 1
ATOM 4197 C CA . ASN B 1 230 ? 25.495 20.657 32.311 1.00 22.07 372 ASN B CA 1
ATOM 4198 C C . ASN B 1 230 ? 23.998 20.461 32.506 1.00 23.26 372 ASN B C 1
ATOM 4199 O O . ASN B 1 230 ? 23.540 19.347 32.796 1.00 23.94 372 ASN B O 1
ATOM 4204 N N . ARG B 1 231 ? 23.219 21.538 32.364 1.00 21.37 373 ARG B N 1
ATOM 4205 C CA . ARG B 1 231 ? 21.769 21.427 32.484 1.00 21.83 373 ARG B CA 1
ATOM 4206 C C . ARG B 1 231 ? 21.191 20.569 31.366 1.00 22.93 373 ARG B C 1
ATOM 4207 O O . ARG B 1 231 ? 20.300 19.743 31.602 1.00 24.49 373 ARG B O 1
ATOM 4215 N N . TRP B 1 232 ? 21.680 20.756 30.139 1.00 21.45 374 TRP B N 1
ATOM 4216 C CA . TRP B 1 232 ? 21.271 19.895 29.036 1.00 21.79 374 TRP B CA 1
ATOM 4217 C C . TRP B 1 232 ? 21.553 18.430 29.349 1.00 22.58 374 TRP B C 1
ATOM 4218 O O . TRP B 1 232 ? 20.706 17.562 29.106 1.00 22.88 374 TRP B O 1
ATOM 4229 N N . LEU B 1 233 ? 22.743 18.143 29.884 1.00 22.52 375 LEU B N 1
ATOM 4230 C CA . LEU B 1 233 ? 23.102 16.776 30.247 1.00 25.40 375 LEU B CA 1
ATOM 4231 C C . LEU B 1 233 ? 22.094 16.185 31.216 1.00 27.83 375 LEU B C 1
ATOM 4232 O O . LEU B 1 233 ? 21.590 15.076 31.004 1.00 29.10 375 LEU B O 1
ATOM 4237 N N . ASP B 1 234 ? 21.792 16.912 32.295 1.00 28.35 376 ASP B N 1
ATOM 4238 C CA . ASP B 1 234 ? 20.896 16.374 33.315 1.00 30.04 376 ASP B CA 1
ATOM 4239 C C . ASP B 1 234 ? 19.462 16.287 32.804 1.00 32.90 376 ASP B C 1
ATOM 4240 O O . ASP B 1 234 ? 18.755 15.311 33.086 1.00 36.19 376 ASP B O 1
ATOM 4245 N N . VAL B 1 235 ? 19.022 17.285 32.034 1.00 29.55 377 VAL B N 1
ATOM 4246 C CA . VAL B 1 235 ? 17.650 17.304 31.528 1.00 31.54 377 VAL B CA 1
ATOM 4247 C C . VAL B 1 235 ? 17.401 16.140 30.570 1.00 32.48 377 VAL B C 1
ATOM 4248 O O . VAL B 1 235 ? 16.320 15.537 30.572 1.00 36.78 377 VAL B O 1
ATOM 4252 N N . THR B 1 236 ? 18.391 15.790 29.753 1.00 30.39 378 THR B N 1
ATOM 4253 C CA . THR B 1 236 ? 18.216 14.728 28.767 1.00 30.76 378 THR B CA 1
ATOM 4254 C C . THR B 1 236 ? 18.582 13.344 29.290 1.00 31.20 378 THR B C 1
ATOM 4255 O O . THR B 1 236 ? 18.376 12.359 28.575 1.00 32.95 378 THR B O 1
ATOM 4259 N N . GLU B 1 237 ? 19.112 13.241 30.511 1.00 31.30 379 GLU B N 1
ATOM 4260 C CA . GLU B 1 237 ? 19.602 11.949 30.987 1.00 33.95 379 GLU B CA 1
ATOM 4261 C C . GLU B 1 237 ? 18.470 10.938 31.135 1.00 34.04 379 GLU B C 1
ATOM 4262 O O . GLU B 1 237 ? 18.662 9.746 30.869 1.00 36.81 379 GLU B O 1
ATOM 4268 N N . LYS B 1 238 ? 17.274 11.395 31.522 1.00 34.39 380 LYS B N 1
ATOM 4269 C CA . LYS B 1 238 ? 16.148 10.478 31.704 1.00 36.19 380 LYS B CA 1
ATOM 4270 C C . LYS B 1 238 ? 15.792 9.748 30.411 1.00 37.03 380 LYS B C 1
ATOM 4271 O O . LYS B 1 238 ? 15.346 8.593 30.453 1.00 39.60 380 LYS B O 1
ATOM 4277 N N . ASP B 1 239 ? 15.983 10.398 29.259 1.00 35.78 381 ASP B N 1
ATOM 4278 C CA . ASP B 1 239 ? 15.762 9.764 27.950 1.00 33.76 381 ASP B CA 1
ATOM 4279 C C . ASP B 1 239 ? 17.038 9.041 27.546 1.00 36.63 381 ASP B C 1
ATOM 4280 O O . ASP B 1 239 ? 17.100 7.804 27.530 1.00 41.78 381 ASP B O 1
ATOM 4285 N N . LYS B 1 240 ? 18.056 9.825 27.193 1.00 38.35 382 LYS B N 1
ATOM 4286 C CA . LYS B 1 240 ? 19.406 9.467 26.761 1.00 36.21 382 LYS B CA 1
ATOM 4287 C C . LYS B 1 240 ? 19.577 8.292 25.799 1.00 35.53 382 LYS B C 1
ATOM 4288 O O . LYS B 1 240 ? 20.319 8.417 24.819 1.00 38.36 382 LYS B O 1
ATOM 4294 N N . ASN B 1 241 ? 18.931 7.157 26.028 1.00 36.71 383 ASN B N 1
ATOM 4295 C CA . ASN B 1 241 ? 19.053 6.092 25.041 1.00 36.72 383 ASN B CA 1
ATOM 4296 C C . ASN B 1 241 ? 17.980 6.156 23.957 1.00 36.74 383 ASN B C 1
ATOM 4297 O O . ASN B 1 241 ? 17.809 5.189 23.206 1.00 39.22 383 ASN B O 1
ATOM 4302 N N . SER B 1 242 ? 17.277 7.280 23.849 1.00 36.10 384 SER B N 1
ATOM 4303 C CA . SER B 1 242 ? 16.402 7.557 22.724 1.00 32.20 384 SER B CA 1
ATOM 4304 C C . SER B 1 242 ? 17.042 8.617 21.837 1.00 31.85 384 SER B C 1
ATOM 4305 O O . SER B 1 242 ? 18.049 9.237 22.188 1.00 34.35 384 SER B O 1
ATOM 4308 N N . ARG B 1 243 ? 16.440 8.814 20.672 1.00 28.72 385 ARG B N 1
ATOM 4309 C CA . ARG B 1 243 ? 16.966 9.752 19.693 1.00 25.04 385 ARG B CA 1
ATOM 4310 C C . ARG B 1 243 ? 16.525 11.165 20.034 1.00 26.23 385 ARG B C 1
ATOM 4311 O O . ARG B 1 243 ? 15.369 11.400 20.396 1.00 26.06 385 ARG B O 1
ATOM 4319 N N . SER B 1 244 ? 17.449 12.113 19.898 1.00 23.19 386 SER B N 1
ATOM 4320 C CA . SER B 1 244 ? 17.088 13.516 20.031 1.00 22.30 386 SER B CA 1
ATOM 4321 C C . SER B 1 244 ? 18.067 14.363 19.233 1.00 21.44 386 SER B C 1
ATOM 4322 O O . SER B 1 244 ? 19.179 13.930 18.913 1.00 20.75 386 SER B O 1
ATOM 4325 N N . ALA B 1 245 ? 17.620 15.573 18.897 1.00 19.71 387 ALA B N 1
ATOM 4326 C CA . ALA B 1 245 ? 18.444 16.550 18.189 1.00 19.03 387 ALA B CA 1
ATOM 4327 C C . ALA B 1 245 ? 18.264 17.895 18.873 1.00 18.09 387 ALA B C 1
ATOM 4328 O O . ALA B 1 245 ? 17.136 18.380 19.009 1.00 20.25 387 ALA B O 1
ATOM 4330 N N . THR B 1 246 ? 19.370 18.502 19.297 1.00 15.79 388 THR B N 1
ATOM 4331 C CA . THR B 1 246 ? 19.336 19.756 20.036 1.00 15.54 388 THR B CA 1
ATOM 4332 C C . THR B 1 246 ? 20.042 20.852 19.250 1.00 16.38 388 THR B C 1
ATOM 4333 O O . THR B 1 246 ? 21.124 20.638 18.707 1.00 18.02 388 THR B O 1
ATOM 4337 N N . PHE B 1 247 ? 19.423 22.024 19.201 1.00 17.12 389 PHE B N 1
ATOM 4338 C CA . PHE B 1 247 ? 20.034 23.223 18.640 1.00 16.91 389 PHE B CA 1
ATOM 4339 C C . PHE B 1 247 ? 20.393 24.144 19.799 1.00 15.97 389 PHE B C 1
ATOM 4340 O O . PHE B 1 247 ? 19.512 24.527 20.575 1.00 18.26 389 PHE B O 1
ATOM 4348 N N . TYR B 1 248 ? 21.678 24.488 19.925 1.00 15.05 390 TYR B N 1
ATOM 4349 C CA . TYR B 1 248 ? 22.182 25.345 20.998 1.00 16.61 390 TYR B CA 1
ATOM 4350 C C . TYR B 1 248 ? 22.849 26.558 20.369 1.00 16.18 390 TYR B C 1
ATOM 4351 O O . TYR B 1 248 ? 23.806 26.409 19.604 1.00 16.71 390 TYR B O 1
ATOM 4360 N N . ASN B 1 249 ? 22.367 27.758 20.698 1.00 14.96 391 ASN B N 1
ATOM 4361 C CA . ASN B 1 249 ? 22.995 28.990 20.229 1.00 15.40 391 ASN B CA 1
ATOM 4362 C C . ASN B 1 249 ? 23.636 29.734 21.392 1.00 16.20 391 ASN B C 1
ATOM 4363 O O . ASN B 1 249 ? 22.984 29.984 22.416 1.00 15.93 391 ASN B O 1
ATOM 4368 N N . THR B 1 250 ? 24.906 30.094 21.225 1.00 14.92 392 THR B N 1
ATOM 4369 C CA . THR B 1 250 ? 25.684 30.723 22.281 1.00 16.63 392 THR B CA 1
ATOM 4370 C C . THR B 1 250 ? 26.512 31.874 21.713 1.00 17.99 392 THR B C 1
ATOM 4371 O O . THR B 1 250 ? 27.050 31.771 20.604 1.00 16.65 392 THR B O 1
ATOM 4375 N N . LEU B 1 251 ? 26.605 32.980 22.472 1.00 16.42 393 LEU B N 1
ATOM 4376 C CA . LEU B 1 251 ? 27.261 34.179 21.945 1.00 16.06 393 LEU B CA 1
ATOM 4377 C C . LEU B 1 251 ? 28.228 34.893 22.896 1.00 16.60 393 LEU B C 1
ATOM 4378 O O . LEU B 1 251 ? 28.344 36.119 22.817 1.00 16.29 393 LEU B O 1
ATOM 4383 N N . PRO B 1 252 ? 28.980 34.209 23.762 1.00 16.09 394 PRO B N 1
ATOM 4384 C CA . PRO B 1 252 ? 29.892 34.959 24.648 1.00 17.04 394 PRO B CA 1
ATOM 4385 C C . PRO B 1 252 ? 30.990 35.717 23.918 1.00 18.37 394 PRO B C 1
ATOM 4386 O O . PRO B 1 252 ? 31.523 36.698 24.464 1.00 18.95 394 PRO B O 1
ATOM 4390 N N . LEU B 1 253 ? 31.329 35.324 22.686 1.00 16.37 395 LEU B N 1
ATOM 4391 C CA . LEU B 1 253 ? 32.394 36.006 21.955 1.00 17.81 395 LEU B CA 1
ATOM 4392 C C . LEU B 1 253 ? 31.922 37.271 21.256 1.00 18.48 395 LEU B C 1
ATOM 4393 O O . LEU B 1 253 ? 32.754 37.973 20.669 1.00 19.60 395 LEU B O 1
ATOM 4398 N N . HIS B 1 254 ? 30.622 37.559 21.289 1.00 17.57 396 HIS B N 1
ATOM 4399 C CA . HIS B 1 254 ? 30.081 38.746 20.632 1.00 18.44 396 HIS B CA 1
ATOM 4400 C C . HIS B 1 254 ? 30.730 40.008 21.185 1.00 22.37 396 HIS B C 1
ATOM 4401 O O . HIS B 1 254 ? 30.853 40.184 22.406 1.00 21.56 396 HIS B O 1
ATOM 4408 N N . ASP B 1 255 ? 31.149 40.889 20.274 1.00 22.07 397 ASP B N 1
ATOM 4409 C CA . ASP B 1 255 ? 31.674 42.186 20.668 1.00 26.52 397 ASP B CA 1
ATOM 4410 C C . ASP B 1 255 ? 30.588 42.977 21.396 1.00 24.44 397 ASP B C 1
ATOM 4411 O O . ASP B 1 255 ? 29.392 42.779 21.189 1.00 26.62 397 ASP B O 1
ATOM 4416 N N . GLY B 1 256 ? 31.006 43.851 22.296 1.00 27.67 398 GLY B N 1
ATOM 4417 C CA . GLY B 1 256 ? 29.996 44.583 23.033 1.00 29.93 398 GLY B CA 1
ATOM 4418 C C . GLY B 1 256 ? 29.249 43.810 24.109 1.00 28.32 398 GLY B C 1
ATOM 4419 O O . GLY B 1 256 ? 28.400 44.408 24.783 1.00 28.86 398 GLY B O 1
ATOM 4420 N N . ASN B 1 257 ? 29.488 42.505 24.274 1.00 23.08 399 ASN B N 1
ATOM 4421 C CA . ASN B 1 257 ? 29.225 41.893 25.572 1.00 22.41 399 ASN B CA 1
ATOM 4422 C C . ASN B 1 257 ? 30.126 42.565 26.602 1.00 21.56 399 ASN B C 1
ATOM 4423 O O . ASN B 1 257 ? 31.267 42.927 26.310 1.00 22.62 399 ASN B O 1
ATOM 4428 N N . HIS B 1 258 ? 29.625 42.726 27.825 1.00 21.57 400 HIS B N 1
ATOM 4429 C CA . HIS B 1 258 ? 30.428 43.381 28.848 1.00 22.41 400 HIS B CA 1
ATOM 4430 C C . HIS B 1 258 ? 30.251 42.692 30.193 1.00 20.63 400 HIS B C 1
ATOM 4431 O O . HIS B 1 258 ? 29.173 42.196 30.516 1.00 20.76 400 HIS B O 1
ATOM 4438 N N . TYR B 1 259 ? 31.341 42.648 30.957 1.00 22.33 401 TYR B N 1
ATOM 4439 C CA . TYR B 1 259 ? 31.322 42.096 32.315 1.00 21.63 401 TYR B CA 1
ATOM 4440 C C . TYR B 1 259 ? 30.621 43.079 33.248 1.00 22.40 401 TYR B C 1
ATOM 4441 O O . TYR B 1 259 ? 31.004 44.251 33.301 1.00 23.16 401 TYR B O 1
ATOM 4450 N N . PRO B 1 260 ? 29.586 42.656 33.981 1.00 22.84 402 PRO B N 1
ATOM 4451 C CA . PRO B 1 260 ? 28.852 43.614 34.821 1.00 24.12 402 PRO B CA 1
ATOM 4452 C C . PRO B 1 260 ? 29.592 44.034 36.082 1.00 23.82 402 PRO B C 1
ATOM 4453 O O . PRO B 1 260 ? 29.064 44.851 36.841 1.00 26.67 402 PRO B O 1
ATOM 4457 N N . GLY B 1 261 ? 30.797 43.535 36.322 1.00 22.29 403 GLY B N 1
ATOM 4458 C CA . GLY B 1 261 ? 31.575 43.941 37.472 1.00 22.25 403 GLY B CA 1
ATOM 4459 C C . GLY B 1 261 ? 32.379 45.201 37.216 1.00 23.26 403 GLY B C 1
ATOM 4460 O O . GLY B 1 261 ? 32.213 45.904 36.215 1.00 23.66 403 GLY B O 1
ATOM 4461 N N . VAL B 1 262 ? 33.281 45.479 38.158 1.00 21.51 404 VAL B N 1
ATOM 4462 C CA . VAL B 1 262 ? 34.067 46.705 38.141 1.00 21.25 404 VAL B CA 1
ATOM 4463 C C . VAL B 1 262 ? 35.293 46.563 37.248 1.00 23.68 404 VAL B C 1
ATOM 4464 O O . VAL B 1 262 ? 35.703 47.519 36.582 1.00 26.36 404 VAL B O 1
ATOM 4468 N N . SER B 1 263 ? 35.901 45.381 37.212 1.00 21.26 405 SER B N 1
ATOM 4469 C CA . SER B 1 263 ? 37.062 45.174 36.357 1.00 23.71 405 SER B CA 1
ATOM 4470 C C . SER B 1 263 ? 36.641 45.148 34.884 1.00 23.19 405 SER B C 1
ATOM 4471 O O . SER B 1 263 ? 35.467 44.966 34.550 1.00 25.71 405 SER B O 1
ATOM 4474 N N . LYS B 1 264 ? 37.610 45.346 34.006 1.00 29.26 406 LYS B N 1
ATOM 4475 C CA . LYS B 1 264 ? 37.302 45.460 32.556 1.00 30.74 406 LYS B CA 1
ATOM 4476 C C . LYS B 1 264 ? 36.884 44.125 31.952 1.00 30.05 406 LYS B C 1
ATOM 4477 O O . LYS B 1 264 ? 37.356 43.095 32.389 1.00 28.27 406 LYS B O 1
ATOM 4483 N N . THR B 1 265 ? 35.996 44.215 30.976 1.00 26.28 407 THR B N 1
ATOM 4484 C CA . THR B 1 265 ? 35.585 43.027 30.240 1.00 26.80 407 THR B CA 1
ATOM 4485 C C . THR B 1 265 ? 36.809 42.376 29.625 1.00 26.99 407 THR B C 1
ATOM 4486 O O . THR B 1 265 ? 37.649 43.053 29.026 1.00 27.27 407 THR B O 1
ATOM 4490 N N . ALA B 1 266 ? 36.922 41.064 29.790 1.00 25.42 408 ALA B N 1
ATOM 4491 C CA . ALA B 1 266 ? 38.004 40.341 29.145 1.00 26.27 408 ALA B CA 1
ATOM 4492 C C . ALA B 1 266 ? 37.930 40.553 27.638 1.00 25.33 408 ALA B C 1
ATOM 4493 O O . ALA B 1 266 ? 36.843 40.630 27.062 1.00 25.50 408 ALA B O 1
ATOM 4495 N N . ASP B 1 267 ? 39.092 40.679 27.001 1.00 25.24 409 ASP B N 1
ATOM 4496 C CA . ASP B 1 267 ? 39.104 40.897 25.560 1.00 24.53 409 ASP B CA 1
ATOM 4497 C C . ASP B 1 267 ? 38.728 39.610 24.821 1.00 23.37 409 ASP B C 1
ATOM 4498 O O . ASP B 1 267 ? 38.490 38.557 25.417 1.00 22.61 409 ASP B O 1
ATOM 4503 N N . TYR B 1 268 ? 38.671 39.700 23.491 1.00 21.53 410 TYR B N 1
ATOM 4504 C CA . TYR B 1 268 ? 38.228 38.552 22.704 1.00 20.17 410 TYR B CA 1
ATOM 4505 C C . TYR B 1 268 ? 39.075 37.319 22.990 1.00 22.33 410 TYR B C 1
ATOM 4506 O O . TYR B 1 268 ? 38.545 36.217 23.159 1.00 19.55 410 TYR B O 1
ATOM 4515 N N . LYS B 1 269 ? 40.400 37.480 23.025 1.00 21.09 411 LYS B N 1
ATOM 4516 C CA . LYS B 1 269 ? 41.274 36.337 23.270 1.00 22.74 411 LYS B CA 1
ATOM 4517 C C . LYS B 1 269 ? 40.946 35.661 24.599 1.00 22.41 411 LYS B C 1
ATOM 4518 O O . LYS B 1 269 ? 40.865 34.429 24.671 1.00 22.37 411 LYS B O 1
ATOM 4524 N N . ALA B 1 270 ? 40.734 36.451 25.651 1.00 23.29 412 ALA B N 1
ATOM 4525 C CA . ALA B 1 270 ? 40.405 35.870 26.950 1.00 23.18 412 ALA B CA 1
ATOM 4526 C C . ALA B 1 270 ? 39.035 35.196 26.938 1.00 23.18 412 ALA B C 1
ATOM 4527 O O . ALA B 1 270 ? 38.871 34.116 27.512 1.00 25.18 412 ALA B O 1
ATOM 4529 N N . ARG B 1 271 ? 38.038 35.814 26.292 1.00 22.37 413 ARG B N 1
ATOM 4530 C CA . ARG B 1 271 ? 36.726 35.172 26.200 1.00 20.85 413 ARG B CA 1
ATOM 4531 C C . ARG B 1 271 ? 36.796 33.889 25.377 1.00 20.84 413 ARG B C 1
ATOM 4532 O O . ARG B 1 271 ? 36.153 32.884 25.714 1.00 21.35 413 ARG B O 1
ATOM 4540 N N . ALA B 1 272 ? 37.579 33.899 24.291 1.00 21.19 414 ALA B N 1
ATOM 4541 C CA . ALA B 1 272 ? 37.715 32.706 23.467 1.00 20.81 414 ALA B CA 1
ATOM 4542 C C . ALA B 1 272 ? 38.478 31.603 24.198 1.00 22.23 414 ALA B C 1
ATOM 4543 O O . ALA B 1 272 ? 38.106 30.428 24.115 1.00 21.62 414 ALA B O 1
ATOM 4545 N N . GLN B 1 273 ? 39.562 31.957 24.896 1.00 22.56 415 GLN B N 1
ATOM 4546 C CA . GLN B 1 273 ? 40.274 30.957 25.692 1.00 23.48 415 GLN B CA 1
ATOM 4547 C C . GLN B 1 273 ? 39.343 30.302 26.703 1.00 23.07 415 GLN B C 1
ATOM 4548 O O . GLN B 1 273 ? 39.330 29.072 26.849 1.00 23.96 415 GLN B O 1
ATOM 4554 N N . LYS B 1 274 ? 38.529 31.105 27.384 1.00 23.38 416 LYS B N 1
ATOM 4555 C CA . LYS B 1 274 ? 37.605 30.547 28.365 1.00 23.38 416 LYS B CA 1
ATOM 4556 C C . LYS B 1 274 ? 36.564 29.650 27.701 1.00 24.56 416 LYS B C 1
ATOM 4557 O O . LYS B 1 274 ? 36.292 28.544 28.181 1.00 23.72 416 LYS B O 1
ATOM 4563 N N . PHE B 1 275 ? 35.972 30.102 26.588 1.00 22.22 417 PHE B N 1
ATOM 4564 C CA . PHE B 1 275 ? 34.958 29.285 25.927 1.00 22.16 417 PHE B CA 1
ATOM 4565 C C . PHE B 1 275 ? 35.541 27.976 25.405 1.00 22.92 417 PHE B C 1
ATOM 4566 O O . PHE B 1 275 ? 34.937 26.909 25.579 1.00 22.61 417 PHE B O 1
ATOM 4574 N N . PHE B 1 276 ? 36.711 28.033 24.759 1.00 21.67 418 PHE B N 1
ATOM 4575 C CA . PHE B 1 276 ? 37.336 26.814 24.252 1.00 23.28 418 PHE B CA 1
ATOM 4576 C C . PHE B 1 276 ? 37.651 25.852 25.390 1.00 22.67 418 PHE B C 1
ATOM 4577 O O . PHE B 1 276 ? 37.504 24.633 25.242 1.00 22.82 418 PHE B O 1
ATOM 4585 N N . ASP B 1 277 ? 38.095 26.386 26.529 1.00 22.40 419 ASP B N 1
ATOM 4586 C CA . ASP B 1 277 ? 38.344 25.544 27.696 1.00 23.67 419 ASP B CA 1
ATOM 4587 C C . ASP B 1 277 ? 37.061 24.881 28.179 1.00 23.24 419 ASP B C 1
ATOM 4588 O O . ASP B 1 277 ? 37.061 23.691 28.520 1.00 22.98 419 ASP B O 1
ATOM 4593 N N . GLU B 1 278 ? 35.956 25.633 28.217 1.00 23.14 420 GLU B N 1
ATOM 4594 C CA . GLU B 1 278 ? 34.687 25.069 28.682 1.00 22.18 420 GLU B CA 1
ATOM 4595 C C . GLU B 1 278 ? 34.161 24.016 27.713 1.00 20.89 420 GLU B C 1
ATOM 4596 O O . GLU B 1 278 ? 33.661 22.965 28.135 1.00 20.45 420 GLU B O 1
ATOM 4602 N N . LEU B 1 279 ? 34.272 24.271 26.407 1.00 21.24 421 LEU B N 1
ATOM 4603 C CA . LEU B 1 279 ? 33.842 23.278 25.430 1.00 21.88 421 LEU B CA 1
ATOM 4604 C C . LEU B 1 279 ? 34.668 22.003 25.540 1.00 22.22 421 LEU B C 1
ATOM 4605 O O . LEU B 1 279 ? 34.121 20.891 25.537 1.00 22.44 421 LEU B O 1
ATOM 4610 N N . ASP B 1 280 ? 35.989 22.145 25.670 1.00 23.89 422 ASP B N 1
ATOM 4611 C CA . ASP B 1 280 ? 36.842 20.970 25.782 1.00 25.89 422 ASP B CA 1
ATOM 4612 C C . ASP B 1 280 ? 36.542 20.185 27.053 1.00 23.33 422 ASP B C 1
ATOM 4613 O O . ASP B 1 280 ? 36.547 18.947 27.044 1.00 25.09 422 ASP B O 1
ATOM 4618 N N . ALA B 1 281 ? 36.264 20.887 28.156 1.00 23.98 423 ALA B N 1
ATOM 4619 C CA . ALA B 1 281 ? 35.895 20.208 29.394 1.00 24.39 423 ALA B CA 1
ATOM 4620 C C . ALA B 1 281 ? 34.563 19.487 29.247 1.00 24.27 423 ALA B C 1
ATOM 4621 O O . ALA B 1 281 ? 34.394 18.375 29.761 1.00 23.93 423 ALA B O 1
ATOM 4623 N N . PHE B 1 282 ? 33.606 20.091 28.534 1.00 22.32 424 PHE B N 1
ATOM 4624 C CA . PHE B 1 282 ? 32.338 19.410 28.289 1.00 22.67 424 PHE B CA 1
ATOM 4625 C C . PHE B 1 282 ? 32.539 18.166 27.435 1.00 22.32 424 PHE B C 1
ATOM 4626 O O . PHE B 1 282 ? 31.889 17.135 27.663 1.00 22.12 424 PHE B O 1
ATOM 4634 N N . PHE B 1 283 ? 33.430 18.239 26.442 1.00 23.18 425 PHE B N 1
ATOM 4635 C CA . PHE B 1 283 ? 33.729 17.052 25.647 1.00 22.99 425 PHE B CA 1
ATOM 4636 C C . PHE B 1 283 ? 34.221 15.916 26.536 1.00 26.03 425 PHE B C 1
ATOM 4637 O O . PHE B 1 283 ? 33.815 14.761 26.360 1.00 24.38 425 PHE B O 1
ATOM 4645 N N . THR B 1 284 ? 35.089 16.234 27.500 1.00 23.96 426 THR B N 1
ATOM 4646 C CA . THR B 1 284 ? 35.571 15.235 28.450 1.00 26.00 426 THR B CA 1
ATOM 4647 C C . THR B 1 284 ? 34.429 14.672 29.288 1.00 27.29 426 THR B C 1
ATOM 4648 O O . THR B 1 284 ? 34.384 13.465 29.556 1.00 28.72 426 THR B O 1
ATOM 4652 N N . GLU B 1 285 ? 33.498 15.530 29.719 1.00 26.23 427 GLU B N 1
ATOM 4653 C CA . GLU B 1 285 ? 32.337 15.048 30.462 1.00 28.13 427 GLU B CA 1
ATOM 4654 C C . GLU B 1 285 ? 31.472 14.134 29.601 1.00 29.45 427 GLU B C 1
ATOM 4655 O O . GLU B 1 285 ? 30.956 13.117 30.082 1.00 27.74 427 GLU B O 1
ATOM 4661 N N . LEU B 1 286 ? 31.312 14.474 28.318 1.00 24.52 428 LEU B N 1
ATOM 4662 C CA . LEU B 1 286 ? 30.533 13.636 27.416 1.00 25.02 428 LEU B CA 1
ATOM 4663 C C . LEU B 1 286 ? 31.169 12.261 27.251 1.00 27.49 428 LEU B C 1
ATOM 4664 O O . LEU B 1 286 ? 30.466 11.246 27.178 1.00 27.61 428 LEU B O 1
ATOM 4669 N N . GLU B 1 287 ? 32.501 12.206 27.173 1.00 27.26 429 GLU B N 1
ATOM 4670 C CA . GLU B 1 287 ? 33.159 10.909 27.058 1.00 29.27 429 GLU B CA 1
ATOM 4671 C C . GLU B 1 287 ? 32.946 10.066 28.310 1.00 30.05 429 GLU B C 1
ATOM 4672 O O . GLU B 1 287 ? 32.660 8.865 28.214 1.00 31.26 429 GLU B O 1
ATOM 4678 N N . LYS B 1 288 ? 33.024 10.689 29.489 1.00 30.15 430 LYS B N 1
ATOM 4679 C CA . LYS B 1 288 ? 32.781 9.975 30.741 1.00 29.60 430 LYS B CA 1
ATOM 4680 C C . LYS B 1 288 ? 31.373 9.395 30.787 1.00 32.12 430 LYS B C 1
ATOM 4681 O O . LYS B 1 288 ? 31.160 8.310 31.339 1.00 34.16 430 LYS B O 1
ATOM 4687 N N . SER B 1 289 ? 30.398 10.104 30.210 1.00 31.35 431 SER B N 1
ATOM 4688 C CA . SER B 1 289 ? 29.001 9.694 30.317 1.00 30.08 431 SER B CA 1
ATOM 4689 C C . SER B 1 289 ? 28.732 8.371 29.611 1.00 31.19 431 SER B C 1
ATOM 4690 O O . SER B 1 289 ? 27.771 7.673 29.954 1.00 32.90 431 SER B O 1
ATOM 4693 N N . GLY B 1 290 ? 29.545 8.020 28.615 1.00 28.89 432 GLY B N 1
ATOM 4694 C CA . GLY B 1 290 ? 29.289 6.849 27.805 1.00 30.03 432 GLY B CA 1
ATOM 4695 C C . GLY B 1 290 ? 28.191 7.004 26.774 1.00 28.99 432 GLY B C 1
ATOM 4696 O O . GLY B 1 290 ? 27.950 6.063 26.005 1.00 29.70 432 GLY B O 1
ATOM 4697 N N . ARG B 1 291 ? 27.515 8.150 26.732 1.00 26.64 433 ARG B N 1
ATOM 4698 C CA . ARG B 1 291 ? 26.412 8.344 25.804 1.00 25.39 433 ARG B CA 1
ATOM 4699 C C . ARG B 1 291 ? 26.911 8.375 24.365 1.00 23.30 433 ARG B C 1
ATOM 4700 O O . ARG B 1 291 ? 28.044 8.778 24.084 1.00 24.98 433 ARG B O 1
ATOM 4708 N N . LYS B 1 292 ? 26.025 7.972 23.465 1.00 23.17 434 LYS B N 1
ATOM 4709 C CA . LYS B 1 292 ? 26.291 8.004 22.013 1.00 22.88 434 LYS B CA 1
ATOM 4710 C C . LYS B 1 292 ? 25.795 9.367 21.517 1.00 22.38 434 LYS B C 1
ATOM 4711 O O . LYS B 1 292 ? 24.603 9.563 21.502 1.00 23.16 434 LYS B O 1
ATOM 4717 N N . VAL B 1 293 ? 26.724 10.271 21.213 1.00 21.56 435 VAL B N 1
ATOM 4718 C CA . VAL B 1 293 ? 26.369 11.659 20.807 1.00 20.26 435 VAL B CA 1
ATOM 4719 C C . VAL B 1 293 ? 27.201 12.087 19.604 1.00 20.63 435 VAL B C 1
ATOM 4720 O O . VAL B 1 293 ? 28.351 11.805 19.566 1.00 21.08 435 VAL B O 1
ATOM 4732 N N . VAL B 1 295 ? 28.340 15.503 17.977 1.00 17.77 437 VAL B N 1
ATOM 4733 C CA . VAL B 1 295 ? 28.381 16.967 18.239 1.00 15.76 437 VAL B CA 1
ATOM 4734 C C . VAL B 1 295 ? 28.902 17.668 16.996 1.00 16.81 437 VAL B C 1
ATOM 4735 O O . VAL B 1 295 ? 29.914 17.303 16.503 1.00 17.80 437 VAL B O 1
ATOM 4739 N N . VAL B 1 296 ? 28.147 18.650 16.535 1.00 15.94 438 VAL B N 1
ATOM 4740 C CA . VAL B 1 296 ? 28.568 19.456 15.364 1.00 15.95 438 VAL B CA 1
ATOM 4741 C C . VAL B 1 296 ? 28.742 20.895 15.855 1.00 16.02 438 VAL B C 1
ATOM 4742 O O . VAL B 1 296 ? 27.805 21.459 16.337 1.00 17.23 438 VAL B O 1
ATOM 4746 N N . VAL B 1 297 ? 29.946 21.422 15.731 1.00 15.59 439 VAL B N 1
ATOM 4747 C CA . VAL B 1 297 ? 30.256 22.789 16.135 1.00 15.71 439 VAL B CA 1
ATOM 4748 C C . VAL B 1 297 ? 30.277 23.648 14.879 1.00 16.65 439 VAL B C 1
ATOM 4749 O O . VAL B 1 297 ? 31.112 23.435 13.992 1.00 17.30 439 VAL B O 1
ATOM 4753 N N . VAL B 1 298 ? 29.337 24.589 14.792 1.00 16.12 440 VAL B N 1
ATOM 4754 C CA . VAL B 1 298 ? 29.124 25.412 13.598 1.00 17.17 440 VAL B CA 1
ATOM 4755 C C . VAL B 1 298 ? 29.082 26.880 14.001 1.00 16.42 440 VAL B C 1
ATOM 4756 O O . VAL B 1 298 ? 28.047 27.349 14.497 1.00 16.12 440 VAL B O 1
ATOM 4760 N N . PRO B 1 299 ? 30.135 27.654 13.794 1.00 15.24 441 PRO B N 1
ATOM 4761 C CA . PRO B 1 299 ? 30.029 29.096 14.052 1.00 16.37 441 PRO B CA 1
ATOM 4762 C C . PRO B 1 299 ? 29.095 29.767 13.050 1.00 17.05 441 PRO B C 1
ATOM 4763 O O . PRO B 1 299 ? 29.011 29.375 11.884 1.00 17.20 441 PRO B O 1
ATOM 4767 N N . GLU B 1 300 ? 28.394 30.806 13.521 1.00 16.49 442 GLU B N 1
ATOM 4768 C CA . GLU B 1 300 ? 27.504 31.569 12.649 1.00 16.89 442 GLU B CA 1
ATOM 4769 C C . GLU B 1 300 ? 28.291 32.361 11.614 1.00 15.86 442 GLU B C 1
ATOM 4770 O O . GLU B 1 300 ? 27.878 32.461 10.455 1.00 16.38 442 GLU B O 1
ATOM 4776 N N . HIS B 1 301 ? 29.395 32.966 12.038 1.00 15.15 443 HIS B N 1
ATOM 4777 C CA . HIS B 1 301 ? 30.221 33.883 11.258 1.00 14.98 443 HIS B CA 1
ATOM 4778 C C . HIS B 1 301 ? 31.293 34.402 12.206 1.00 17.07 443 HIS B C 1
ATOM 4779 O O . HIS B 1 301 ? 31.202 34.199 13.426 1.00 17.09 443 HIS B O 1
ATOM 4786 N N . GLY B 1 302 ? 32.301 35.064 11.663 1.00 13.39 444 GLY B N 1
ATOM 4787 C CA . GLY B 1 302 ? 33.362 35.615 12.478 1.00 15.31 444 GLY B CA 1
ATOM 4788 C C . GLY B 1 302 ? 32.954 36.877 13.225 1.00 17.55 444 GLY B C 1
ATOM 4789 O O . GLY B 1 302 ? 31.924 37.508 12.970 1.00 16.83 444 GLY B O 1
ATOM 4790 N N . GLY B 1 303 ? 33.800 37.251 14.189 1.00 15.26 445 GLY B N 1
ATOM 4791 C CA . GLY B 1 303 ? 33.593 38.470 14.941 1.00 17.31 445 GLY B CA 1
ATOM 4792 C C . GLY B 1 303 ? 34.223 39.704 14.345 1.00 19.94 445 GLY B C 1
ATOM 4793 O O . GLY B 1 303 ? 34.125 40.777 14.951 1.00 19.99 445 GLY B O 1
ATOM 4794 N N . ALA B 1 304 ? 34.868 39.582 13.175 1.00 17.97 446 ALA B N 1
ATOM 4795 C CA . ALA B 1 304 ? 35.519 40.709 12.501 1.00 19.31 446 ALA B CA 1
ATOM 4796 C C . ALA B 1 304 ? 36.605 41.334 13.378 1.00 23.98 446 ALA B C 1
ATOM 4797 O O . ALA B 1 304 ? 36.759 42.559 13.432 1.00 24.38 446 ALA B O 1
ATOM 4799 N N . LEU B 1 305 ? 37.367 40.476 14.063 1.00 22.48 447 LEU B N 1
ATOM 4800 C CA . LEU B 1 305 ? 38.394 40.954 14.985 1.00 25.04 447 LEU B CA 1
ATOM 4801 C C . LEU B 1 305 ? 39.453 41.764 14.250 1.00 27.85 447 LEU B C 1
ATOM 4802 O O . LEU B 1 305 ? 39.876 42.827 14.724 1.00 31.67 447 LEU B O 1
ATOM 4807 N N . LYS B 1 306 ? 39.878 41.292 13.084 1.00 25.11 448 LYS B N 1
ATOM 4808 C CA . LYS B 1 306 ? 40.878 41.969 12.272 1.00 28.60 448 LYS B CA 1
ATOM 4809 C C . LYS B 1 306 ? 40.179 42.620 11.084 1.00 28.48 448 LYS B C 1
ATOM 4810 O O . LYS B 1 306 ? 39.561 41.927 10.268 1.00 29.23 448 LYS B O 1
ATOM 4816 N N . GLY B 1 307 ? 40.304 43.929 11.005 1.00 26.66 449 GLY B N 1
ATOM 4817 C CA . GLY B 1 307 ? 39.730 44.694 9.886 1.00 28.05 449 GLY B CA 1
ATOM 4818 C C . GLY B 1 307 ? 40.530 44.529 8.606 1.00 26.74 449 GLY B C 1
ATOM 4819 O O . GLY B 1 307 ? 41.553 43.894 8.603 1.00 29.23 449 GLY B O 1
ATOM 4820 N N . ASP B 1 308 ? 40.032 45.103 7.532 1.00 24.32 450 ASP B N 1
ATOM 4821 C CA . ASP B 1 308 ? 40.708 45.003 6.221 1.00 25.35 450 ASP B CA 1
ATOM 4822 C C . ASP B 1 308 ? 40.590 46.339 5.490 1.00 24.89 450 ASP B C 1
ATOM 4823 O O . ASP B 1 308 ? 40.136 47.281 6.064 1.00 25.39 450 ASP B O 1
ATOM 4828 N N . ARG B 1 309 ? 40.959 46.361 4.219 1.00 24.34 451 ARG B N 1
ATOM 4829 C CA . ARG B 1 309 ? 40.953 47.635 3.465 1.00 26.10 451 ARG B CA 1
ATOM 4830 C C . ARG B 1 309 ? 39.544 48.155 3.218 1.00 27.17 451 ARG B C 1
ATOM 4831 O O . ARG B 1 309 ? 39.428 49.329 3.013 1.00 29.85 451 ARG B O 1
ATOM 4847 N N . GLN B 1 311 ? 36.785 47.496 5.333 1.00 25.30 453 GLN B N 1
ATOM 4848 C CA . GLN B 1 311 ? 35.927 47.482 6.548 1.00 26.00 453 GLN B CA 1
ATOM 4849 C C . GLN B 1 311 ? 36.804 47.422 7.801 1.00 24.25 453 GLN B C 1
ATOM 4850 O O . GLN B 1 311 ? 37.646 46.505 7.888 1.00 26.73 453 GLN B O 1
ATOM 4856 N N . VAL B 1 312 ? 36.611 48.364 8.729 1.00 27.27 454 VAL B N 1
ATOM 4857 C CA . VAL B 1 312 ? 37.402 48.359 9.956 1.00 27.31 454 VAL B CA 1
ATOM 4858 C C . VAL B 1 312 ? 36.938 47.232 10.876 1.00 27.59 454 VAL B C 1
ATOM 4859 O O . VAL B 1 312 ? 35.858 46.645 10.707 1.00 24.96 454 VAL B O 1
ATOM 4863 N N . SER B 1 313 ? 37.782 46.921 11.860 1.00 27.42 455 SER B N 1
ATOM 4864 C CA . SER B 1 313 ? 37.484 45.872 12.827 1.00 27.25 455 SER B CA 1
ATOM 4865 C C . SER B 1 313 ? 36.124 46.114 13.470 1.00 25.53 455 SER B C 1
ATOM 4866 O O . SER B 1 313 ? 35.758 47.251 13.777 1.00 28.76 455 SER B O 1
ATOM 4869 N N . GLY B 1 314 ? 35.352 45.036 13.644 1.00 25.00 456 GLY B N 1
ATOM 4870 C CA . GLY B 1 314 ? 34.073 45.108 14.317 1.00 24.35 456 GLY B CA 1
ATOM 4871 C C . GLY B 1 314 ? 32.864 45.292 13.416 1.00 24.56 456 GLY B C 1
ATOM 4872 O O . GLY B 1 314 ? 31.737 45.055 13.865 1.00 29.59 456 GLY B O 1
ATOM 4873 N N . LEU B 1 315 ? 33.050 45.713 12.168 1.00 21.47 457 LEU B N 1
ATOM 4874 C CA . LEU B 1 315 ? 31.933 45.910 11.258 1.00 20.34 457 LEU B CA 1
ATOM 4875 C C . LEU B 1 315 ? 31.672 44.632 10.474 1.00 19.06 457 LEU B C 1
ATOM 4876 O O . LEU B 1 315 ? 32.608 43.955 10.039 1.00 20.49 457 LEU B O 1
ATOM 4881 N N . ARG B 1 316 ? 30.387 44.316 10.288 1.00 19.68 458 ARG B N 1
ATOM 4882 C CA . ARG B 1 316 ? 29.994 43.090 9.604 1.00 18.37 458 ARG B CA 1
ATOM 4883 C C . ARG B 1 316 ? 29.045 43.353 8.442 1.00 20.12 458 ARG B C 1
ATOM 4884 O O . ARG B 1 316 ? 28.387 42.421 7.962 1.00 17.58 458 ARG B O 1
ATOM 4892 N N . ASP B 1 317 ? 28.970 44.601 7.962 1.00 18.19 459 ASP B N 1
ATOM 4893 C CA . ASP B 1 317 ? 28.069 44.918 6.854 1.00 17.09 459 ASP B CA 1
ATOM 4894 C C . ASP B 1 317 ? 28.425 44.108 5.606 1.00 16.62 459 ASP B C 1
ATOM 4895 O O . ASP B 1 317 ? 27.540 43.658 4.866 1.00 18.35 459 ASP B O 1
ATOM 4900 N N . ILE B 1 318 ? 29.715 43.941 5.338 1.00 16.23 460 ILE B N 1
ATOM 4901 C CA . ILE B 1 318 ? 30.190 43.216 4.165 1.00 15.74 460 ILE B CA 1
ATOM 4902 C C . ILE B 1 318 ? 30.588 41.816 4.617 1.00 15.84 460 ILE B C 1
ATOM 4903 O O . ILE B 1 318 ? 31.420 41.690 5.533 1.00 16.51 460 ILE B O 1
ATOM 4908 N N . PRO B 1 319 ? 30.047 40.750 4.006 1.00 16.13 461 PRO B N 1
ATOM 4909 C CA . PRO B 1 319 ? 30.410 39.368 4.411 1.00 15.65 461 PRO B CA 1
ATOM 4910 C C . PRO B 1 319 ? 31.718 38.931 3.761 1.00 14.91 461 PRO B C 1
ATOM 4911 O O . PRO B 1 319 ? 31.759 38.117 2.828 1.00 14.80 461 PRO B O 1
ATOM 4915 N N . SER B 1 320 ? 32.815 39.497 4.261 1.00 15.80 462 SER B N 1
ATOM 4916 C CA . SER B 1 320 ? 34.135 39.285 3.684 1.00 17.67 462 SER B CA 1
ATOM 4917 C C . SER B 1 320 ? 34.587 37.839 3.872 1.00 17.54 462 SER B C 1
ATOM 4918 O O . SER B 1 320 ? 34.096 37.136 4.755 1.00 16.32 462 SER B O 1
ATOM 4921 N N . PRO B 1 321 ? 35.548 37.381 3.058 1.00 19.14 463 PRO B N 1
ATOM 4922 C CA . PRO B 1 321 ? 36.037 36.004 3.218 1.00 20.86 463 PRO B CA 1
ATOM 4923 C C . PRO B 1 321 ? 36.563 35.713 4.611 1.00 18.80 463 PRO B C 1
ATOM 4924 O O . PRO B 1 321 ? 36.328 34.617 5.138 1.00 21.31 463 PRO B O 1
ATOM 4928 N N . SER B 1 322 ? 37.251 36.671 5.238 1.00 18.93 464 SER B N 1
ATOM 4929 C CA . SER B 1 322 ? 37.791 36.415 6.573 1.00 19.33 464 SER B CA 1
ATOM 4930 C C . SER B 1 322 ? 36.684 36.238 7.603 1.00 18.82 464 SER B C 1
ATOM 4931 O O . SER B 1 322 ? 36.865 35.498 8.581 1.00 19.76 464 SER B O 1
ATOM 4934 N N . ILE B 1 323 ? 35.546 36.908 7.414 1.00 16.54 465 ILE B N 1
ATOM 4935 C CA . ILE B 1 323 ? 34.441 36.752 8.355 1.00 16.17 465 ILE B CA 1
ATOM 4936 C C . ILE B 1 323 ? 33.688 35.445 8.125 1.00 14.32 465 ILE B C 1
ATOM 4937 O O . ILE B 1 323 ? 33.195 34.833 9.086 1.00 15.36 465 ILE B O 1
ATOM 4942 N N . THR B 1 324 ? 33.584 34.984 6.878 1.00 15.52 466 THR B N 1
ATOM 4943 C CA . THR B 1 324 ? 32.717 33.850 6.581 1.00 14.96 466 THR B CA 1
ATOM 4944 C C . THR B 1 324 ? 33.441 32.506 6.539 1.00 16.35 466 THR B C 1
ATOM 4945 O O . THR B 1 324 ? 32.768 31.474 6.450 1.00 15.95 466 THR B O 1
ATOM 4949 N N . ASP B 1 325 ? 34.773 32.487 6.599 1.00 16.87 467 ASP B N 1
ATOM 4950 C CA . ASP B 1 325 ? 35.544 31.236 6.592 1.00 17.49 467 ASP B CA 1
ATOM 4951 C C . ASP B 1 325 ? 35.638 30.741 8.035 1.00 17.06 467 ASP B C 1
ATOM 4952 O O . ASP B 1 325 ? 36.483 31.209 8.808 1.00 17.75 467 ASP B O 1
ATOM 4957 N N . VAL B 1 326 ? 34.769 29.795 8.396 1.00 16.72 468 VAL B N 1
ATOM 4958 C CA . VAL B 1 326 ? 34.577 29.413 9.800 1.00 16.52 468 VAL B CA 1
ATOM 4959 C C . VAL B 1 326 ? 34.988 27.972 10.082 1.00 18.46 468 VAL B C 1
ATOM 4960 O O . VAL B 1 326 ? 34.780 27.087 9.239 1.00 17.36 468 VAL B O 1
ATOM 4964 N N . PRO B 1 327 ? 35.532 27.687 11.267 1.00 17.69 469 PRO B N 1
ATOM 4965 C CA . PRO B 1 327 ? 35.898 26.306 11.629 1.00 20.17 469 PRO B CA 1
ATOM 4966 C C . PRO B 1 327 ? 34.646 25.511 11.970 1.00 20.67 469 PRO B C 1
ATOM 4967 O O . PRO B 1 327 ? 33.944 25.845 12.924 1.00 25.14 469 PRO B O 1
ATOM 4971 N N . VAL B 1 328 ? 34.384 24.437 11.233 1.00 18.84 470 VAL B N 1
ATOM 4972 C CA . VAL B 1 328 ? 33.295 23.516 11.556 1.00 17.85 470 VAL B CA 1
ATOM 4973 C C . VAL B 1 328 ? 33.913 22.186 11.962 1.00 18.29 470 VAL B C 1
ATOM 4974 O O . VAL B 1 328 ? 34.769 21.649 11.249 1.00 20.05 470 VAL B O 1
ATOM 4978 N N . GLY B 1 329 ? 33.498 21.670 13.110 1.00 18.00 471 GLY B N 1
ATOM 4979 C CA . GLY B 1 329 ? 34.047 20.432 13.628 1.00 18.39 471 GLY B CA 1
ATOM 4980 C C . GLY B 1 329 ? 32.951 19.461 14.012 1.00 19.47 471 GLY B C 1
ATOM 4981 O O . GLY B 1 329 ? 31.870 19.851 14.450 1.00 17.42 471 GLY B O 1
ATOM 4982 N N . VAL B 1 330 ? 33.250 18.171 13.854 1.00 18.53 472 VAL B N 1
ATOM 4983 C CA . VAL B 1 330 ? 32.323 17.111 14.227 1.00 18.24 472 VAL B CA 1
ATOM 4984 C C . VAL B 1 330 ? 33.055 16.148 15.145 1.00 19.02 472 VAL B C 1
ATOM 4985 O O . VAL B 1 330 ? 34.188 15.756 14.852 1.00 22.22 472 VAL B O 1
ATOM 4989 N N . LYS B 1 331 ? 32.412 15.758 16.241 1.00 18.10 473 LYS B N 1
ATOM 4990 C CA . LYS B 1 331 ? 32.996 14.792 17.170 1.00 20.79 473 LYS B CA 1
ATOM 4991 C C . LYS B 1 331 ? 31.947 13.768 17.571 1.00 22.12 473 LYS B C 1
ATOM 4992 O O . LYS B 1 331 ? 30.817 14.131 17.914 1.00 19.62 473 LYS B O 1
ATOM 4998 N N . PHE B 1 332 ? 32.319 12.486 17.525 1.00 21.10 474 PHE B N 1
ATOM 4999 C CA . PHE B 1 332 ? 31.424 11.397 17.896 1.00 21.41 474 PHE B CA 1
ATOM 5000 C C . PHE B 1 332 ? 31.850 10.842 19.248 1.00 23.11 474 PHE B C 1
ATOM 5001 O O . PHE B 1 332 ? 33.029 10.533 19.455 1.00 27.39 474 PHE B O 1
ATOM 5009 N N . PHE B 1 333 ? 30.904 10.746 20.165 1.00 20.69 475 PHE B N 1
ATOM 5010 C CA . PHE B 1 333 ? 31.172 10.233 21.527 1.00 21.97 475 PHE B CA 1
ATOM 5011 C C . PHE B 1 333 ? 30.472 8.895 21.720 1.00 23.15 475 PHE B C 1
ATOM 5012 O O . PHE B 1 333 ? 29.454 8.675 21.150 1.00 24.08 475 PHE B O 1
ATOM 5020 N N . GLY B 1 334 ? 31.102 8.018 22.490 1.00 25.44 476 GLY B N 1
ATOM 5021 C CA . GLY B 1 334 ? 30.480 6.727 22.809 1.00 27.30 476 GLY B CA 1
ATOM 5022 C C . GLY B 1 334 ? 30.708 5.686 21.742 1.00 26.89 476 GLY B C 1
ATOM 5023 O O . GLY B 1 334 ? 29.981 4.739 21.707 1.00 28.20 476 GLY B O 1
ATOM 5032 N N . LYS B 1 336 ? 32.644 2.661 19.706 1.00 29.66 478 LYS B N 1
ATOM 5033 C CA . LYS B 1 336 ? 33.425 1.444 20.008 1.00 30.95 478 LYS B CA 1
ATOM 5034 C C . LYS B 1 336 ? 34.749 1.561 19.249 1.00 32.95 478 LYS B C 1
ATOM 5035 O O . LYS B 1 336 ? 35.749 1.313 19.876 1.00 35.73 478 LYS B O 1
ATOM 5041 N N . ALA B 1 337 ? 34.722 2.085 18.012 1.00 32.27 479 ALA B N 1
ATOM 5042 C CA . ALA B 1 337 ? 35.882 2.059 17.127 1.00 30.49 479 ALA B CA 1
ATOM 5043 C C . ALA B 1 337 ? 36.885 3.170 17.451 1.00 33.90 479 ALA B C 1
ATOM 5044 O O . ALA B 1 337 ? 36.502 4.255 17.897 1.00 32.05 479 ALA B O 1
ATOM 5046 N N . PRO B 1 338 ? 38.175 2.926 17.216 1.00 33.75 480 PRO B N 1
ATOM 5047 C CA . PRO B 1 338 ? 39.191 3.958 17.452 1.00 33.44 480 PRO B CA 1
ATOM 5048 C C . PRO B 1 338 ? 39.286 4.936 16.283 1.00 32.43 480 PRO B C 1
ATOM 5049 O O . PRO B 1 338 ? 38.723 4.736 15.203 1.00 34.26 480 PRO B O 1
ATOM 5053 N N . HIS B 1 339 ? 40.034 6.019 16.520 1.00 32.90 481 HIS B N 1
ATOM 5054 C CA . HIS B 1 339 ? 40.291 7.014 15.478 1.00 30.64 481 HIS B CA 1
ATOM 5055 C C . HIS B 1 339 ? 41.683 7.615 15.685 1.00 31.63 481 HIS B C 1
ATOM 5056 O O . HIS B 1 339 ? 41.857 8.781 16.042 1.00 33.51 481 HIS B O 1
ATOM 5063 N N . GLN B 1 340 ? 42.710 6.807 15.440 1.00 30.30 482 GLN B N 1
ATOM 5064 C CA . GLN B 1 340 ? 44.072 7.310 15.512 1.00 30.67 482 GLN B CA 1
ATOM 5065 C C . GLN B 1 340 ? 44.325 8.291 14.373 1.00 31.07 482 GLN B C 1
ATOM 5066 O O . GLN B 1 340 ? 43.709 8.218 13.308 1.00 31.91 482 GLN B O 1
ATOM 5072 N N . GLY B 1 341 ? 45.229 9.232 14.613 1.00 32.11 483 GLY B N 1
ATOM 5073 C CA . GLY B 1 341 ? 45.607 10.147 13.554 1.00 33.56 483 GLY B CA 1
ATOM 5074 C C . GLY B 1 341 ? 44.718 11.366 13.416 1.00 36.35 483 GLY B C 1
ATOM 5075 O O . GLY B 1 341 ? 44.185 11.634 12.328 1.00 38.31 483 GLY B O 1
ATOM 5076 N N . ALA B 1 342 ? 44.528 12.095 14.525 1.00 38.37 484 ALA B N 1
ATOM 5077 C CA . ALA B 1 342 ? 44.078 13.481 14.473 1.00 34.31 484 ALA B CA 1
ATOM 5078 C C . ALA B 1 342 ? 42.691 13.551 13.836 1.00 33.78 484 ALA B C 1
ATOM 5079 O O . ALA B 1 342 ? 42.019 12.513 13.738 1.00 38.02 484 ALA B O 1
ATOM 5081 N N . PRO B 1 343 ? 42.190 14.723 13.442 1.00 31.62 485 PRO B N 1
ATOM 5082 C CA . PRO B 1 343 ? 40.934 14.750 12.684 1.00 29.35 485 PRO B CA 1
ATOM 5083 C C . PRO B 1 343 ? 41.147 14.489 11.203 1.00 30.10 485 PRO B C 1
ATOM 5084 O O . PRO B 1 343 ? 42.211 14.758 10.640 1.00 32.72 485 PRO B O 1
ATOM 5088 N N . ILE B 1 344 ? 40.102 13.960 10.568 1.00 27.70 486 ILE B N 1
ATOM 5089 C CA . ILE B 1 344 ? 40.025 14.014 9.113 1.00 27.88 486 ILE B CA 1
ATOM 5090 C C . ILE B 1 344 ? 39.751 15.449 8.711 1.00 28.77 486 ILE B C 1
ATOM 5091 O O . ILE B 1 344 ? 38.840 16.092 9.246 1.00 27.91 486 ILE B O 1
ATOM 5096 N N . VAL B 1 345 ? 40.515 15.951 7.752 1.00 26.70 487 VAL B N 1
ATOM 5097 C CA . VAL B 1 345 ? 40.380 17.325 7.295 1.00 28.41 487 VAL B CA 1
ATOM 5098 C C . VAL B 1 345 ? 39.671 17.321 5.952 1.00 30.27 487 VAL B C 1
ATOM 5099 O O . VAL B 1 345 ? 40.072 16.604 5.026 1.00 31.38 487 VAL B O 1
ATOM 5103 N N . ILE B 1 346 ? 38.610 18.107 5.848 1.00 27.55 488 ILE B N 1
ATOM 5104 C CA . ILE B 1 346 ? 37.895 18.303 4.596 1.00 25.35 488 ILE B CA 1
ATOM 5105 C C . ILE B 1 346 ? 38.343 19.651 4.052 1.00 27.71 488 ILE B C 1
ATOM 5106 O O . ILE B 1 346 ? 38.059 20.698 4.649 1.00 25.94 488 ILE B O 1
ATOM 5111 N N . GLU B 1 347 ? 39.093 19.620 2.955 1.00 26.79 489 GLU B N 1
ATOM 5112 C CA . GLU B 1 347 ? 39.655 20.849 2.339 1.00 28.13 489 GLU B CA 1
ATOM 5113 C C . GLU B 1 347 ? 38.748 21.435 1.252 1.00 24.47 489 GLU B C 1
ATOM 5114 O O . GLU B 1 347 ? 38.938 22.572 0.950 1.00 25.42 489 GLU B O 1
ATOM 5120 N N . GLN B 1 348 ? 37.827 20.652 0.715 1.00 25.93 490 GLN B N 1
ATOM 5121 C CA . GLN B 1 348 ? 36.997 21.130 -0.414 1.00 24.54 490 GLN B CA 1
ATOM 5122 C C . GLN B 1 348 ? 35.991 22.197 0.040 1.00 22.98 490 GLN B C 1
ATOM 5123 O O . GLN B 1 348 ? 35.594 22.187 1.179 1.00 22.20 490 GLN B O 1
ATOM 5129 N N . PRO B 1 349 ? 35.615 23.133 -0.836 1.00 21.44 491 PRO B N 1
ATOM 5130 C CA . PRO B 1 349 ? 34.668 24.202 -0.463 1.00 19.86 491 PRO B CA 1
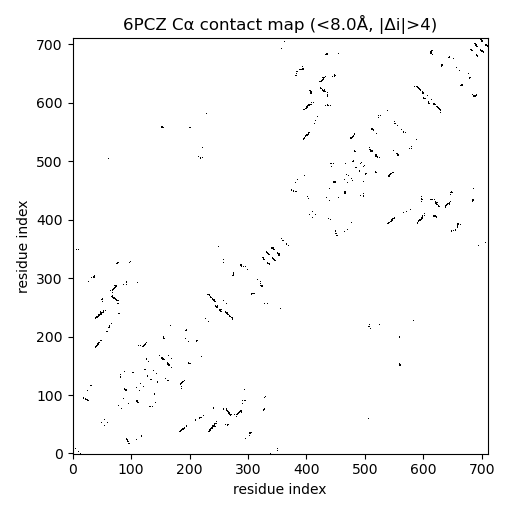ATOM 5131 C C . PRO B 1 349 ? 33.341 23.611 -0.020 1.00 19.84 491 PRO B C 1
ATOM 5132 O O . PRO B 1 349 ? 32.707 22.843 -0.750 1.00 20.29 491 PRO B O 1
ATOM 5136 N N . SER B 1 350 ? 32.914 23.980 1.190 1.00 17.22 492 SER B N 1
ATOM 5137 C CA . SER B 1 350 ? 31.767 23.345 1.814 1.00 18.05 492 SER B CA 1
ATOM 5138 C C . SER B 1 350 ? 30.871 24.398 2.445 1.00 16.72 492 SER B C 1
ATOM 5139 O O . SER B 1 350 ? 31.292 25.528 2.714 1.00 17.49 492 SER B O 1
ATOM 5142 N N . SER B 1 351 ? 29.623 24.010 2.664 1.00 16.47 493 SER B N 1
ATOM 5143 C CA . SER B 1 351 ? 28.715 24.806 3.484 1.00 15.95 493 SER B CA 1
ATOM 5144 C C . SER B 1 351 ? 27.692 23.872 4.133 1.00 17.09 493 SER B C 1
ATOM 5145 O O . SER B 1 351 ? 27.951 22.676 4.316 1.00 15.72 493 SER B O 1
ATOM 5148 N N . PHE B 1 352 ? 26.524 24.416 4.480 1.00 16.23 494 PHE B N 1
ATOM 5149 C CA . PHE B 1 352 ? 25.581 23.703 5.341 1.00 16.12 494 PHE B CA 1
ATOM 5150 C C . PHE B 1 352 ? 25.081 22.407 4.720 1.00 15.95 494 PHE B C 1
ATOM 5151 O O . PHE B 1 352 ? 24.751 21.463 5.449 1.00 16.93 494 PHE B O 1
ATOM 5159 N N . LEU B 1 353 ? 25.007 22.341 3.389 1.00 16.83 495 LEU B N 1
ATOM 5160 C CA . LEU B 1 353 ? 24.535 21.116 2.746 1.00 18.84 495 LEU B CA 1
ATOM 5161 C C . LEU B 1 353 ? 25.403 19.918 3.120 1.00 18.96 495 LEU B C 1
ATOM 5162 O O . LEU B 1 353 ? 24.887 18.800 3.285 1.00 17.34 495 LEU B O 1
ATOM 5167 N N . ALA B 1 354 ? 26.710 20.137 3.291 1.00 17.81 496 ALA B N 1
ATOM 5168 C CA . ALA B 1 354 ? 27.613 19.065 3.694 1.00 18.95 496 ALA B CA 1
ATOM 5169 C C . ALA B 1 354 ? 27.302 18.554 5.098 1.00 19.82 496 ALA B C 1
ATOM 5170 O O . ALA B 1 354 ? 27.456 17.355 5.369 1.00 20.13 496 ALA B O 1
ATOM 5172 N N . ILE B 1 355 ? 26.886 19.442 6.012 1.00 18.87 497 ILE B N 1
ATOM 5173 C CA . ILE B 1 355 ? 26.474 19.005 7.348 1.00 18.31 497 ILE B CA 1
ATOM 5174 C C . ILE B 1 355 ? 25.250 18.104 7.262 1.00 18.53 497 ILE B C 1
ATOM 5175 O O . ILE B 1 355 ? 25.193 17.043 7.896 1.00 18.96 497 ILE B O 1
ATOM 5180 N N . SER B 1 356 ? 24.242 18.520 6.494 1.00 17.44 498 SER B N 1
ATOM 5181 C CA . SER B 1 356 ? 23.042 17.703 6.361 1.00 18.89 498 SER B CA 1
ATOM 5182 C C . SER B 1 356 ? 23.369 16.337 5.763 1.00 20.92 498 SER B C 1
ATOM 5183 O O . SER B 1 356 ? 22.872 15.304 6.239 1.00 21.18 498 SER B O 1
ATOM 5186 N N . ASP B 1 357 ? 24.222 16.303 4.737 1.00 20.50 499 ASP B N 1
ATOM 5187 C CA . ASP B 1 357 ? 24.531 15.014 4.116 1.00 23.15 499 ASP B CA 1
ATOM 5188 C C . ASP B 1 357 ? 25.376 14.129 5.031 1.00 22.36 499 ASP B C 1
ATOM 5189 O O . ASP B 1 357 ? 25.246 12.896 4.995 1.00 23.16 499 ASP B O 1
ATOM 5194 N N . LEU B 1 358 ? 26.240 14.720 5.857 1.00 20.34 500 LEU B N 1
ATOM 5195 C CA . LEU B 1 358 ? 26.970 13.923 6.839 1.00 21.75 500 LEU B CA 1
ATOM 5196 C C . LEU B 1 358 ? 26.020 13.308 7.858 1.00 22.23 500 LEU B C 1
ATOM 5197 O O . LEU B 1 358 ? 26.178 12.142 8.247 1.00 22.10 500 LEU B O 1
ATOM 5202 N N . VAL B 1 359 ? 25.025 14.078 8.303 1.00 20.81 501 VAL B N 1
ATOM 5203 C CA . VAL B 1 359 ? 24.025 13.567 9.238 1.00 21.06 501 VAL B CA 1
ATOM 5204 C C . VAL B 1 359 ? 23.279 12.386 8.628 1.00 22.82 501 VAL B C 1
ATOM 5205 O O . VAL B 1 359 ? 23.069 11.356 9.286 1.00 23.30 501 VAL B O 1
ATOM 5209 N N . VAL B 1 360 ? 22.874 12.513 7.361 1.00 21.69 502 VAL B N 1
ATOM 5210 C CA . VAL B 1 360 ? 22.178 11.417 6.686 1.00 23.55 502 VAL B CA 1
ATOM 5211 C C . VAL B 1 360 ? 23.034 10.154 6.680 1.00 23.92 502 VAL B C 1
ATOM 5212 O O . VAL B 1 360 ? 22.523 9.040 6.864 1.00 23.79 502 VAL B O 1
ATOM 5216 N N . ARG B 1 361 ? 24.349 10.304 6.492 1.00 21.50 503 ARG B N 1
ATOM 5217 C CA . ARG B 1 361 ? 25.218 9.131 6.395 1.00 24.84 503 ARG B CA 1
ATOM 5218 C C . ARG B 1 361 ? 25.282 8.340 7.693 1.00 25.67 503 ARG B C 1
ATOM 5219 O O . ARG B 1 361 ? 25.551 7.132 7.662 1.00 28.16 503 ARG B O 1
ATOM 5227 N N . VAL B 1 362 ? 25.044 8.978 8.836 1.00 23.73 504 VAL B N 1
ATOM 5228 C CA . VAL B 1 362 ? 25.186 8.319 10.130 1.00 23.37 504 VAL B CA 1
ATOM 5229 C C . VAL B 1 362 ? 23.840 8.042 10.794 1.00 22.22 504 VAL B C 1
ATOM 5230 O O . VAL B 1 362 ? 23.802 7.613 11.955 1.00 24.07 504 VAL B O 1
ATOM 5234 N N . LEU B 1 363 ? 22.732 8.256 10.075 1.00 23.94 505 LEU B N 1
ATOM 5235 C CA . LEU B 1 363 ? 21.402 8.153 10.671 1.00 24.16 505 LEU B CA 1
ATOM 5236 C C . LEU B 1 363 ? 21.141 6.797 11.318 1.00 26.59 505 LEU B C 1
ATOM 5237 O O . LEU B 1 363 ? 20.424 6.726 12.321 1.00 25.92 505 LEU B O 1
ATOM 5242 N N . ASP B 1 364 ? 21.673 5.712 10.752 1.00 26.58 506 ASP B N 1
ATOM 5243 C CA . ASP B 1 364 ? 21.423 4.396 11.338 1.00 28.34 506 ASP B CA 1
ATOM 5244 C C . ASP B 1 364 ? 22.222 4.147 12.611 1.00 28.41 506 ASP B C 1
ATOM 5245 O O . ASP B 1 364 ? 22.025 3.109 13.257 1.00 27.82 506 ASP B O 1
ATOM 5250 N N . GLY B 1 365 ? 23.122 5.062 12.973 1.00 26.21 507 GLY B N 1
ATOM 5251 C CA . GLY B 1 365 ? 23.852 4.982 14.220 1.00 26.15 507 GLY B CA 1
ATOM 5252 C C . GLY B 1 365 ? 24.894 3.895 14.307 1.00 25.79 507 GLY B C 1
ATOM 5253 O O . GLY B 1 365 ? 25.456 3.689 15.386 1.00 26.71 507 GLY B O 1
ATOM 5254 N N . LYS B 1 366 ? 25.184 3.197 13.208 1.00 27.97 508 LYS B N 1
ATOM 5255 C CA . LYS B 1 366 ? 26.138 2.093 13.278 1.00 26.77 508 LYS B CA 1
ATOM 5256 C C . LYS B 1 366 ? 27.562 2.567 13.532 1.00 29.28 508 LYS B C 1
ATOM 5257 O O . LYS B 1 366 ? 28.379 1.788 14.029 1.00 29.30 508 LYS B O 1
ATOM 5263 N N . ILE B 1 367 ? 27.868 3.833 13.240 1.00 26.12 509 ILE B N 1
ATOM 5264 C CA . ILE B 1 367 ? 29.193 4.374 13.524 1.00 26.74 509 ILE B CA 1
ATOM 5265 C C . ILE B 1 367 ? 29.553 4.197 14.998 1.00 26.83 509 ILE B C 1
ATOM 5266 O O . ILE B 1 367 ? 30.736 4.106 15.354 1.00 26.96 509 ILE B O 1
ATOM 5271 N N . PHE B 1 368 ? 28.547 4.127 15.875 1.00 25.19 510 PHE B N 1
ATOM 5272 C CA . PHE B 1 368 ? 28.800 4.032 17.308 1.00 24.93 510 PHE B CA 1
ATOM 5273 C C . PHE B 1 368 ? 29.072 2.607 17.771 1.00 27.18 510 PHE B C 1
ATOM 5274 O O . PHE B 1 368 ? 29.645 2.426 18.848 1.00 28.00 510 PHE B O 1
ATOM 5282 N N . THR B 1 369 ? 28.674 1.601 16.991 1.00 29.39 511 THR B N 1
ATOM 5283 C CA . THR B 1 369 ? 28.744 0.218 17.441 1.00 30.33 511 THR B CA 1
ATOM 5284 C C . THR B 1 369 ? 29.648 -0.675 16.602 1.00 33.67 511 THR B C 1
ATOM 5285 O O . THR B 1 369 ? 29.860 -1.832 16.981 1.00 35.42 511 THR B O 1
ATOM 5289 N N . GLU B 1 370 ? 30.188 -0.194 15.486 1.00 30.85 512 GLU B N 1
ATOM 5290 C CA . GLU B 1 370 ? 31.090 -1.024 14.701 1.00 34.64 512 GLU B CA 1
ATOM 5291 C C . GLU B 1 370 ? 32.494 -1.012 15.299 1.00 33.87 512 GLU B C 1
ATOM 5292 O O . GLU B 1 370 ? 32.950 -0.013 15.863 1.00 32.54 512 GLU B O 1
ATOM 5298 N N . ASP B 1 371 ? 33.178 -2.156 15.180 1.00 33.98 513 ASP B N 1
ATOM 5299 C CA . ASP B 1 371 ? 34.534 -2.266 15.710 1.00 33.34 513 ASP B CA 1
ATOM 5300 C C . ASP B 1 371 ? 35.538 -1.469 14.884 1.00 32.96 513 ASP B C 1
ATOM 5301 O O . ASP B 1 371 ? 36.567 -1.035 15.414 1.00 33.34 513 ASP B O 1
ATOM 5306 N N . ASN B 1 372 ? 35.274 -1.274 13.597 1.00 31.34 514 ASN B N 1
ATOM 5307 C CA . ASN B 1 372 ? 36.153 -0.476 12.754 1.00 34.25 514 ASN B CA 1
ATOM 5308 C C . ASN B 1 372 ? 35.317 0.485 11.929 1.00 33.75 514 ASN B C 1
ATOM 5309 O O . ASN B 1 372 ? 34.312 0.087 11.332 1.00 35.14 514 ASN B O 1
ATOM 5314 N N . VAL B 1 373 ? 35.739 1.745 11.893 1.00 32.64 515 VAL B N 1
ATOM 5315 C CA . VAL B 1 373 ? 35.081 2.778 11.107 1.00 31.74 515 VAL B CA 1
ATOM 5316 C C . VAL B 1 373 ? 36.058 3.262 10.050 1.00 30.22 515 VAL B C 1
ATOM 5317 O O . VAL B 1 373 ? 37.183 3.660 10.374 1.00 31.79 515 VAL B O 1
ATOM 5321 N N . ASP B 1 374 ? 35.630 3.221 8.792 1.00 27.62 516 ASP B N 1
ATOM 5322 C CA . ASP B 1 374 ? 36.433 3.735 7.691 1.00 29.35 516 ASP B CA 1
ATOM 5323 C C . ASP B 1 374 ? 36.163 5.226 7.615 1.00 29.65 516 ASP B C 1
ATOM 5324 O O . ASP B 1 374 ? 35.141 5.670 7.086 1.00 29.44 516 ASP B O 1
ATOM 5329 N N . TRP B 1 375 ? 37.097 5.996 8.152 1.00 28.82 517 TRP B N 1
ATOM 5330 C CA . TRP B 1 375 ? 36.911 7.430 8.258 1.00 29.04 517 TRP B CA 1
ATOM 5331 C C . TRP B 1 375 ? 37.006 8.116 6.903 1.00 29.23 517 TRP B C 1
ATOM 5332 O O . TRP B 1 375 ? 36.317 9.116 6.665 1.00 29.49 517 TRP B O 1
ATOM 5343 N N . LYS B 1 376 ? 37.793 7.567 5.992 1.00 30.90 518 LYS B N 1
ATOM 5344 C CA . LYS B 1 376 ? 37.906 8.193 4.660 1.00 28.42 518 LYS B CA 1
ATOM 5345 C C . LYS B 1 376 ? 36.622 7.960 3.892 1.00 29.12 518 LYS B C 1
ATOM 5346 O O . LYS B 1 376 ? 36.203 8.839 3.185 1.00 30.78 518 LYS B O 1
ATOM 5352 N N . LYS B 1 377 ? 36.037 6.787 4.040 1.00 27.68 519 LYS B N 1
ATOM 5353 C CA . LYS B 1 377 ? 34.772 6.519 3.363 1.00 28.98 519 LYS B CA 1
ATOM 5354 C C . LYS B 1 377 ? 33.655 7.406 3.905 1.00 29.20 519 LYS B C 1
ATOM 5355 O O . LYS B 1 377 ? 32.827 7.909 3.138 1.00 30.63 519 LYS B O 1
ATOM 5361 N N . LEU B 1 378 ? 33.620 7.617 5.224 1.00 30.41 520 LEU B N 1
ATOM 5362 C CA . LEU B 1 378 ? 32.564 8.436 5.817 1.00 29.48 520 LEU B CA 1
ATOM 5363 C C . LEU B 1 378 ? 32.574 9.858 5.265 1.00 29.48 520 LEU B C 1
ATOM 5364 O O . LEU B 1 378 ? 31.510 10.465 5.086 1.00 29.90 520 LEU B O 1
ATOM 5369 N N . THR B 1 379 ? 33.754 10.393 4.964 1.00 30.04 521 THR B N 1
ATOM 5370 C CA . THR B 1 379 ? 33.911 11.797 4.610 1.00 31.20 521 THR B CA 1
ATOM 5371 C C . THR B 1 379 ? 34.106 12.025 3.116 1.00 31.61 521 THR B C 1
ATOM 5372 O O . THR B 1 379 ? 34.261 13.176 2.695 1.00 35.95 521 THR B O 1
ATOM 5376 N N . SER B 1 380 ? 34.085 10.970 2.307 1.00 31.31 522 SER B N 1
ATOM 5377 C CA . SER B 1 380 ? 34.369 11.085 0.884 1.00 31.72 522 SER B CA 1
ATOM 5378 C C . SER B 1 380 ? 33.110 11.417 0.095 1.00 31.46 522 SER B C 1
ATOM 5379 O O . SER B 1 380 ? 32.029 10.886 0.361 1.00 30.90 522 SER B O 1
ATOM 5382 N N . GLY B 1 381 ? 33.261 12.304 -0.885 1.00 31.42 523 GLY B N 1
ATOM 5383 C CA . GLY B 1 381 ? 32.155 12.621 -1.762 1.00 29.92 523 GLY B CA 1
ATOM 5384 C C . GLY B 1 381 ? 31.072 13.486 -1.162 1.00 27.28 523 GLY B C 1
ATOM 5385 O O . GLY B 1 381 ? 29.958 13.509 -1.689 1.00 28.35 523 GLY B O 1
ATOM 5386 N N . LEU B 1 382 ? 31.356 14.200 -0.072 1.00 28.24 524 LEU B N 1
ATOM 5387 C CA . LEU B 1 382 ? 30.365 15.107 0.488 1.00 26.82 524 LEU B CA 1
ATOM 5388 C C . LEU B 1 382 ? 30.113 16.253 -0.493 1.00 25.87 524 LEU B C 1
ATOM 5389 O O . LEU B 1 382 ? 30.966 16.563 -1.328 1.00 26.83 524 LEU B O 1
ATOM 5394 N N . PRO B 1 383 ? 28.941 16.886 -0.424 1.00 24.28 525 PRO B N 1
ATOM 5395 C CA . PRO B 1 383 ? 28.627 17.952 -1.389 1.00 23.78 525 PRO B CA 1
ATOM 5396 C C . PRO B 1 383 ? 29.519 19.174 -1.218 1.00 22.72 525 PRO B C 1
ATOM 5397 O O . PRO B 1 383 ? 29.819 19.600 -0.098 1.00 22.03 525 PRO B O 1
ATOM 5401 N N . GLN B 1 384 ? 29.946 19.732 -2.350 1.00 22.24 526 GLN B N 1
ATOM 5402 C CA . GLN B 1 384 ? 30.727 20.960 -2.379 1.00 23.39 526 GLN B CA 1
ATOM 5403 C C . GLN B 1 384 ? 29.812 22.131 -2.701 1.00 22.10 526 GLN B C 1
ATOM 5404 O O . GLN B 1 384 ? 28.837 21.989 -3.443 1.00 23.30 526 GLN B O 1
ATOM 5410 N N . THR B 1 385 ? 30.137 23.298 -2.136 1.00 19.51 527 THR B N 1
ATOM 5411 C CA . THR B 1 385 ? 29.381 24.522 -2.380 1.00 20.79 527 THR B CA 1
ATOM 5412 C C . THR B 1 385 ? 30.352 25.677 -2.580 1.00 18.89 527 THR B C 1
ATOM 5413 O O . THR B 1 385 ? 31.269 25.863 -1.776 1.00 20.61 527 THR B O 1
ATOM 5417 N N . ALA B 1 386 ? 30.160 26.437 -3.657 1.00 19.12 528 ALA B N 1
ATOM 5418 C CA . ALA B 1 386 ? 30.985 27.612 -3.890 1.00 21.06 528 ALA B CA 1
ATOM 5419 C C . ALA B 1 386 ? 30.825 28.616 -2.745 1.00 18.76 528 ALA B C 1
ATOM 5420 O O . ALA B 1 386 ? 29.748 28.732 -2.149 1.00 18.67 528 ALA B O 1
ATOM 5422 N N . PRO B 1 387 ? 31.878 29.356 -2.421 1.00 17.93 529 PRO B N 1
ATOM 5423 C CA . PRO B 1 387 ? 31.787 30.321 -1.311 1.00 18.98 529 PRO B CA 1
ATOM 5424 C C . PRO B 1 387 ? 31.105 31.621 -1.701 1.00 19.36 529 PRO B C 1
ATOM 5425 O O . PRO B 1 387 ? 31.761 32.593 -2.086 1.00 25.17 529 PRO B O 1
ATOM 5429 N N . VAL B 1 388 ? 29.783 31.639 -1.604 1.00 16.10 530 VAL B N 1
ATOM 5430 C CA . VAL B 1 388 ? 28.966 32.811 -1.897 1.00 15.81 530 VAL B CA 1
ATOM 5431 C C . VAL B 1 388 ? 28.393 33.279 -0.568 1.00 15.38 530 VAL B C 1
ATOM 5432 O O . VAL B 1 388 ? 27.836 32.472 0.179 1.00 15.06 530 VAL B O 1
ATOM 5436 N N . SER B 1 389 ? 28.511 34.572 -0.277 1.00 14.38 531 SER B N 1
ATOM 5437 C CA . SER B 1 389 ? 28.026 35.106 0.994 1.00 13.61 531 SER B CA 1
ATOM 5438 C C . SER B 1 389 ? 27.186 36.348 0.744 1.00 15.92 531 SER B C 1
ATOM 5439 O O . SER B 1 389 ? 27.571 37.204 -0.054 1.00 14.34 531 SER B O 1
ATOM 5442 N N . GLU B 1 390 ? 26.051 36.458 1.439 1.00 14.25 532 GLU B N 1
ATOM 5443 C CA . GLU B 1 390 ? 25.122 37.565 1.217 1.00 17.04 532 GLU B CA 1
ATOM 5444 C C . GLU B 1 390 ? 24.629 38.084 2.555 1.00 17.45 532 GLU B C 1
ATOM 5445 O O . GLU B 1 390 ? 24.332 37.295 3.457 1.00 19.18 532 GLU B O 1
ATOM 5451 N N . ASN B 1 391 ? 24.544 39.407 2.676 1.00 16.02 533 ASN B N 1
ATOM 5452 C CA . ASN B 1 391 ? 23.759 40.083 3.704 1.00 17.25 533 ASN B CA 1
ATOM 5453 C C . ASN B 1 391 ? 22.684 40.906 2.993 1.00 17.68 533 ASN B C 1
ATOM 5454 O O . ASN B 1 391 ? 22.468 40.765 1.789 1.00 20.15 533 ASN B O 1
ATOM 5459 N N . SER B 1 392 ? 22.019 41.792 3.739 1.00 18.73 534 SER B N 1
ATOM 5460 C CA . SER B 1 392 ? 20.926 42.553 3.138 1.00 19.17 534 SER B CA 1
ATOM 5461 C C . SER B 1 392 ? 21.410 43.517 2.060 1.00 19.78 534 SER B C 1
ATOM 5462 O O . SER B 1 392 ? 20.684 43.767 1.092 1.00 21.66 534 SER B O 1
ATOM 5465 N N . ASN B 1 393 ? 22.618 44.068 2.200 1.00 16.05 535 ASN B N 1
ATOM 5466 C CA . ASN B 1 393 ? 23.066 45.122 1.295 1.00 17.06 535 ASN B CA 1
ATOM 5467 C C . ASN B 1 393 ? 24.450 44.862 0.703 1.00 18.91 535 ASN B C 1
ATOM 5468 O O . ASN B 1 393 ? 25.067 45.787 0.162 1.00 18.04 535 ASN B O 1
ATOM 5473 N N . ALA B 1 394 ? 24.953 43.633 0.788 1.00 16.73 536 ALA B N 1
ATOM 5474 C CA . ALA B 1 394 ? 26.260 43.326 0.222 1.00 16.59 536 ALA B CA 1
ATOM 5475 C C . ALA B 1 394 ? 26.342 41.840 -0.095 1.00 15.47 536 ALA B C 1
ATOM 5476 O O . ALA B 1 394 ? 25.783 41.009 0.631 1.00 16.61 536 ALA B O 1
ATOM 5478 N N . VAL B 1 395 ? 27.038 41.515 -1.184 1.00 14.81 537 VAL B N 1
ATOM 5479 C CA . VAL B 1 395 ? 27.290 40.138 -1.598 1.00 14.59 537 VAL B CA 1
ATOM 5480 C C . VAL B 1 395 ? 28.774 40.014 -1.916 1.00 15.67 537 VAL B C 1
ATOM 5481 O O . VAL B 1 395 ? 29.367 40.929 -2.503 1.00 16.03 537 VAL B O 1
ATOM 5485 N N . VAL B 1 396 ? 29.372 38.886 -1.531 1.00 14.91 538 VAL B N 1
ATOM 5486 C CA . VAL B 1 396 ? 30.769 38.585 -1.810 1.00 14.21 538 VAL B CA 1
ATOM 5487 C C . VAL B 1 396 ? 30.838 37.202 -2.442 1.00 16.00 538 VAL B C 1
ATOM 5488 O O . VAL B 1 396 ? 30.188 36.267 -1.965 1.00 15.81 538 VAL B O 1
ATOM 5492 N N . ILE B 1 397 ? 31.601 37.079 -3.529 1.00 15.60 539 ILE B N 1
ATOM 5493 C CA . ILE B 1 397 ? 31.849 35.788 -4.153 1.00 16.75 539 ILE B CA 1
ATOM 5494 C C . ILE B 1 397 ? 33.339 35.668 -4.432 1.00 17.22 539 ILE B C 1
ATOM 5495 O O . ILE B 1 397 ? 34.075 36.657 -4.438 1.00 18.62 539 ILE B O 1
ATOM 5500 N N . GLN B 1 398 ? 33.782 34.429 -4.655 1.00 19.81 540 GLN B N 1
ATOM 5501 C CA . GLN B 1 398 ? 35.095 34.161 -5.226 1.00 19.34 540 GLN B CA 1
ATOM 5502 C C . GLN B 1 398 ? 34.915 33.858 -6.706 1.00 22.49 540 GLN B C 1
ATOM 5503 O O . GLN B 1 398 ? 34.081 33.026 -7.077 1.00 22.65 540 GLN B O 1
ATOM 5509 N N . TYR B 1 399 ? 35.670 34.554 -7.548 1.00 21.33 541 TYR B N 1
ATOM 5510 C CA . TYR B 1 399 ? 35.559 34.383 -8.989 1.00 22.57 541 TYR B CA 1
ATOM 5511 C C . TYR B 1 399 ? 36.970 34.360 -9.550 1.00 25.16 541 TYR B C 1
ATOM 5512 O O . TYR B 1 399 ? 37.744 35.297 -9.324 1.00 25.12 541 TYR B O 1
ATOM 5521 N N . GLN B 1 400 ? 37.303 33.281 -10.259 1.00 27.78 542 GLN B N 1
ATOM 5522 C CA . GLN B 1 400 ? 38.660 33.067 -10.756 1.00 29.63 542 GLN B CA 1
ATOM 5523 C C . GLN B 1 400 ? 39.686 33.221 -9.634 1.00 28.40 542 GLN B C 1
ATOM 5524 O O . GLN B 1 400 ? 40.709 33.893 -9.780 1.00 32.21 542 GLN B O 1
ATOM 5530 N N . ASP B 1 401 ? 39.373 32.626 -8.482 1.00 28.77 543 ASP B N 1
ATOM 5531 C CA . ASP B 1 401 ? 40.262 32.557 -7.325 1.00 30.75 543 ASP B CA 1
ATOM 5532 C C . ASP B 1 401 ? 40.524 33.910 -6.666 1.00 28.55 543 ASP B C 1
ATOM 5533 O O . ASP B 1 401 ? 41.523 34.060 -5.956 1.00 31.45 543 ASP B O 1
ATOM 5538 N N . LYS B 1 402 ? 39.651 34.899 -6.862 1.00 26.32 544 LYS B N 1
ATOM 5539 C CA . LYS B 1 402 ? 39.793 36.216 -6.256 1.00 26.20 544 LYS B CA 1
ATOM 5540 C C . LYS B 1 402 ? 38.442 36.674 -5.727 1.00 22.93 544 LYS B C 1
ATOM 5541 O O . LYS B 1 402 ? 37.405 36.358 -6.321 1.00 20.37 544 LYS B O 1
ATOM 5547 N N . PRO B 1 403 ? 38.418 37.406 -4.611 1.00 21.97 545 PRO B N 1
ATOM 5548 C CA . PRO B 1 403 ? 37.131 37.870 -4.074 1.00 19.95 545 PRO B CA 1
ATOM 5549 C C . PRO B 1 403 ? 36.613 39.119 -4.786 1.00 18.09 545 PRO B C 1
ATOM 5550 O O . PRO B 1 403 ? 37.368 40.032 -5.126 1.00 18.90 545 PRO B O 1
ATOM 5554 N N . TYR B 1 404 ? 35.294 39.150 -4.994 1.00 17.10 546 TYR B N 1
ATOM 5555 C CA . TYR B 1 404 ? 34.594 40.287 -5.577 1.00 17.39 546 TYR B CA 1
ATOM 5556 C C . TYR B 1 404 ? 33.406 40.642 -4.699 1.00 16.84 546 TYR B C 1
ATOM 5557 O O . TYR B 1 404 ? 32.826 39.777 -4.044 1.00 18.24 546 TYR B O 1
ATOM 5566 N N . VAL B 1 405 ? 33.043 41.922 -4.689 1.00 15.39 547 VAL B N 1
ATOM 5567 C CA . VAL B 1 405 ? 31.984 42.417 -3.814 1.00 15.76 547 VAL B CA 1
ATOM 5568 C C . VAL B 1 405 ? 31.033 43.313 -4.604 1.00 16.70 547 VAL B C 1
ATOM 5569 O O . VAL B 1 405 ? 31.464 44.064 -5.487 1.00 16.09 547 VAL B O 1
ATOM 5573 N N . ARG B 1 406 ? 29.743 43.238 -4.268 1.00 15.91 548 ARG B N 1
ATOM 5574 C CA . ARG B 1 406 ? 28.704 44.119 -4.797 1.00 17.64 548 ARG B CA 1
ATOM 5575 C C . ARG B 1 406 ? 27.973 44.760 -3.623 1.00 17.70 548 ARG B C 1
ATOM 5576 O O . ARG B 1 406 ? 27.423 44.047 -2.776 1.00 18.14 548 ARG B O 1
ATOM 5584 N N . LEU B 1 407 ? 27.941 46.096 -3.577 1.00 16.68 549 LEU B N 1
ATOM 5585 C CA . LEU B 1 407 ? 27.264 46.837 -2.517 1.00 17.12 549 LEU B CA 1
ATOM 5586 C C . LEU B 1 407 ? 25.977 47.450 -3.056 1.00 19.01 549 LEU B C 1
ATOM 5587 O O . LEU B 1 407 ? 25.977 48.042 -4.141 1.00 19.41 549 LEU B O 1
ATOM 5592 N N . ASN B 1 408 ? 24.888 47.315 -2.301 1.00 18.61 550 ASN B N 1
ATOM 5593 C CA . ASN B 1 408 ? 23.633 48.027 -2.584 1.00 20.37 550 ASN B CA 1
ATOM 5594 C C . ASN B 1 408 ? 23.120 47.767 -4.001 1.00 21.42 550 ASN B C 1
ATOM 5595 O O . ASN B 1 408 ? 22.506 48.642 -4.622 1.00 22.24 550 ASN B O 1
ATOM 5600 N N . GLY B 1 409 ? 23.354 46.566 -4.526 1.00 20.13 551 GLY B N 1
ATOM 5601 C CA . GLY B 1 409 ? 22.871 46.232 -5.852 1.00 22.54 551 GLY B CA 1
ATOM 5602 C C . GLY B 1 409 ? 23.544 46.969 -6.983 1.00 23.11 551 GLY B C 1
ATOM 5603 O O . GLY B 1 409 ? 22.995 47.015 -8.088 1.00 25.70 551 GLY B O 1
ATOM 5604 N N . GLY B 1 410 ? 24.720 47.530 -6.749 1.00 20.58 552 GLY B N 1
ATOM 5605 C CA . GLY B 1 410 ? 25.449 48.291 -7.748 1.00 22.15 552 GLY B CA 1
ATOM 5606 C C . GLY B 1 410 ? 26.402 47.444 -8.565 1.00 21.96 552 GLY B C 1
ATOM 5607 O O . GLY B 1 410 ? 26.152 46.267 -8.844 1.00 21.09 552 GLY B O 1
ATOM 5608 N N . ASP B 1 411 ? 27.512 48.051 -8.967 1.00 21.77 553 ASP B N 1
ATOM 5609 C CA . ASP B 1 411 ? 28.487 47.339 -9.777 1.00 22.64 553 ASP B CA 1
ATOM 5610 C C . ASP B 1 411 ? 29.364 46.449 -8.901 1.00 22.06 553 ASP B C 1
ATOM 5611 O O . ASP B 1 411 ? 29.568 46.718 -7.715 1.00 22.93 553 ASP B O 1
ATOM 5616 N N . TRP B 1 412 ? 29.890 45.385 -9.499 1.00 18.87 554 TRP B N 1
ATOM 5617 C CA . TRP B 1 412 ? 30.860 44.531 -8.827 1.00 19.87 554 TRP B CA 1
ATOM 5618 C C . TRP B 1 412 ? 32.261 45.113 -8.956 1.00 20.65 554 TRP B C 1
ATOM 5619 O O . TRP B 1 412 ? 32.645 45.615 -10.018 1.00 23.98 554 TRP B O 1
ATOM 5630 N N . VAL B 1 413 ? 33.035 45.021 -7.878 1.00 18.42 555 VAL B N 1
ATOM 5631 C CA . VAL B 1 413 ? 34.450 45.396 -7.888 1.00 19.73 555 VAL B CA 1
ATOM 5632 C C . VAL B 1 413 ? 35.273 44.302 -7.220 1.00 20.32 555 VAL B C 1
ATOM 5633 O O . VAL B 1 413 ? 34.753 43.562 -6.368 1.00 19.52 555 VAL B O 1
ATOM 5637 N N . PRO B 1 414 ? 36.554 44.163 -7.554 1.00 20.16 556 PRO B N 1
ATOM 5638 C CA . PRO B 1 414 ? 37.415 43.285 -6.760 1.00 20.98 556 PRO B CA 1
ATOM 5639 C C . PRO B 1 414 ? 37.448 43.765 -5.316 1.00 22.43 556 PRO B C 1
ATOM 5640 O O . PRO B 1 414 ? 37.495 44.964 -5.043 1.00 23.01 556 PRO B O 1
ATOM 5644 N N . TYR B 1 415 ? 37.377 42.822 -4.387 1.00 20.74 557 TYR B N 1
ATOM 5645 C CA . TYR B 1 415 ? 37.524 43.172 -2.980 1.00 21.06 557 TYR B CA 1
ATOM 5646 C C . TYR B 1 415 ? 38.967 43.628 -2.779 1.00 24.47 557 TYR B C 1
ATOM 5647 O O . TYR B 1 415 ? 39.891 42.847 -3.042 1.00 26.13 557 TYR B O 1
ATOM 5656 N N . PRO B 1 416 ? 39.214 44.870 -2.355 1.00 24.43 558 PRO B N 1
ATOM 5657 C CA . PRO B 1 416 ? 40.601 45.360 -2.256 1.00 25.31 558 PRO B CA 1
ATOM 5658 C C . PRO B 1 416 ? 41.380 44.596 -1.197 1.00 27.07 558 PRO B C 1
ATOM 5659 O O . PRO B 1 416 ? 40.911 44.417 -0.071 1.00 25.35 558 PRO B O 1
ATOM 5663 N N . GLN B 1 417 ? 42.584 44.164 -1.559 1.00 27.44 559 GLN B N 1
ATOM 5664 C CA . GLN B 1 417 ? 43.387 43.351 -0.649 1.00 29.18 559 GLN B CA 1
ATOM 5665 C C . GLN B 1 417 ? 44.834 43.829 -0.532 1.00 33.08 559 GLN B C 1
ATOM 5666 O O . GLN B 1 417 ? 45.435 43.734 0.545 1.00 36.63 559 GLN B O 1
#

Foldseek 3Di:
DPDPPWQVVVVVVVVVQQVVQQPAFQDFDQEFDPLFDAAEEEEEEEEAFAPLVCVVLVHVPVLQQQFQAKEQAAFLQEQDQQLSLLCLQQLGGGDHAQVCLQPDDPPRSGLQSSVVSHPAAEAEFWDLPPPCRVVSCPRRSPHDDHPPPPFDFDWAALVRTGGGDPLSVLVVVVVCVVPVPDRYHYYYYYHYQQAQRTHHPPDPDGDDNSVSVSVVSVSVVVSSVVQQVVQGWYYKYHYNWHQQCCDDPNHRRDRQARDSRTGRHMIGHHTHHAAGRDDGHHYDHAAHYSNLVSNLCSVCRSVVQRVDPDDPVCVSRPPGDHRFNWHDDPFKIWGQDPNFIWMGGNNDIIDTPDD/DFDDPPWQVSVVVVVVVQQVVQQPAFQDFDQEFPPLFFAAEEEEEAEEAFAPLLCVVLVPVPCLQQAFQEKEQFAFLQALDQLQSLLCLQQLGGGDHAAVCLQPDDDQRSGLQSSVVSHFAAEAEFWDLPPPVNVVSCPRRSNDHDHDDPPFDFFWAAQVRTGGGDPLRVLVCVCVVCVVPLRGHHYYYYYHYQLAPNTFGPDDDGRDHNSVSVSVVSVSVVVVVVVLQVVLGWYYKYHYNWHQQCCPDPNHRRDRQERDSRTGRHMIGHHTHHAEDRPDTHHYDHAAHYSNLVSNLCSLCVSVCVRPDHHDDSCVSNPPRDHRFRWHDDPFKIWGQHPNFIWMDGRNDIIDTDDD

GO terms:
  GO:0005886 plasma membrane (C, IDA)

B-factor: mean 24.14, std 7.44, range [10.15, 53.78]

Radius of gyration: 31.07 Å; Cα contacts (8 Å, |Δi|>4): 1423; chains: 2; bounding box: 43×59×108 Å

Sequence (711 aa):
QTAPPTTANLNAWLNNFYNAEAKRKSTFPSSLPADAQPFELLVINICSLSWSDIEAAGLSHPLWSHFDIEFKNFNSATSYSGPAAIRLLRASCGQTSHTNLYQPANNDCYLFDNLSKLGFTQHLGHNGQFGGFLKEVRENGGQSELDQTNLPVILLGFDGSPVYDDTAVLNRWLDVTEKDKNSRSATFYNTLPLHDGNHYPGVSKTADYKARAQKFFDELDAFFTELEKSGRKVVVVVPEHGGALKGDRQVSGLRDIPSPSITDVPVGVKFFGKAPHQGAPIVIEQPSSFLAISDLVVRVLDGKIFTEDNVDWKKLTSGLPQTAPVSENSNAVVIQYQDKPYVRLNGGDWVPYPQAQTAPPTTANLNAWLNNFYNAEAKRKSTFPSSLPADAQPFELLVINICSLSWSDIEAAGLSHPLWSHFDIEFKNFNSATSYSGPAAIRLLRASCGQTSHTNLYQPANNDCYLFDNLSKLGFTQHLGHNGQFGGFLKEVRENGGQSELDQTNLPVILLGFDGSPVYDDTAVLNRWLDVTEKDKNSRSATFYNTLPLHDGNHYPGVSKTADYKARAQKFFDELDAFFTELEKSGRKVVVVVPEHGGALKGDRQVSGLRDIPSPSITDVPVGVKFFGKAPHQGAPIVIEQPSSFLAISDLVVRVLDGKIFTEDNVDWKKLTSGLPQTAPVSENSNAVVIQYQDKPYVRLNGGDWVPYPQ

Solvent-accessible surface area: 29632 Å² total

Nearest PDB structures (foldseek):
  6pd0-assembly2_B  TM=9.945E-01  e=6.899E-73  Escherichia coli K-12
  5ojh-assembly1_A  TM=9.876E-01  e=3.441E-65  Salmonella enterica subsp. enterica serovar Typhimurium str. LT2
  5olt-assembly1_A  TM=9.882E-01  e=7.165E-65  Salmonella enterica subsp. enterica serovar Typhimurium str. LT2
  5i5d-assembly3_C  TM=6.588E-01  e=1.270E-11  Salmonella enterica subsp. enterica serovar Typhimurium str. LT2
  6xlp-assembly1_A  TM=6.466E-01  e=9.735E-10  Escherichia coli

Secondary structure (DSSP, 8-state):
--S---HHHHHHHHHHHHHHHHT-B-PPPSS--TTPPP-EEEEEEESS--HHHHHHTT---HHHHS-SEEEEEEE-S-SSHHHHHHHHHTTTB----TGGGGS---GGG-HHHHHHHTTPEEE------GGGHHHHHHHT--------TT--EEEE-TTS-EEE-HHHHHHHHHHHHHTSS-S-EEEEEEE-TT-TT-B-TTT-PPP-HHHHHHHHHHHHHHHHHHHHHH-----EEEE-S----S-----TT--SS--HHHHEEEEEE---------SSPEEE-S-B-HHHHHHHHHHHTT-GGGT-SS--HHHHHSSPPP----EEETTEEEEEETTEEEEEETT--EEE---/---S---HHHHHHHHHHHHHHHTT-B-PPPSS--TTPPP-EEEEEEESS--HHHHHHTT---GGGGG-SEEESSBB-S-S-HHHHHHHHHTTTB----TGGGGS---GGG-HHHHHHTTT-EEE------GGGHHHHHHHTT-------TTPPEEEE-TTS-EEE-HHHHHHHHHHHHHTT-SS-EEEEEEE-TT-TT-B-SSSSPPP-HHHHHHHHHHHHHHHHHHHHHH-----EEEESS----S-----TT--SS--HHHHB--EEE---------SS-EEE-S-B-HHHHHHHHHHTTT-GGGT-S---HHHHHTTPPP----EE-SSEEEEEETTEEEEEETT--EEEPP-

Organism: Escherichia coli (strain K12) (NCBI:txid83333)

InterPro domains:
  IPR017744 Cellulose biosynthesis protein BcsG [PF11658] (24-554)
  IPR017744 Cellulose biosynthesis protein BcsG [TIGR03368] (23-557)